Protein AF-A0A3M2T245-F1 (afdb_monomer)

Structure (mmCIF, N/CA/C/O backbone):
data_AF-A0A3M2T245-F1
#
_entry.id   AF-A0A3M2T245-F1
#
loop_
_atom_site.group_PDB
_atom_site.id
_atom_site.type_symbol
_atom_site.label_atom_id
_atom_site.label_alt_id
_atom_site.label_comp_id
_atom_site.label_asym_id
_atom_site.label_entity_id
_atom_site.label_seq_id
_atom_site.pdbx_PDB_ins_code
_atom_site.Cartn_x
_atom_site.Cartn_y
_atom_site.Cartn_z
_atom_site.occupancy
_atom_site.B_iso_or_equiv
_atom_site.auth_seq_id
_atom_site.auth_comp_id
_atom_site.auth_asym_id
_atom_site.auth_atom_id
_atom_site.pdbx_PDB_model_num
ATOM 1 N N . MET A 1 1 ? -5.116 -8.185 36.374 1.00 69.19 1 MET A N 1
ATOM 2 C CA . MET A 1 1 ? -6.513 -8.120 36.815 1.00 69.19 1 MET A CA 1
ATOM 3 C C . MET A 1 1 ? -6.646 -8.861 38.127 1.00 69.19 1 MET A C 1
ATOM 5 O O . MET A 1 1 ? -6.231 -10.015 38.216 1.00 69.19 1 MET A O 1
ATOM 9 N N . THR A 1 2 ? -7.130 -8.180 39.156 1.00 81.69 2 THR A N 1
ATOM 10 C CA . THR A 1 2 ? -7.495 -8.794 40.435 1.00 81.69 2 THR A CA 1
ATOM 11 C C . THR A 1 2 ? -8.893 -9.426 40.337 1.00 81.69 2 THR A C 1
ATOM 13 O O . THR A 1 2 ? -9.660 -9.066 39.446 1.00 81.69 2 THR A O 1
ATOM 16 N N . PRO A 1 3 ? -9.271 -10.357 41.232 1.00 79.06 3 PRO A N 1
ATOM 17 C CA . PRO A 1 3 ? -10.618 -10.937 41.224 1.00 79.06 3 PRO A CA 1
ATOM 18 C C . PRO A 1 3 ? -11.746 -9.907 41.399 1.00 79.06 3 PRO A C 1
ATOM 20 O O . PRO A 1 3 ? -12.836 -10.115 40.882 1.00 79.06 3 PRO A O 1
ATOM 23 N N . ALA A 1 4 ? -11.481 -8.806 42.111 1.00 80.06 4 ALA A N 1
ATOM 24 C CA . ALA A 1 4 ? -12.441 -7.719 42.295 1.00 80.06 4 ALA A CA 1
ATOM 25 C C . ALA A 1 4 ? -12.648 -6.916 40.999 1.00 80.06 4 ALA A C 1
ATOM 27 O O . ALA A 1 4 ? -13.787 -6.698 40.609 1.00 80.06 4 ALA A O 1
ATOM 28 N N . GLU A 1 5 ? -11.558 -6.570 40.301 1.00 79.38 5 GLU A N 1
ATOM 29 C CA . GLU A 1 5 ? -11.616 -5.913 38.983 1.00 79.38 5 GLU A CA 1
ATOM 30 C C . GLU A 1 5 ? -12.361 -6.780 37.959 1.00 79.38 5 GLU A C 1
ATOM 32 O O . GLU A 1 5 ? -13.172 -6.273 37.199 1.00 79.38 5 GLU A O 1
ATOM 37 N N . TYR A 1 6 ? -12.143 -8.101 37.975 1.00 81.50 6 TYR A N 1
ATOM 38 C CA . TYR A 1 6 ? -12.848 -9.009 37.068 1.00 81.50 6 TYR A CA 1
ATOM 39 C C . TYR A 1 6 ? -14.358 -9.068 37.337 1.00 81.50 6 TYR A C 1
ATOM 41 O O . TYR A 1 6 ? -15.145 -9.127 36.399 1.00 81.50 6 TYR A O 1
ATOM 49 N N . ALA A 1 7 ? -14.778 -9.062 38.606 1.00 81.56 7 ALA A N 1
ATOM 50 C CA . ALA A 1 7 ? -16.199 -9.058 38.954 1.00 81.56 7 ALA A CA 1
ATOM 51 C C . ALA A 1 7 ? -16.888 -7.752 38.526 1.00 81.56 7 ALA A C 1
ATOM 53 O O . ALA A 1 7 ? -18.003 -7.792 38.014 1.00 81.56 7 ALA A O 1
ATOM 54 N N . GLU A 1 8 ? -16.202 -6.620 38.691 1.00 84.50 8 GLU A N 1
ATOM 55 C CA . GLU A 1 8 ? -16.664 -5.312 38.221 1.00 84.50 8 GLU A CA 1
ATOM 56 C C . GLU A 1 8 ? -16.771 -5.272 36.688 1.00 84.50 8 GLU A C 1
ATOM 58 O O . GLU A 1 8 ? -17.796 -4.859 36.149 1.00 84.50 8 GLU A O 1
ATOM 63 N N . ASP A 1 9 ? -15.757 -5.779 35.978 1.00 86.56 9 ASP A N 1
ATOM 64 C CA . ASP A 1 9 ? -15.761 -5.866 34.515 1.00 86.56 9 ASP A CA 1
ATOM 65 C C . ASP A 1 9 ? -16.902 -6.759 33.992 1.00 86.56 9 ASP A C 1
ATOM 67 O O . ASP A 1 9 ? -17.515 -6.436 32.979 1.00 86.56 9 ASP A O 1
ATOM 71 N N . GLN A 1 10 ? -17.238 -7.855 34.683 1.00 84.50 10 GLN A N 1
ATOM 72 C CA . GLN A 1 10 ? -18.350 -8.738 34.298 1.00 84.50 10 GLN A CA 1
ATOM 73 C C . GLN A 1 10 ? -19.721 -8.054 34.399 1.00 84.50 10 GLN A C 1
ATOM 75 O O . GLN A 1 10 ? -20.597 -8.323 33.578 1.00 84.50 10 GLN A O 1
ATOM 80 N N . GLU A 1 11 ? -19.920 -7.175 35.383 1.00 86.62 11 GLU A N 1
ATOM 81 C CA . GLU A 1 11 ? -21.149 -6.384 35.506 1.00 86.62 11 GLU A CA 1
ATOM 82 C C . GLU A 1 11 ? -21.183 -5.261 34.460 1.00 86.62 11 GLU A C 1
ATOM 84 O O . GLU A 1 11 ? -22.187 -5.064 33.769 1.00 86.62 11 GLU A O 1
ATOM 89 N N . LEU A 1 12 ? -20.055 -4.571 34.286 1.00 88.00 12 LEU A N 1
ATOM 90 C CA . LEU A 1 12 ? -19.924 -3.450 33.367 1.00 88.00 12 LEU A CA 1
ATOM 91 C C . LEU A 1 12 ? -20.033 -3.885 31.900 1.00 88.00 12 LEU A C 1
ATOM 93 O O . LEU A 1 12 ? -20.698 -3.226 31.107 1.00 88.00 12 LEU A O 1
ATOM 97 N N . TYR A 1 13 ? -19.434 -5.003 31.512 1.00 92.19 13 TYR A N 1
ATOM 98 C CA . TYR A 1 13 ? -19.399 -5.447 30.118 1.00 92.19 13 TYR A CA 1
ATOM 99 C C . TYR A 1 13 ? -20.398 -6.558 29.799 1.00 92.19 13 TYR A C 1
ATOM 101 O O . TYR A 1 13 ? -20.320 -7.191 28.744 1.00 92.19 13 TYR A O 1
ATOM 109 N N . HIS A 1 14 ? -21.395 -6.754 30.663 1.00 90.12 14 HIS A N 1
ATOM 110 C CA . HIS A 1 14 ? -22.413 -7.768 30.448 1.00 90.12 14 HIS A CA 1
ATOM 111 C C . HIS A 1 14 ? -23.156 -7.562 29.115 1.00 90.12 14 HIS A C 1
ATOM 113 O O . HIS A 1 14 ? -23.645 -6.472 28.815 1.00 90.12 14 HIS A O 1
ATOM 119 N N . VAL A 1 15 ? -23.317 -8.639 28.342 1.00 91.19 15 VAL A N 1
ATOM 120 C CA . VAL A 1 15 ? -23.910 -8.632 26.987 1.00 91.19 15 VAL A CA 1
ATOM 121 C C . VAL A 1 15 ? -25.347 -8.109 26.911 1.00 91.19 15 VAL A C 1
ATOM 123 O O . VAL A 1 15 ? -25.815 -7.745 25.838 1.00 91.19 15 VAL A O 1
ATOM 126 N N . SER A 1 16 ? -26.061 -8.051 28.039 1.00 90.25 16 SER A N 1
ATOM 127 C CA . SER A 1 16 ? -27.393 -7.436 28.103 1.00 90.25 16 SER A CA 1
ATOM 128 C C . SER A 1 16 ? -27.358 -5.911 27.989 1.00 90.25 16 SER A C 1
ATOM 130 O O . SER A 1 16 ? -28.399 -5.306 27.742 1.00 90.25 16 SER A O 1
ATOM 132 N N . ARG A 1 17 ? -26.199 -5.276 28.211 1.00 90.44 17 ARG A N 1
ATOM 133 C CA . ARG A 1 17 ? -26.018 -3.840 27.992 1.00 90.44 17 ARG A CA 1
ATOM 134 C C . ARG A 1 17 ? -25.763 -3.573 26.504 1.00 90.44 17 ARG A C 1
ATOM 136 O O . ARG A 1 17 ? -24.981 -4.307 25.884 1.00 90.44 17 ARG A O 1
ATOM 143 N N . PRO A 1 18 ? -26.343 -2.496 25.941 1.00 89.31 18 PRO A N 1
ATOM 144 C CA . PRO A 1 18 ? -26.017 -2.043 24.594 1.00 89.31 18 PRO A CA 1
ATOM 145 C C . PRO A 1 18 ? -24.504 -1.942 24.387 1.00 89.31 18 PRO A C 1
ATOM 147 O O . PRO A 1 18 ? -23.781 -1.436 25.248 1.00 89.31 18 PRO A O 1
ATOM 150 N N . ILE A 1 19 ? -24.026 -2.431 23.240 1.00 90.12 19 ILE A N 1
ATOM 151 C CA . ILE A 1 19 ? -22.593 -2.464 22.922 1.00 90.12 19 ILE A CA 1
ATOM 152 C C . ILE A 1 19 ? -21.961 -1.067 22.950 1.00 90.12 19 ILE A C 1
ATOM 154 O O . ILE A 1 19 ? -20.822 -0.929 23.388 1.00 90.12 19 ILE A O 1
ATOM 158 N N . ILE A 1 20 ? -22.719 -0.031 22.567 1.00 89.19 20 ILE A N 1
ATOM 159 C CA . ILE A 1 20 ? -22.261 1.363 22.573 1.00 89.19 20 ILE A CA 1
ATOM 160 C C . ILE A 1 20 ? -21.755 1.776 23.960 1.00 89.19 20 ILE A C 1
ATOM 162 O O . ILE A 1 20 ? -20.616 2.217 24.082 1.00 89.19 20 ILE A O 1
ATOM 166 N N . HIS A 1 21 ? -22.523 1.499 25.018 1.00 88.44 21 HIS A N 1
ATOM 167 C CA . HIS A 1 21 ? -22.157 1.874 26.382 1.00 88.44 21 HIS A CA 1
ATOM 168 C C . HIS A 1 21 ? -20.962 1.065 26.882 1.00 88.44 21 HIS A C 1
ATOM 170 O O . HIS A 1 21 ? -20.072 1.609 27.528 1.00 88.44 21 HIS A O 1
ATOM 176 N N . ARG A 1 22 ? -20.894 -0.228 26.533 1.00 92.38 22 ARG A N 1
ATOM 177 C CA . ARG A 1 22 ? -19.744 -1.077 26.877 1.00 92.38 22 ARG A CA 1
ATOM 178 C C . ARG A 1 22 ? -18.452 -0.564 26.236 1.00 92.38 22 ARG A C 1
ATOM 180 O O . ARG A 1 22 ? -17.415 -0.528 26.895 1.00 92.38 22 ARG A O 1
ATOM 187 N N . ILE A 1 23 ? -18.509 -0.134 24.974 1.00 91.69 23 ILE A N 1
ATOM 188 C CA . ILE A 1 23 ? -17.360 0.438 24.262 1.00 91.69 23 ILE A CA 1
ATOM 189 C C . ILE A 1 23 ? -16.977 1.807 24.840 1.00 91.69 23 ILE A C 1
ATOM 191 O O . ILE A 1 23 ? -15.788 2.053 25.041 1.00 91.69 23 ILE A O 1
ATOM 195 N N . GLU A 1 24 ? -17.940 2.684 25.135 1.00 88.69 24 GLU A N 1
ATOM 196 C CA . GLU A 1 24 ? -17.677 3.983 25.772 1.00 88.69 24 GLU A CA 1
ATOM 197 C C . GLU A 1 24 ? -16.972 3.818 27.123 1.00 88.69 24 GLU A C 1
ATOM 199 O O . GLU A 1 24 ? -15.908 4.406 27.340 1.00 88.69 24 GLU A O 1
ATOM 204 N N . ASP A 1 25 ? -17.508 2.957 27.992 1.00 88.31 25 ASP A N 1
ATOM 205 C CA . ASP A 1 25 ? -16.928 2.653 29.301 1.00 88.31 25 ASP A CA 1
ATOM 206 C C . ASP A 1 25 ? -15.491 2.116 29.152 1.00 88.31 25 ASP A C 1
ATOM 208 O O . ASP A 1 25 ? -14.568 2.562 29.847 1.00 88.31 25 ASP A O 1
ATOM 212 N N . ALA A 1 26 ? -15.264 1.227 28.179 1.00 91.56 26 ALA A N 1
ATOM 213 C CA . ALA A 1 26 ? -13.944 0.680 27.881 1.00 91.56 26 ALA A CA 1
ATOM 214 C C . ALA A 1 26 ? -12.956 1.737 27.359 1.00 91.56 26 ALA A C 1
ATOM 216 O O . ALA A 1 26 ? -11.790 1.735 27.766 1.00 91.56 26 ALA A O 1
ATOM 217 N N . ILE A 1 27 ? -13.386 2.658 26.489 1.00 90.06 27 ILE A N 1
ATOM 218 C CA . ILE A 1 27 ? -12.547 3.764 25.996 1.00 90.06 27 ILE A CA 1
ATOM 219 C C . ILE A 1 27 ? -12.116 4.652 27.165 1.00 90.06 27 ILE A C 1
ATOM 221 O O . ILE A 1 27 ? -10.925 4.955 27.301 1.00 90.06 27 ILE A O 1
ATOM 225 N N . LEU A 1 28 ? -13.055 5.024 28.037 1.00 85.50 28 LEU A N 1
ATOM 226 C CA . LEU A 1 28 ? -12.780 5.878 29.192 1.00 85.50 28 LEU A CA 1
ATOM 227 C C . LEU A 1 28 ? -11.787 5.224 30.158 1.00 85.50 28 LEU A C 1
ATOM 229 O O . LEU A 1 28 ? -10.800 5.851 30.564 1.00 85.50 28 LEU A O 1
ATOM 233 N N . ARG A 1 29 ? -11.990 3.941 30.480 1.00 86.62 29 ARG A N 1
ATOM 234 C CA . ARG A 1 29 ? -11.085 3.180 31.355 1.00 86.62 29 ARG A CA 1
ATOM 235 C C . ARG A 1 29 ? -9.705 2.988 30.713 1.00 86.62 29 ARG A C 1
ATOM 237 O O . ARG A 1 29 ? -8.685 3.155 31.392 1.00 86.62 29 ARG A O 1
ATOM 244 N N . TYR A 1 30 ? -9.640 2.734 29.404 1.00 87.38 30 TYR A N 1
ATOM 245 C CA . TYR A 1 30 ? -8.378 2.620 28.664 1.00 87.38 30 TYR A CA 1
ATOM 246 C C . TYR A 1 30 ? -7.567 3.925 28.683 1.00 87.38 30 TYR A C 1
ATOM 248 O O . TYR A 1 30 ? -6.350 3.893 28.897 1.00 87.38 30 TYR A O 1
ATOM 256 N N . GLN A 1 31 ? -8.229 5.073 28.505 1.00 81.81 31 GLN A N 1
ATOM 257 C CA . GLN A 1 31 ? -7.594 6.394 28.548 1.00 81.81 31 GLN A CA 1
ATOM 258 C C . GLN A 1 31 ? -7.114 6.771 29.956 1.00 81.81 31 GLN A C 1
ATOM 260 O O . GLN A 1 31 ? -6.021 7.316 30.097 1.00 81.81 31 GLN A O 1
ATOM 265 N N . LYS A 1 32 ? -7.881 6.446 31.006 1.00 76.12 32 LYS A N 1
ATOM 266 C CA . LYS A 1 32 ? -7.509 6.723 32.408 1.00 76.12 32 LYS A CA 1
ATOM 267 C C . LYS A 1 32 ? -6.250 5.969 32.835 1.00 76.12 32 LYS A C 1
ATOM 269 O O . LYS A 1 32 ? -5.366 6.540 33.472 1.00 76.12 32 LYS A O 1
ATOM 274 N N . ASN A 1 33 ? -6.158 4.693 32.470 1.00 66.69 33 ASN A N 1
ATOM 275 C CA . ASN A 1 33 ? -5.097 3.806 32.949 1.00 66.69 33 ASN A CA 1
ATOM 276 C C . ASN A 1 33 ? -3.773 3.957 32.184 1.00 66.69 33 ASN A C 1
ATOM 278 O O . ASN A 1 33 ? -2.757 3.388 32.588 1.00 66.69 33 ASN A O 1
ATOM 282 N N . ARG A 1 34 ? -3.747 4.722 31.085 1.00 64.19 34 ARG A N 1
ATOM 283 C CA . ARG A 1 34 ? -2.549 4.914 30.264 1.00 64.19 34 ARG A CA 1
ATOM 284 C C . ARG A 1 34 ? -2.204 6.390 30.158 1.00 64.19 34 ARG A C 1
ATOM 286 O O . ARG A 1 34 ? -2.959 7.186 29.617 1.00 64.19 34 ARG A O 1
ATOM 293 N N . ARG A 1 35 ? -0.984 6.750 30.566 1.00 58.12 35 ARG A N 1
ATOM 294 C CA . ARG A 1 35 ? -0.390 8.038 30.194 1.00 58.12 35 ARG A CA 1
ATOM 295 C C . ARG A 1 35 ? -0.086 8.007 28.697 1.00 58.12 35 ARG A C 1
ATOM 297 O O . ARG A 1 35 ? 0.977 7.556 28.274 1.00 58.12 35 ARG A O 1
ATOM 304 N N . ILE A 1 36 ? -1.060 8.407 27.892 1.00 61.53 36 ILE A N 1
ATOM 305 C CA . ILE A 1 36 ? -0.919 8.456 26.445 1.00 61.53 36 ILE A CA 1
ATOM 306 C C . ILE A 1 36 ? -0.007 9.643 26.095 1.00 61.53 36 ILE A C 1
ATOM 308 O O . ILE A 1 36 ? -0.308 10.788 26.419 1.00 61.53 36 ILE A O 1
ATOM 312 N N . VAL A 1 37 ? 1.141 9.361 25.473 1.00 64.38 37 VAL A N 1
ATOM 313 C CA . VAL A 1 37 ? 2.021 10.387 24.886 1.00 64.38 37 VAL A CA 1
ATOM 314 C C . VAL A 1 37 ? 1.236 11.141 23.806 1.00 64.38 37 VAL A C 1
ATOM 316 O O . VAL A 1 37 ? 0.449 10.518 23.096 1.00 64.38 37 VAL A O 1
ATOM 319 N N . THR A 1 38 ? 1.433 12.456 23.675 1.00 72.19 38 THR A N 1
ATOM 320 C CA . THR A 1 38 ? 0.615 13.356 22.838 1.00 72.19 38 THR A CA 1
ATOM 321 C C . THR A 1 38 ? 0.329 12.810 21.430 1.00 72.19 38 THR A C 1
ATOM 323 O O . THR A 1 38 ? -0.827 12.774 21.018 1.00 72.19 38 THR A O 1
ATOM 326 N N . GLU A 1 39 ? 1.345 12.303 20.728 1.00 74.06 39 GLU A N 1
ATOM 327 C CA . GLU A 1 39 ? 1.218 11.740 19.369 1.00 74.06 39 GLU A CA 1
ATOM 328 C C . GLU A 1 39 ? 0.353 10.472 19.327 1.00 74.06 39 GLU A C 1
ATOM 330 O O . GLU A 1 39 ? -0.547 10.333 18.499 1.00 74.06 39 GLU A O 1
ATOM 335 N N . ARG A 1 40 ? 0.552 9.568 20.292 1.00 83.69 40 ARG A N 1
ATOM 336 C CA . ARG A 1 40 ? -0.272 8.363 20.455 1.00 83.69 40 ARG A CA 1
ATOM 337 C C . ARG A 1 40 ? -1.737 8.717 20.711 1.00 83.69 40 ARG A C 1
ATOM 339 O O . ARG A 1 40 ? -2.628 8.017 20.236 1.00 83.69 40 ARG A O 1
ATOM 346 N N . GLY A 1 41 ? -1.983 9.803 21.441 1.00 84.94 41 GLY A N 1
ATOM 347 C CA . GLY A 1 41 ? -3.329 10.301 21.721 1.00 84.94 41 GLY A CA 1
ATOM 348 C C . GLY A 1 41 ? -4.022 10.787 20.463 1.00 84.94 41 GLY A C 1
ATOM 349 O O . GLY A 1 41 ? -5.170 10.428 20.228 1.00 84.94 41 GLY A O 1
ATOM 350 N N . GLN A 1 42 ? -3.311 11.530 19.618 1.00 86.75 42 GLN A N 1
ATOM 351 C CA . GLN A 1 42 ? -3.856 12.017 18.353 1.00 86.75 42 GLN A CA 1
ATOM 352 C C . GLN A 1 42 ? -4.253 10.871 17.420 1.00 86.75 42 GLN A C 1
ATOM 354 O O . GLN A 1 42 ? -5.380 10.867 16.925 1.00 86.75 42 GLN A O 1
ATOM 359 N N . VAL A 1 43 ? -3.379 9.875 17.230 1.00 91.12 43 VAL A N 1
ATOM 360 C CA . VAL A 1 43 ? -3.703 8.703 16.400 1.00 91.12 43 VAL A CA 1
ATOM 361 C C . VAL A 1 43 ? -4.907 7.955 16.964 1.00 91.12 43 VAL A C 1
ATOM 363 O O . VAL A 1 43 ? -5.835 7.643 16.223 1.00 91.12 43 VAL A O 1
ATOM 366 N N . PHE A 1 44 ? -4.929 7.716 18.278 1.00 92.50 44 PHE A N 1
ATOM 367 C CA . PHE A 1 44 ? -6.031 7.005 18.919 1.00 92.50 44 PHE A CA 1
ATOM 368 C C . PHE A 1 44 ? -7.367 7.739 18.754 1.00 92.50 44 PHE A C 1
ATOM 370 O O . PHE A 1 44 ? -8.351 7.130 18.350 1.00 92.50 44 PHE A O 1
ATOM 377 N N . MET A 1 45 ? -7.402 9.053 18.986 1.00 89.75 45 MET A N 1
ATOM 378 C CA . MET A 1 45 ? -8.626 9.846 18.834 1.00 89.75 45 MET A CA 1
ATOM 379 C C . MET A 1 45 ? -9.096 9.912 17.377 1.00 89.75 45 MET A C 1
ATOM 381 O O . MET A 1 45 ? -10.295 9.856 17.122 1.00 89.75 45 MET A O 1
ATOM 385 N N . LYS A 1 46 ? -8.177 9.982 16.405 1.00 90.94 46 LYS A N 1
ATOM 386 C CA . LYS A 1 46 ? -8.537 9.916 14.981 1.00 90.94 46 LYS A CA 1
ATOM 387 C C . LYS A 1 46 ? -9.069 8.544 14.582 1.00 90.94 46 LYS A C 1
ATOM 389 O O . LYS A 1 46 ? -10.047 8.495 13.847 1.00 90.94 46 LYS A O 1
ATOM 394 N N . TYR A 1 47 ? -8.491 7.464 15.103 1.00 94.62 47 TYR A N 1
ATOM 395 C CA . TYR A 1 47 ? -8.999 6.108 14.899 1.00 94.62 47 TYR A CA 1
ATOM 396 C C . TYR A 1 47 ? -10.419 5.949 15.454 1.00 94.62 47 TYR A C 1
ATOM 398 O O . TYR A 1 47 ? -11.306 5.487 14.743 1.00 94.62 47 TYR A O 1
ATOM 406 N N . LEU A 1 48 ? -10.661 6.408 16.687 1.00 92.12 48 LEU A N 1
ATOM 407 C CA . LEU A 1 48 ? -11.997 6.402 17.287 1.00 92.12 48 LEU A CA 1
ATOM 408 C C . LEU A 1 48 ? -12.990 7.231 16.460 1.00 92.12 48 LEU A C 1
ATOM 410 O O . LEU A 1 48 ? -14.071 6.744 16.142 1.00 92.12 48 LEU A O 1
ATOM 414 N N . SER A 1 49 ? -12.603 8.442 16.045 1.00 89.75 49 SER A N 1
ATOM 415 C CA . SER A 1 49 ? -13.431 9.284 15.173 1.00 89.75 49 SER A CA 1
ATOM 416 C C . SER A 1 49 ? -13.776 8.604 13.859 1.00 89.75 49 SER A C 1
ATOM 418 O O . SER A 1 49 ? -14.918 8.682 13.414 1.00 89.75 49 SER A O 1
ATOM 420 N N . TYR A 1 50 ? -12.790 7.955 13.244 1.00 91.75 50 TYR A N 1
ATOM 421 C CA . TYR A 1 50 ? -12.961 7.250 11.986 1.00 91.75 50 TYR A CA 1
ATOM 422 C C . TYR A 1 50 ? -13.915 6.064 12.144 1.00 91.75 50 TYR A C 1
ATOM 424 O O . TYR A 1 50 ? -14.777 5.861 11.300 1.00 91.75 50 TYR A O 1
ATOM 432 N N . GLY A 1 51 ? -13.830 5.342 13.265 1.00 90.69 51 GLY A N 1
ATOM 433 C CA . GLY A 1 51 ? -14.749 4.264 13.641 1.00 90.69 51 GLY A CA 1
ATOM 434 C C . GLY A 1 51 ? -16.128 4.721 14.122 1.00 90.69 51 GLY A C 1
ATOM 435 O O . GLY A 1 51 ? -16.913 3.893 14.567 1.00 90.69 51 GLY A O 1
ATOM 436 N N . GLY A 1 52 ? -16.437 6.017 14.056 1.00 87.25 52 GLY A N 1
ATOM 437 C CA . GLY A 1 52 ? -17.758 6.523 14.402 1.00 87.25 52 GLY A CA 1
ATOM 438 C C . GLY A 1 52 ? -17.947 6.896 15.876 1.00 87.25 52 GLY A C 1
ATOM 439 O O . GLY A 1 52 ? -19.087 7.010 16.318 1.00 87.25 52 GLY A O 1
ATOM 440 N N . VAL A 1 53 ? -16.880 7.153 16.628 1.00 87.25 53 VAL A N 1
ATOM 441 C CA . VAL A 1 53 ? -16.966 7.733 17.978 1.00 87.25 53 VAL A CA 1
ATOM 442 C C . VAL A 1 53 ? -16.829 9.253 17.888 1.00 87.25 53 VAL A C 1
ATOM 444 O O . VAL A 1 53 ? -15.872 9.767 17.314 1.00 87.25 53 VAL A O 1
ATOM 447 N N . SER A 1 54 ? -17.751 10.010 18.472 1.00 81.50 54 SER A N 1
ATOM 448 C CA . SER A 1 54 ? -17.611 11.463 18.584 1.00 81.50 54 SER A CA 1
ATOM 449 C C . SER A 1 54 ? -16.486 11.805 19.557 1.00 81.50 54 SER A C 1
ATOM 451 O O . SER A 1 54 ? -16.487 11.367 20.703 1.00 81.50 54 SER A O 1
ATOM 453 N N . VAL A 1 55 ? -15.520 12.598 19.099 1.00 73.12 55 VAL A N 1
ATOM 454 C CA . VAL A 1 55 ? -14.349 13.053 19.863 1.00 73.12 55 VAL A CA 1
ATOM 455 C C . VAL A 1 55 ? -14.411 14.570 20.041 1.00 73.12 55 VAL A C 1
ATOM 457 O O . VAL A 1 55 ? -13.601 15.316 19.491 1.00 73.12 55 VAL A O 1
ATOM 460 N N . THR A 1 56 ? -15.418 15.053 20.768 1.00 62.53 56 THR A N 1
ATOM 461 C CA . THR A 1 56 ? -15.578 16.488 21.042 1.00 62.53 56 THR A CA 1
ATOM 462 C C . THR A 1 56 ? -15.232 16.767 22.500 1.00 62.53 56 THR A C 1
ATOM 464 O O . THR A 1 56 ? -15.767 16.130 23.406 1.00 62.53 56 THR A O 1
ATOM 467 N N . GLN A 1 57 ? -14.354 17.744 22.758 1.00 52.50 57 GLN A N 1
ATOM 468 C CA . GLN A 1 57 ? -14.197 18.272 24.114 1.00 52.50 57 GLN A CA 1
ATOM 469 C C . GLN A 1 57 ? -15.554 18.816 24.567 1.00 52.50 57 GLN A C 1
ATOM 471 O O . GLN A 1 57 ? -16.072 19.753 23.958 1.00 52.50 57 GLN A O 1
ATOM 476 N N . LYS A 1 58 ? -16.112 18.269 25.652 1.00 51.84 58 LYS A N 1
ATOM 477 C CA . LYS A 1 58 ? -17.243 18.866 26.372 1.00 51.84 58 LYS A CA 1
ATOM 478 C C . LYS A 1 58 ? -16.792 20.201 26.992 1.00 51.84 58 LYS A C 1
ATOM 480 O O . LYS A 1 58 ? -16.580 20.291 28.193 1.00 51.84 58 LYS A O 1
ATOM 485 N N . MET A 1 59 ? -16.595 21.244 26.180 1.00 37.09 59 MET A N 1
ATOM 486 C CA . MET A 1 59 ? -16.102 22.561 26.623 1.00 37.09 59 MET A CA 1
ATOM 487 C C . MET A 1 59 ? -17.112 23.340 27.488 1.00 37.09 59 MET A C 1
ATOM 489 O O . MET A 1 59 ? -16.789 24.427 27.951 1.00 37.09 59 MET A O 1
ATOM 493 N N . PHE A 1 60 ? -18.306 22.792 27.737 1.00 41.50 60 PHE A N 1
ATOM 494 C CA . PHE A 1 60 ? -19.378 23.459 28.483 1.00 41.50 60 PHE A CA 1
ATOM 495 C C . PHE A 1 60 ? -19.769 22.797 29.811 1.00 41.50 60 PHE A C 1
ATOM 497 O O . PHE A 1 60 ? -20.619 23.329 30.516 1.00 41.50 60 PHE A O 1
ATOM 504 N N . ALA A 1 61 ? -19.126 21.701 30.221 1.00 43.88 61 ALA A N 1
ATOM 505 C CA . ALA A 1 61 ? -19.322 21.159 31.567 1.00 43.88 61 ALA A CA 1
ATOM 506 C C . ALA A 1 61 ? -18.375 21.866 32.551 1.00 43.88 61 ALA A C 1
ATOM 508 O O . ALA A 1 61 ? -17.402 21.282 33.026 1.00 43.88 61 ALA A O 1
ATOM 509 N N . GLY A 1 62 ? -18.615 23.157 32.795 1.00 42.75 62 GLY A N 1
ATOM 510 C CA . GLY A 1 62 ? -17.935 23.929 33.835 1.00 42.75 62 GLY A CA 1
ATOM 511 C C . GLY A 1 62 ? -18.335 23.426 35.219 1.00 42.75 62 GLY A C 1
ATOM 512 O O . GLY A 1 62 ? -19.162 24.043 35.877 1.00 42.75 62 GLY A O 1
ATOM 513 N N . VAL A 1 63 ? -17.780 22.289 35.632 1.00 49.00 63 VAL A N 1
ATOM 514 C CA . VAL A 1 63 ? -17.904 21.773 36.997 1.00 49.00 63 VAL A CA 1
ATOM 515 C C . VAL A 1 63 ? -16.878 22.514 37.850 1.00 49.00 63 VAL A C 1
ATOM 517 O O . VAL A 1 63 ? -15.681 22.463 37.557 1.00 49.00 63 VAL A O 1
ATOM 520 N N . ASP A 1 64 ? -17.347 23.234 38.869 1.00 51.66 64 ASP A N 1
ATOM 521 C CA . ASP A 1 64 ? -16.488 23.965 39.806 1.00 51.66 64 ASP A CA 1
ATOM 522 C C . ASP A 1 64 ? -15.552 22.974 40.530 1.00 51.66 64 ASP A C 1
ATOM 524 O O . ASP A 1 64 ? -15.948 21.848 40.847 1.00 51.66 64 ASP A O 1
ATOM 528 N N . ASP A 1 65 ? -14.310 23.364 40.836 1.00 53.31 65 ASP A N 1
ATOM 529 C CA . ASP A 1 65 ? -13.305 22.470 41.452 1.00 53.31 65 ASP A CA 1
ATOM 530 C C . ASP A 1 65 ? -13.789 21.871 42.792 1.00 53.31 65 ASP A C 1
ATOM 532 O O . ASP A 1 65 ? -13.309 20.826 43.240 1.00 53.31 65 ASP A O 1
ATOM 536 N N . ARG A 1 66 ? -14.774 22.516 43.428 1.00 55.53 66 ARG A N 1
ATOM 537 C CA . ARG A 1 66 ? -15.460 22.055 44.644 1.00 55.53 66 ARG A CA 1
ATOM 538 C C . ARG A 1 66 ? -16.483 20.946 44.404 1.00 55.53 66 ARG A C 1
ATOM 540 O O . ARG A 1 66 ? -16.652 20.100 45.276 1.00 55.53 66 ARG A O 1
ATOM 547 N N . GLU A 1 67 ? -17.149 20.926 43.255 1.00 56.19 67 GLU A N 1
ATOM 548 C CA . GLU A 1 67 ? -18.084 19.855 42.891 1.00 56.19 67 GLU A CA 1
ATOM 549 C C . GLU A 1 67 ? -17.324 18.582 42.501 1.00 56.19 67 GLU A C 1
ATOM 551 O O . GLU A 1 67 ? -17.707 17.491 42.921 1.00 56.19 67 GLU A O 1
ATOM 556 N N . MET A 1 68 ? -16.163 18.717 41.846 1.00 53.00 68 MET A N 1
ATOM 557 C CA . MET A 1 68 ? -15.254 17.592 41.577 1.00 53.00 68 MET A CA 1
ATOM 558 C C . MET A 1 68 ? -14.713 16.913 42.848 1.00 53.00 68 MET A C 1
ATOM 560 O O . MET A 1 68 ? -14.373 15.736 42.794 1.00 53.00 68 MET A O 1
ATOM 564 N N . GLN A 1 69 ? -14.620 17.613 43.987 1.00 56.22 69 GLN A N 1
ATOM 565 C CA . GLN A 1 69 ? -14.156 17.024 45.256 1.00 56.22 69 GLN A CA 1
ATOM 566 C C . GLN A 1 69 ? -15.193 16.112 45.929 1.00 56.22 69 GLN A C 1
ATOM 568 O O . GLN A 1 69 ? -14.813 15.285 46.757 1.00 56.22 69 GLN A O 1
ATOM 573 N N . ASN A 1 70 ? -16.476 16.252 45.579 1.00 58.25 70 ASN A N 1
ATOM 574 C CA . ASN A 1 70 ? -17.574 15.456 46.138 1.00 58.25 70 ASN A CA 1
ATOM 575 C C . ASN A 1 70 ? -18.028 14.315 45.212 1.00 58.25 70 ASN A C 1
ATOM 577 O O . ASN A 1 70 ? -18.858 13.504 45.619 1.00 58.25 70 ASN A O 1
ATOM 581 N N . MET A 1 71 ? -17.509 14.261 43.985 1.00 54.62 71 MET A N 1
ATOM 582 C CA . MET A 1 71 ? -17.789 13.200 43.021 1.00 54.62 71 MET A CA 1
ATOM 583 C C . MET A 1 71 ? -16.929 11.969 43.312 1.00 54.62 71 MET A C 1
ATOM 585 O O . MET A 1 71 ? -15.754 12.083 43.674 1.00 54.62 71 MET A O 1
ATOM 589 N N . ASP A 1 72 ? -17.496 10.778 43.130 1.00 62.22 72 ASP A N 1
ATOM 590 C CA . ASP A 1 72 ? -16.699 9.556 43.182 1.00 62.22 72 ASP A CA 1
ATOM 591 C C . ASP A 1 72 ? -15.742 9.455 41.973 1.00 62.22 72 ASP A C 1
ATOM 593 O O . ASP A 1 72 ? -15.808 10.208 40.994 1.00 62.22 72 ASP A O 1
ATOM 597 N N . SER A 1 73 ? -14.799 8.513 42.039 1.00 57.22 73 SER A N 1
ATOM 598 C CA . SER A 1 73 ? -13.756 8.375 41.016 1.00 57.22 73 SER A CA 1
ATOM 599 C C . SER A 1 73 ? -14.265 7.974 39.620 1.00 57.22 73 SER A C 1
ATOM 601 O O . SER A 1 73 ? -13.503 8.073 38.650 1.00 57.22 73 SER A O 1
ATOM 603 N N . GLU A 1 74 ? -15.510 7.507 39.523 1.00 58.25 74 GLU A N 1
ATOM 604 C CA . GLU A 1 74 ? -16.195 7.087 38.300 1.00 58.25 74 GLU A CA 1
ATOM 605 C C . GLU A 1 74 ? -17.013 8.252 37.714 1.00 58.25 74 GLU A C 1
ATOM 607 O O . GLU A 1 74 ? -16.922 8.542 36.521 1.00 58.25 74 GLU A O 1
ATOM 612 N N . GLN A 1 75 ? -17.661 9.049 38.564 1.00 56.75 75 GLN A N 1
ATOM 613 C CA . GLN A 1 75 ? -18.330 10.301 38.207 1.00 56.75 75 GLN A CA 1
ATOM 614 C C . GLN A 1 75 ? -17.345 11.347 37.664 1.00 56.75 75 GLN A C 1
ATOM 616 O O . GLN A 1 75 ? -17.582 11.940 36.610 1.00 56.75 75 GLN A O 1
ATOM 621 N N . ILE A 1 76 ? -16.178 11.520 38.302 1.00 56.31 76 ILE A N 1
ATOM 622 C CA . ILE A 1 76 ? -15.103 12.389 37.779 1.00 56.31 76 ILE A CA 1
ATOM 623 C C . ILE A 1 76 ? -14.626 11.901 36.399 1.00 56.31 76 ILE A C 1
ATOM 625 O O . ILE A 1 76 ? -14.259 12.705 35.539 1.00 56.31 76 ILE A O 1
ATOM 629 N N . MET A 1 77 ? -14.625 10.583 36.172 1.00 56.62 77 MET A N 1
ATOM 630 C CA . MET A 1 77 ? -14.212 9.981 34.903 1.00 56.62 77 MET A CA 1
ATOM 631 C C . MET A 1 77 ? -15.223 10.272 33.790 1.00 56.62 77 MET A C 1
ATOM 633 O O . MET A 1 77 ? -14.820 10.716 32.716 1.00 56.62 77 MET A O 1
ATOM 637 N N . MET A 1 78 ? -16.520 10.108 34.061 1.00 57.69 78 MET A N 1
ATOM 638 C CA . MET A 1 78 ? -17.596 10.440 33.119 1.00 57.69 78 MET A CA 1
ATOM 639 C C . MET A 1 78 ? -17.643 11.937 32.781 1.00 57.69 78 MET A C 1
ATOM 641 O O . MET A 1 78 ? -17.860 12.305 31.625 1.00 57.69 78 MET A O 1
ATOM 645 N N . HIS A 1 79 ? -17.372 12.818 33.748 1.00 53.75 79 HIS A N 1
ATOM 646 C CA . HIS A 1 79 ? -17.298 14.264 33.501 1.00 53.75 79 HIS A CA 1
ATOM 647 C C . HIS A 1 79 ? -16.102 14.670 32.628 1.00 53.75 79 HIS A C 1
ATOM 649 O O . HIS A 1 79 ? -16.193 15.633 31.867 1.00 53.75 79 HIS A O 1
ATOM 655 N N . ARG A 1 80 ? -14.991 13.926 32.694 1.00 55.72 80 ARG A N 1
ATOM 656 C CA . ARG A 1 80 ? -13.794 14.152 31.863 1.00 55.72 80 ARG A CA 1
ATOM 657 C C . ARG A 1 80 ? -13.834 13.430 30.516 1.00 55.72 80 ARG A C 1
ATOM 659 O O . ARG A 1 80 ? -12.906 13.604 29.726 1.00 55.72 80 ARG A O 1
ATOM 666 N N . ALA A 1 81 ? -14.880 12.647 30.250 1.00 60.75 81 ALA A N 1
ATOM 667 C CA . ALA A 1 81 ? -15.074 11.931 28.998 1.00 60.75 81 ALA A CA 1
ATOM 668 C C . ALA A 1 81 ? -15.050 12.889 27.797 1.00 60.75 81 ALA A C 1
ATOM 670 O O . ALA A 1 81 ? -15.897 13.775 27.674 1.00 60.75 81 ALA A O 1
ATOM 671 N N . GLN A 1 82 ? -14.080 12.694 26.902 1.00 67.62 82 GLN A N 1
ATOM 672 C CA . GLN A 1 82 ? -13.950 13.436 25.638 1.00 67.62 82 GLN A CA 1
ATOM 673 C C . GLN A 1 82 ? -14.518 12.659 24.443 1.00 67.62 82 GLN A C 1
ATOM 675 O O . GLN A 1 82 ? -14.378 13.092 23.301 1.00 67.62 82 GLN A O 1
ATOM 680 N N . THR A 1 83 ? -15.106 11.492 24.708 1.00 76.56 83 THR A N 1
ATOM 681 C CA . THR A 1 83 ? -15.608 10.556 23.707 1.00 76.56 83 THR A CA 1
ATOM 682 C C . THR A 1 83 ? -17.049 10.180 24.012 1.00 76.56 83 THR A C 1
ATOM 684 O O . THR A 1 83 ? -17.352 9.874 25.165 1.00 76.56 83 THR A O 1
ATOM 687 N N . SER A 1 84 ? -17.906 10.174 22.996 1.00 80.19 84 SER A N 1
ATOM 688 C CA . SER A 1 84 ?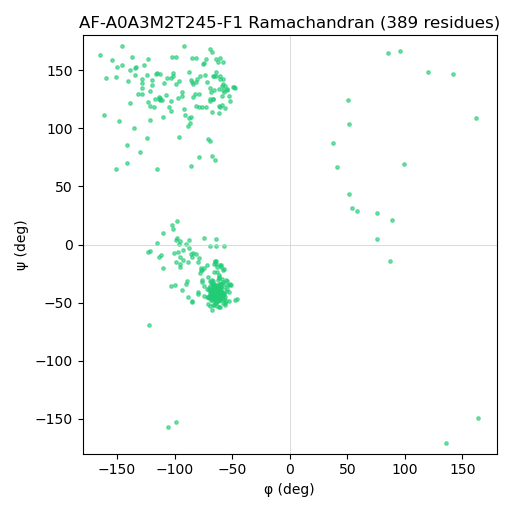 -19.269 9.643 23.083 1.00 80.19 84 SER A CA 1
ATOM 689 C C . SER A 1 84 ? -19.692 8.993 21.769 1.00 80.19 84 SER A C 1
ATOM 691 O O . SER A 1 84 ? -19.190 9.353 20.705 1.00 80.19 84 SER A O 1
ATOM 693 N N . ILE A 1 85 ? -20.624 8.057 21.822 1.00 81.06 85 ILE A N 1
ATOM 694 C CA . ILE A 1 85 ? -21.242 7.416 20.663 1.00 81.06 85 ILE A CA 1
ATOM 695 C C . ILE A 1 85 ? -22.700 7.868 20.635 1.00 81.06 85 ILE A C 1
ATOM 697 O O . ILE A 1 85 ? -23.407 7.760 21.629 1.00 81.06 85 ILE A O 1
ATOM 701 N N . GLU A 1 86 ? -23.128 8.448 19.516 1.00 78.50 86 GLU A N 1
ATOM 702 C CA . GLU A 1 86 ? -24.511 8.905 19.349 1.00 78.50 86 GLU A CA 1
ATOM 703 C C . GLU A 1 86 ? -25.447 7.691 19.205 1.00 78.50 86 GLU A C 1
ATOM 705 O O . GLU A 1 86 ? -25.093 6.710 18.546 1.00 78.50 86 GLU A O 1
ATOM 710 N N . ASP A 1 87 ? -26.633 7.748 19.819 1.00 74.88 87 ASP A N 1
ATOM 711 C CA . ASP A 1 87 ? -27.585 6.624 19.841 1.00 74.88 87 ASP A CA 1
ATOM 712 C C . ASP A 1 87 ? -28.070 6.222 18.440 1.00 74.88 87 ASP A C 1
ATOM 714 O O . ASP A 1 87 ? -28.372 5.053 18.199 1.00 74.88 87 ASP A O 1
ATOM 718 N N . ASP A 1 88 ? -28.095 7.156 17.485 1.00 77.50 88 ASP A N 1
ATOM 719 C CA . ASP A 1 88 ? -28.442 6.890 16.083 1.00 77.50 88 ASP A CA 1
ATOM 720 C C . ASP A 1 88 ? -27.440 5.956 15.381 1.00 77.50 88 ASP A C 1
ATOM 722 O O . ASP A 1 88 ? -27.761 5.341 14.365 1.00 77.50 88 ASP A O 1
ATOM 726 N N . ARG A 1 89 ? -26.244 5.775 15.953 1.00 78.31 89 ARG A N 1
ATOM 727 C CA . ARG A 1 89 ? -25.229 4.829 15.468 1.00 78.31 89 ARG A CA 1
ATOM 728 C C . ARG A 1 89 ? -25.446 3.407 15.969 1.00 78.31 89 ARG A C 1
ATOM 730 O O . ARG A 1 89 ? -24.743 2.508 15.517 1.00 78.31 89 ARG A O 1
ATOM 737 N N . SER A 1 90 ? -26.399 3.180 16.873 1.00 76.38 90 SER A N 1
ATOM 738 C CA . SER A 1 90 ? -26.703 1.845 17.408 1.00 76.38 90 SER A CA 1
ATOM 739 C C . SER A 1 90 ? -27.215 0.862 16.347 1.00 76.38 90 SER A C 1
ATOM 741 O O . SER A 1 90 ? -27.058 -0.346 16.513 1.00 76.38 90 SER A O 1
ATOM 743 N N . GLU A 1 91 ? -27.778 1.369 15.247 1.00 79.56 91 GLU A N 1
ATOM 744 C CA . GLU A 1 91 ? -28.255 0.565 14.115 1.00 79.56 91 GLU A CA 1
ATOM 745 C C . GLU A 1 91 ? -27.149 0.231 13.100 1.00 79.56 91 GLU A C 1
ATOM 747 O O . GLU A 1 91 ? -27.353 -0.594 12.205 1.00 79.56 91 GLU A O 1
ATOM 752 N N . LEU A 1 92 ? -25.972 0.858 13.216 1.00 84.88 92 LEU A N 1
ATOM 753 C CA . LEU A 1 92 ? -24.864 0.625 12.297 1.00 84.88 92 LEU A CA 1
ATOM 754 C C . LEU A 1 92 ? -24.140 -0.691 12.622 1.00 84.88 92 LEU A C 1
ATOM 756 O O . LEU A 1 92 ? -23.979 -1.052 13.791 1.00 84.88 92 LEU A O 1
ATOM 760 N N . PRO A 1 93 ? -23.652 -1.414 11.599 1.00 89.12 93 PRO A N 1
ATOM 761 C CA . PRO A 1 93 ? -22.891 -2.635 11.816 1.00 89.12 93 PRO A CA 1
ATOM 762 C C . PRO A 1 93 ? -21.562 -2.334 12.521 1.00 89.12 93 PRO A C 1
ATOM 764 O O . PRO A 1 93 ? -20.808 -1.449 12.115 1.00 89.12 93 PRO A O 1
ATOM 767 N N . VAL A 1 94 ? -21.254 -3.116 13.557 1.00 92.25 94 VAL A N 1
ATOM 768 C CA . VAL A 1 94 ? -19.978 -3.040 14.278 1.00 92.25 94 VAL A CA 1
ATOM 769 C C . VAL A 1 94 ? -18.977 -4.006 13.645 1.00 92.25 94 VAL A C 1
ATOM 771 O O . VAL A 1 94 ? -19.118 -5.224 13.765 1.00 92.25 94 VAL A O 1
ATOM 774 N N . ASP A 1 95 ? -17.949 -3.452 13.001 1.00 95.88 95 ASP A N 1
ATOM 775 C CA . ASP A 1 95 ? -16.847 -4.209 12.399 1.00 95.88 95 ASP A CA 1
ATOM 776 C C . ASP A 1 95 ? -15.493 -3.554 12.725 1.00 95.88 95 ASP A C 1
ATOM 778 O O . ASP A 1 95 ? -15.077 -2.565 12.119 1.00 95.88 95 ASP A O 1
ATOM 782 N N . PHE A 1 96 ? -14.795 -4.113 13.713 1.00 97.44 96 PHE A N 1
ATOM 783 C CA . PHE A 1 96 ? -13.478 -3.652 14.146 1.00 97.44 96 PHE A CA 1
ATOM 784 C C . PHE A 1 96 ? -12.420 -3.847 13.060 1.00 97.44 96 PHE A C 1
ATOM 786 O O . PHE A 1 96 ? -11.542 -3.003 12.901 1.00 97.44 96 PHE A O 1
ATOM 793 N N . ASP A 1 97 ? -12.471 -4.959 12.330 1.00 98.38 97 ASP A N 1
ATOM 794 C CA . ASP A 1 97 ? -11.457 -5.301 11.336 1.00 98.38 97 ASP A CA 1
ATOM 795 C C . ASP A 1 97 ? -11.560 -4.408 10.102 1.00 98.38 97 ASP A C 1
ATOM 797 O O . ASP A 1 97 ? -10.552 -3.839 9.677 1.00 98.38 97 ASP A O 1
ATOM 801 N N . ALA A 1 98 ? -12.775 -4.194 9.592 1.00 97.06 98 ALA A N 1
ATOM 802 C CA . ALA A 1 98 ? -13.018 -3.259 8.502 1.00 97.06 98 ALA A CA 1
ATOM 803 C C . ALA A 1 98 ? -12.510 -1.856 8.863 1.00 97.06 98 ALA A C 1
ATOM 805 O O . ALA A 1 98 ? -11.714 -1.283 8.116 1.00 97.06 98 ALA A O 1
ATOM 806 N N . VAL A 1 99 ? -12.888 -1.333 10.038 1.00 96.88 99 VAL A N 1
ATOM 807 C CA . VAL A 1 99 ? -12.459 -0.005 10.513 1.00 96.88 99 VAL A CA 1
ATOM 808 C C . VAL A 1 99 ? -10.938 0.084 10.637 1.00 96.88 99 VAL A C 1
ATOM 810 O O . VAL A 1 99 ? -10.357 1.090 10.233 1.00 96.88 99 VAL A O 1
ATOM 813 N N . VAL A 1 100 ? -10.265 -0.956 11.145 1.00 98.31 100 VAL A N 1
ATOM 814 C CA . VAL A 1 100 ? -8.796 -0.996 11.197 1.00 98.31 100 VAL A CA 1
ATOM 815 C C . VAL A 1 100 ? -8.184 -0.951 9.804 1.00 98.31 100 VAL A C 1
ATOM 817 O O . VAL A 1 100 ? -7.243 -0.184 9.598 1.00 98.31 100 VAL A O 1
ATOM 820 N N . ARG A 1 101 ? -8.695 -1.747 8.857 1.00 97.94 101 ARG A N 1
ATOM 821 C CA . ARG A 1 101 ? -8.191 -1.759 7.480 1.00 97.94 101 ARG A CA 1
ATOM 822 C C . ARG A 1 101 ? -8.376 -0.400 6.824 1.00 97.94 101 ARG A C 1
ATOM 824 O O . ARG A 1 101 ? -7.382 0.174 6.391 1.00 97.94 101 ARG A O 1
ATOM 831 N N . GLY A 1 102 ? -9.587 0.153 6.818 1.00 96.25 102 GLY A N 1
ATOM 832 C CA . GLY A 1 102 ? -9.849 1.475 6.238 1.00 96.25 102 GLY A CA 1
ATOM 833 C C . GLY A 1 102 ? -8.996 2.567 6.887 1.00 96.25 102 GLY A C 1
ATOM 834 O O . GLY A 1 102 ? -8.296 3.313 6.202 1.00 96.25 102 GLY A O 1
ATOM 835 N N . PHE A 1 103 ? -8.927 2.591 8.224 1.00 97.00 103 PHE A N 1
ATOM 836 C CA . PHE A 1 103 ? -8.136 3.595 8.928 1.00 97.00 103 PHE A CA 1
ATOM 837 C C . PHE A 1 103 ? -6.644 3.485 8.612 1.00 97.00 103 PHE A C 1
ATOM 839 O O . PHE A 1 103 ? -6.027 4.480 8.250 1.00 97.00 103 PHE A O 1
ATOM 846 N N . LEU A 1 104 ? -6.038 2.303 8.764 1.00 97.50 104 LEU A N 1
ATOM 847 C CA . LEU A 1 104 ? -4.587 2.150 8.630 1.00 97.50 104 LEU A CA 1
ATOM 848 C C . LEU A 1 104 ? -4.110 2.160 7.179 1.00 97.50 104 LEU A C 1
ATOM 850 O O . LEU A 1 104 ? -2.984 2.579 6.938 1.00 97.50 104 LEU A O 1
ATOM 854 N N . THR A 1 105 ? -4.922 1.696 6.229 1.00 95.69 105 THR A N 1
ATOM 855 C CA . THR A 1 105 ? -4.498 1.533 4.826 1.00 95.69 105 THR A CA 1
ATOM 856 C C . THR A 1 105 ? -4.931 2.673 3.906 1.00 95.69 105 THR A C 1
ATOM 858 O O . THR A 1 105 ? -4.377 2.784 2.816 1.00 95.69 105 THR A O 1
ATOM 861 N N . SER A 1 106 ? -5.870 3.521 4.343 1.00 92.56 106 SER A N 1
ATOM 862 C CA . SER A 1 106 ? -6.378 4.675 3.587 1.00 92.56 106 SER A CA 1
ATOM 863 C C . SER A 1 106 ? -6.180 5.979 4.370 1.00 92.56 106 SER A C 1
ATOM 865 O O . SER A 1 106 ? -5.311 6.789 4.040 1.00 92.56 106 SER A O 1
ATOM 867 N N . TYR A 1 107 ? -6.917 6.161 5.471 1.00 93.25 107 TYR A N 1
ATOM 868 C CA . TYR A 1 107 ? -6.959 7.437 6.194 1.00 93.25 107 TYR A CA 1
ATOM 869 C C . TYR A 1 107 ? -5.610 7.836 6.811 1.00 93.25 107 TYR A C 1
ATOM 871 O O . TYR A 1 107 ? -5.182 8.984 6.706 1.00 93.25 107 TYR A O 1
ATOM 879 N N . PHE A 1 108 ? -4.948 6.907 7.502 1.00 94.56 108 PHE A N 1
ATOM 880 C CA . PHE A 1 108 ? -3.740 7.179 8.275 1.00 94.56 108 PHE A CA 1
ATOM 881 C C . PHE A 1 108 ? -2.567 7.634 7.392 1.00 94.56 108 PHE A C 1
ATOM 883 O O . PHE A 1 108 ? -2.017 8.695 7.697 1.00 94.56 108 PHE A O 1
ATOM 890 N N . PRO A 1 109 ? -2.207 6.929 6.298 1.00 92.69 109 PRO A N 1
ATOM 891 C CA . PRO A 1 109 ? -1.144 7.370 5.399 1.00 92.69 109 PRO A CA 1
ATOM 892 C C . PRO A 1 109 ? -1.429 8.744 4.794 1.00 92.69 109 PRO A C 1
ATOM 894 O O . PRO A 1 109 ? -0.540 9.587 4.765 1.00 92.69 109 PRO A O 1
ATOM 897 N N . TYR A 1 110 ? -2.677 9.004 4.394 1.00 89.25 110 TYR A N 1
ATOM 898 C CA . TYR A 1 110 ? -3.067 10.282 3.802 1.00 89.25 110 TYR A CA 1
ATOM 899 C C . TYR A 1 110 ? -3.025 11.443 4.808 1.00 89.25 110 TYR A C 1
ATOM 901 O O . TYR A 1 110 ? -2.481 12.505 4.519 1.00 89.25 110 TYR A O 1
ATOM 909 N N . PHE A 1 111 ? -3.596 11.256 6.002 1.00 89.81 111 PHE A N 1
ATOM 910 C CA . PHE A 1 111 ? -3.737 12.332 6.985 1.00 89.81 111 PHE A CA 1
ATOM 911 C C . PHE A 1 111 ? -2.446 12.609 7.761 1.00 89.81 111 PHE A C 1
ATOM 913 O O . PHE A 1 111 ? -2.145 13.765 8.054 1.00 89.81 111 PHE A O 1
ATOM 920 N N . PHE A 1 112 ? -1.715 11.560 8.151 1.00 89.94 112 PHE A N 1
ATOM 921 C CA . PHE A 1 112 ? -0.511 11.696 8.974 1.00 89.94 112 PHE A CA 1
ATOM 922 C C . PHE A 1 112 ? 0.781 11.732 8.155 1.00 89.94 112 PHE A C 1
ATOM 924 O O . PHE A 1 112 ? 1.776 12.196 8.700 1.00 89.94 112 PHE A O 1
ATOM 931 N N . ASN A 1 113 ? 0.771 11.263 6.898 1.00 89.81 113 ASN A N 1
ATOM 932 C CA . ASN A 1 113 ? 1.937 11.184 6.008 1.00 89.81 113 ASN A CA 1
ATOM 933 C C . ASN A 1 113 ? 3.211 10.711 6.744 1.00 89.81 113 ASN A C 1
ATOM 935 O O . ASN A 1 113 ? 4.126 11.505 6.963 1.00 89.81 113 ASN A O 1
ATOM 939 N N . PRO A 1 114 ? 3.251 9.449 7.215 1.00 90.62 114 PRO A N 1
ATOM 940 C CA . PRO A 1 114 ? 4.302 8.984 8.114 1.00 90.62 114 PRO A CA 1
ATOM 941 C C . PRO A 1 114 ? 5.687 9.067 7.458 1.00 90.62 114 PRO A C 1
ATOM 943 O O . PRO A 1 114 ? 5.968 8.394 6.470 1.00 90.62 114 PRO A O 1
ATOM 946 N N . GLU A 1 115 ? 6.581 9.856 8.054 1.00 89.62 115 GLU A N 1
ATOM 947 C CA . GLU A 1 115 ? 7.947 10.059 7.544 1.00 89.62 115 GLU A CA 1
ATOM 948 C C . GLU A 1 115 ? 8.947 9.021 8.077 1.00 89.62 115 GLU A C 1
ATOM 950 O O . GLU A 1 115 ? 10.046 8.876 7.541 1.00 89.62 115 GLU A O 1
ATOM 955 N N . THR A 1 116 ? 8.580 8.285 9.132 1.00 93.44 116 THR A N 1
ATOM 956 C CA . THR A 1 116 ? 9.442 7.288 9.777 1.00 93.44 116 THR A CA 1
ATOM 957 C C . THR A 1 116 ? 8.708 5.977 10.048 1.00 93.44 116 THR A C 1
ATOM 959 O O . THR A 1 116 ? 7.498 5.946 10.291 1.00 93.44 116 THR A O 1
ATOM 962 N N . GLU A 1 117 ? 9.469 4.882 10.084 1.00 94.94 117 GLU A N 1
ATOM 963 C CA . GLU A 1 117 ? 8.968 3.559 10.478 1.00 94.94 117 GLU A CA 1
ATOM 964 C C . GLU A 1 117 ? 8.401 3.567 11.910 1.00 94.94 117 GLU A C 1
ATOM 966 O O . GLU A 1 117 ? 7.378 2.938 12.188 1.00 94.94 117 GLU A O 1
ATOM 971 N N . ASP A 1 118 ? 8.991 4.367 12.805 1.00 94.62 118 ASP A N 1
ATOM 972 C CA . ASP A 1 118 ? 8.518 4.530 14.182 1.00 94.62 118 ASP A CA 1
ATOM 973 C C . ASP A 1 118 ? 7.106 5.129 14.258 1.00 94.62 118 ASP A C 1
ATOM 975 O O . ASP A 1 118 ? 6.331 4.736 15.132 1.00 94.62 118 ASP A O 1
ATOM 979 N N . MET A 1 119 ? 6.729 6.038 13.347 1.00 93.62 119 MET A N 1
ATOM 980 C CA . MET A 1 119 ? 5.364 6.583 13.290 1.00 93.62 119 MET A CA 1
ATOM 981 C C . MET A 1 119 ? 4.346 5.518 12.868 1.00 93.62 119 MET A C 1
ATOM 983 O O . MET A 1 119 ? 3.274 5.411 13.473 1.00 93.62 119 MET A O 1
ATOM 987 N N . VAL A 1 120 ? 4.692 4.691 11.874 1.00 95.62 120 VAL A N 1
ATOM 988 C CA . VAL A 1 120 ? 3.869 3.547 11.442 1.00 95.62 120 VAL A CA 1
ATOM 989 C C . VAL A 1 120 ? 3.700 2.555 12.595 1.00 95.62 120 VAL A C 1
ATOM 991 O O . VAL A 1 120 ? 2.581 2.148 12.930 1.00 95.62 120 VAL A O 1
ATOM 994 N N . HIS A 1 121 ? 4.800 2.203 13.259 1.00 96.12 121 HIS A N 1
ATOM 995 C CA . HIS A 1 121 ? 4.786 1.312 14.411 1.00 96.12 121 HIS A CA 1
ATOM 996 C C . HIS A 1 121 ? 3.966 1.897 15.572 1.00 96.12 121 HIS A C 1
ATOM 998 O O . HIS A 1 121 ? 3.145 1.201 16.172 1.00 96.12 121 HIS A O 1
ATOM 1004 N N . LEU A 1 122 ? 4.116 3.193 15.866 1.00 94.50 122 LEU A N 1
ATOM 1005 C CA . LEU A 1 122 ? 3.337 3.882 16.891 1.00 94.50 122 LEU A CA 1
ATOM 1006 C C . LEU A 1 122 ? 1.840 3.769 16.607 1.00 94.50 122 LEU A C 1
ATOM 1008 O O . LEU A 1 122 ? 1.091 3.425 17.523 1.00 94.50 122 LEU A O 1
ATOM 1012 N N . ALA A 1 123 ? 1.396 4.009 15.375 1.00 94.88 123 ALA A N 1
ATOM 1013 C CA . ALA A 1 123 ? -0.019 3.956 15.026 1.00 94.88 123 ALA A CA 1
ATOM 1014 C C . ALA A 1 123 ? -0.606 2.544 15.142 1.00 94.88 123 ALA A C 1
ATOM 1016 O O . ALA A 1 123 ? -1.587 2.330 15.863 1.00 94.88 123 ALA A O 1
ATOM 1017 N N . THR A 1 124 ? 0.040 1.566 14.507 1.00 97.12 124 THR A N 1
ATOM 1018 C CA . THR A 1 124 ? -0.418 0.169 14.493 1.00 97.12 124 THR A CA 1
ATOM 1019 C C . THR A 1 124 ? -0.448 -0.448 15.892 1.00 97.12 124 THR A C 1
ATOM 1021 O O . THR A 1 124 ? -1.453 -1.044 16.291 1.00 97.12 124 THR A O 1
ATOM 1024 N N . VAL A 1 125 ? 0.592 -0.228 16.703 1.00 95.88 125 VAL A N 1
ATOM 1025 C CA . VAL A 1 125 ? 0.653 -0.723 18.087 1.00 95.88 125 VAL A CA 1
ATOM 1026 C C . VAL A 1 125 ? -0.371 -0.036 18.984 1.00 95.88 125 VAL A C 1
ATOM 1028 O O . VAL A 1 125 ? -0.916 -0.664 19.894 1.00 95.88 125 VAL A O 1
ATOM 1031 N N . THR A 1 126 ? -0.665 1.243 18.754 1.00 94.69 126 THR A N 1
ATOM 1032 C CA . THR A 1 126 ? -1.663 1.976 19.545 1.00 94.69 126 THR A CA 1
ATOM 1033 C C . THR A 1 126 ? -3.048 1.363 19.398 1.00 94.69 126 THR A C 1
ATOM 1035 O O . THR A 1 126 ? -3.694 1.076 20.409 1.00 94.69 126 THR A O 1
ATOM 1038 N N . ILE A 1 127 ? -3.462 1.099 18.159 1.00 97.06 127 ILE A N 1
ATOM 1039 C CA . ILE A 1 127 ? -4.757 0.486 17.853 1.00 97.06 127 ILE A CA 1
ATOM 1040 C C . ILE A 1 127 ? -4.784 -0.963 18.348 1.00 97.06 127 ILE A C 1
ATOM 1042 O O . ILE A 1 127 ? -5.685 -1.348 19.095 1.00 97.06 127 ILE A O 1
ATOM 1046 N N . ARG A 1 128 ? -3.743 -1.751 18.047 1.00 97.62 128 ARG A N 1
ATOM 1047 C CA . ARG A 1 128 ? -3.623 -3.144 18.504 1.00 97.62 128 ARG A CA 1
ATOM 1048 C C . ARG A 1 128 ? -3.720 -3.276 20.024 1.00 97.62 128 ARG A C 1
ATOM 1050 O O . ARG A 1 128 ? -4.328 -4.225 20.522 1.00 97.62 128 ARG A O 1
ATOM 1057 N N . ASN A 1 129 ? -3.120 -2.352 20.771 1.00 95.75 129 ASN A N 1
ATOM 1058 C CA . ASN A 1 129 ? -3.167 -2.353 22.231 1.00 95.75 129 ASN A CA 1
ATOM 1059 C C . ASN A 1 129 ? -4.572 -2.089 22.775 1.00 95.75 129 ASN A C 1
ATOM 1061 O O . ASN A 1 129 ? -4.950 -2.713 23.764 1.00 95.75 129 ASN A O 1
ATOM 1065 N N . PHE A 1 130 ? -5.336 -1.202 22.137 1.00 95.94 130 PHE A N 1
ATOM 1066 C CA . PHE A 1 130 ? -6.732 -0.972 22.497 1.00 95.94 130 PHE A CA 1
ATOM 1067 C C . PHE A 1 130 ? -7.591 -2.204 22.192 1.00 95.94 130 PHE A C 1
ATOM 1069 O O . PHE A 1 130 ? -8.296 -2.690 23.066 1.00 95.94 130 PHE A O 1
ATOM 1076 N N . LEU A 1 131 ? -7.441 -2.809 21.013 1.00 97.94 131 LEU A N 1
ATOM 1077 C CA . LEU A 1 131 ? -8.137 -4.058 20.677 1.00 97.94 131 LEU A CA 1
ATOM 1078 C C . LEU A 1 131 ? -7.780 -5.202 21.640 1.00 97.94 131 LEU A C 1
ATOM 1080 O O . LEU A 1 131 ? -8.626 -6.005 22.020 1.00 97.94 131 LEU A O 1
ATOM 1084 N N . SER A 1 132 ? -6.521 -5.265 22.079 1.00 97.38 132 SER A N 1
ATOM 1085 C CA . SER A 1 132 ? -6.080 -6.245 23.078 1.00 97.38 132 SER A CA 1
ATOM 1086 C C . SER A 1 132 ? -6.683 -5.970 24.457 1.00 97.38 132 SER A C 1
ATOM 1088 O O . SER A 1 132 ? -6.949 -6.912 25.195 1.00 97.38 132 SER A O 1
ATOM 1090 N N . TYR A 1 133 ? -6.914 -4.699 24.795 1.00 95.38 133 TYR A N 1
ATOM 1091 C CA . TYR A 1 133 ? -7.629 -4.309 26.006 1.00 95.38 133 TYR A CA 1
ATOM 1092 C C . TYR A 1 133 ? -9.088 -4.781 25.959 1.00 95.38 133 TYR A C 1
ATOM 1094 O O . TYR A 1 133 ? -9.535 -5.402 26.917 1.00 95.38 133 TYR A O 1
ATOM 1102 N N . LEU A 1 134 ? -9.785 -4.592 24.830 1.00 96.25 134 LEU A N 1
ATOM 1103 C CA . LEU A 1 134 ? -11.164 -5.069 24.661 1.00 96.25 134 LEU A CA 1
ATOM 1104 C C . LEU A 1 134 ? -11.289 -6.582 24.887 1.00 96.25 134 LEU A C 1
ATOM 1106 O O . LEU A 1 134 ? -12.199 -7.023 25.580 1.00 96.25 134 LEU A O 1
ATOM 1110 N N . LEU A 1 135 ? -10.347 -7.36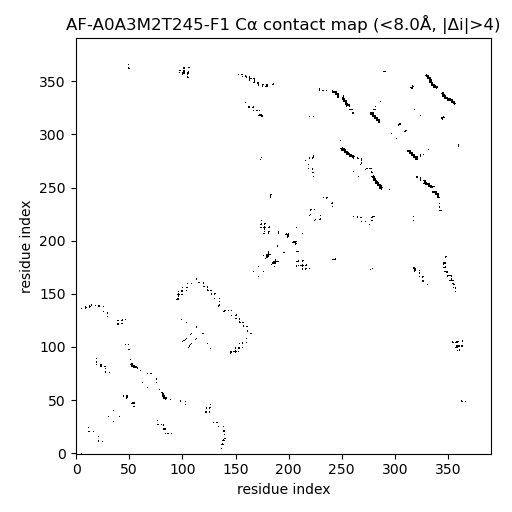5 24.350 1.00 96.31 135 LEU A N 1
ATOM 1111 C CA . LEU A 1 135 ? -10.304 -8.818 24.556 1.00 96.31 135 LEU A CA 1
ATOM 1112 C C . LEU A 1 135 ? -9.966 -9.199 25.999 1.00 96.31 135 LEU A C 1
ATOM 1114 O O . LEU A 1 135 ? -10.535 -10.138 26.540 1.00 96.31 135 LEU A O 1
ATOM 1118 N N . TYR A 1 136 ? -9.009 -8.503 26.615 1.00 94.31 136 TYR A N 1
ATOM 1119 C CA . TYR A 1 136 ? -8.554 -8.827 27.967 1.00 94.31 136 TYR A CA 1
ATOM 1120 C C . TYR A 1 136 ? -9.643 -8.598 29.023 1.00 94.31 136 TYR A C 1
ATOM 1122 O O . TYR A 1 136 ? -9.703 -9.348 29.993 1.00 94.31 136 TYR A O 1
ATOM 1130 N N . HIS A 1 137 ? -10.490 -7.587 28.815 1.00 93.25 137 HIS A N 1
ATOM 1131 C CA . HIS A 1 137 ? -11.590 -7.222 29.709 1.00 93.25 137 HIS A CA 1
ATOM 1132 C C . HIS A 1 137 ? -12.954 -7.783 29.274 1.00 93.25 137 HIS A C 1
ATOM 1134 O O . HIS A 1 137 ? -13.959 -7.447 29.886 1.00 93.25 137 HIS A O 1
ATOM 1140 N N . ASP A 1 138 ? -12.994 -8.623 28.233 1.00 93.38 138 ASP A N 1
ATOM 1141 C CA . ASP A 1 138 ? -14.224 -9.229 27.702 1.00 93.38 138 ASP A CA 1
ATOM 1142 C C . ASP A 1 138 ? -15.333 -8.199 27.405 1.00 93.38 138 ASP A C 1
ATOM 1144 O O . ASP A 1 138 ? -16.500 -8.372 27.743 1.00 93.38 138 ASP A O 1
ATOM 1148 N N . VAL A 1 139 ? -14.952 -7.074 26.786 1.00 94.81 139 VAL A N 1
ATOM 1149 C CA . VAL A 1 139 ? -15.849 -5.917 26.596 1.00 94.81 139 VAL A CA 1
ATOM 1150 C C . VAL A 1 139 ? -17.013 -6.246 25.654 1.00 94.81 139 VAL A C 1
ATOM 1152 O O . VAL A 1 139 ? -18.150 -5.819 25.855 1.00 94.81 139 VAL A O 1
ATOM 1155 N N . CYS A 1 140 ? -16.712 -6.981 24.585 1.00 94.50 140 CYS A N 1
ATOM 1156 C CA . CYS A 1 140 ? -17.640 -7.340 23.512 1.00 94.50 140 CYS A CA 1
ATOM 1157 C C . CYS A 1 140 ? -17.382 -8.784 23.041 1.00 94.50 140 CYS A C 1
ATOM 1159 O O . CYS A 1 140 ? -16.874 -8.989 21.931 1.00 94.50 140 CYS A O 1
ATOM 1161 N N . PRO A 1 141 ? -17.700 -9.796 23.877 1.00 94.25 141 PRO A N 1
ATOM 1162 C CA . PRO A 1 141 ? -17.459 -11.211 23.580 1.00 94.25 141 PRO A CA 1
ATOM 1163 C C . PRO A 1 141 ? -18.036 -11.648 22.232 1.00 94.25 141 PRO A C 1
ATOM 1165 O O . PRO A 1 141 ? -17.417 -12.447 21.523 1.00 94.25 141 PRO A O 1
ATOM 1168 N N . GLU A 1 142 ? -19.179 -11.085 21.837 1.00 94.94 142 GLU A N 1
ATOM 1169 C CA . GLU A 1 142 ? -19.859 -11.367 20.573 1.00 94.94 142 GLU A CA 1
ATOM 1170 C C . GLU A 1 142 ? -19.044 -10.969 19.324 1.00 94.94 142 GLU A C 1
ATOM 1172 O O . GLU A 1 142 ? -19.270 -11.521 18.248 1.00 94.94 142 GLU A O 1
ATOM 1177 N N . HIS A 1 143 ? -18.039 -10.092 19.465 1.00 96.56 143 HIS A N 1
ATOM 1178 C CA . HIS A 1 143 ? -17.146 -9.655 18.383 1.00 96.56 143 HIS A CA 1
ATOM 1179 C C . HIS A 1 143 ? -15.709 -10.184 18.512 1.00 96.56 143 HIS A C 1
ATOM 1181 O O . HIS A 1 143 ? -14.838 -9.790 17.736 1.00 96.56 143 HIS A O 1
ATOM 1187 N N . THR A 1 144 ? -15.437 -11.115 19.433 1.00 97.44 144 THR A N 1
ATOM 1188 C CA . THR A 1 144 ? -14.086 -11.647 19.707 1.00 97.44 144 THR A CA 1
ATOM 1189 C C . THR A 1 144 ? -13.324 -12.050 18.440 1.00 97.44 144 THR A C 1
ATOM 1191 O O . THR A 1 144 ? -12.172 -11.656 18.247 1.00 97.44 144 THR A O 1
ATOM 1194 N N . ALA A 1 145 ? -13.965 -12.802 17.538 1.00 98.19 145 ALA A N 1
ATOM 1195 C CA . ALA A 1 145 ? -13.337 -13.257 16.297 1.00 98.19 145 ALA A CA 1
ATOM 1196 C C . ALA A 1 145 ? -12.940 -12.090 15.377 1.00 98.19 145 ALA A C 1
ATOM 1198 O O . ALA A 1 145 ? -11.841 -12.085 14.824 1.00 98.19 145 ALA A O 1
ATOM 1199 N N . ASN A 1 146 ? -13.805 -11.084 15.254 1.00 98.44 146 ASN A N 1
ATOM 1200 C CA . ASN A 1 146 ? -13.553 -9.898 14.443 1.00 98.44 146 ASN A CA 1
ATOM 1201 C C . ASN A 1 146 ? -12.458 -9.009 15.066 1.00 98.44 146 ASN A C 1
ATOM 1203 O O . ASN A 1 146 ? -11.573 -8.544 14.356 1.00 98.44 146 ASN A O 1
ATOM 1207 N N . ILE A 1 147 ? -12.401 -8.882 16.397 1.00 98.38 147 ILE A N 1
ATOM 1208 C CA . ILE A 1 147 ? -11.312 -8.166 17.089 1.00 98.38 147 ILE A CA 1
ATOM 1209 C C . ILE A 1 147 ? -9.962 -8.875 16.891 1.00 98.38 147 ILE A C 1
ATOM 1211 O O . ILE A 1 147 ? -8.925 -8.224 16.735 1.00 98.38 147 ILE A O 1
ATOM 1215 N N . HIS A 1 148 ? -9.942 -10.211 16.862 1.00 98.50 148 HIS A N 1
ATOM 1216 C CA . HIS A 1 148 ? -8.734 -10.959 16.510 1.00 98.50 148 HIS A CA 1
ATOM 1217 C C . HIS A 1 148 ? -8.283 -10.692 15.070 1.00 98.50 148 HIS A C 1
ATOM 1219 O O . HIS A 1 148 ? -7.091 -10.467 14.860 1.00 98.50 148 HIS A O 1
ATOM 1225 N N . GLN A 1 149 ? -9.211 -10.653 14.109 1.00 98.50 149 GLN A N 1
ATOM 1226 C CA . GLN A 1 149 ? -8.905 -10.285 12.720 1.00 98.50 149 GLN A CA 1
ATOM 1227 C C . GLN A 1 149 ? -8.345 -8.861 12.634 1.00 98.50 149 GLN A C 1
ATOM 1229 O O . GLN A 1 149 ? -7.276 -8.665 12.061 1.00 98.50 149 GLN A O 1
ATOM 1234 N N . ALA A 1 150 ? -8.967 -7.904 13.326 1.00 98.50 150 ALA A N 1
ATOM 1235 C CA . ALA A 1 150 ? -8.510 -6.520 13.398 1.00 98.50 150 ALA A CA 1
ATOM 1236 C C . ALA A 1 150 ? -7.066 -6.410 13.922 1.00 98.50 150 ALA A C 1
ATOM 1238 O O . ALA A 1 150 ? -6.236 -5.682 13.379 1.00 98.50 150 ALA A O 1
ATOM 1239 N N . ARG A 1 151 ? -6.717 -7.194 14.949 1.00 98.56 151 ARG A N 1
ATOM 1240 C CA . ARG A 1 151 ? -5.345 -7.268 15.475 1.00 98.56 151 ARG A CA 1
ATOM 1241 C C . ARG A 1 151 ? -4.355 -7.828 14.453 1.00 98.56 151 ARG A C 1
ATOM 1243 O O . ARG A 1 151 ? -3.234 -7.323 14.389 1.00 98.56 151 ARG A O 1
ATOM 1250 N N . THR A 1 152 ? -4.750 -8.835 13.674 1.00 98.44 152 THR A N 1
ATOM 1251 C CA . THR A 1 152 ? -3.951 -9.351 12.553 1.00 98.44 152 THR A CA 1
ATOM 1252 C C . THR A 1 152 ? -3.783 -8.293 11.463 1.00 98.44 152 THR A C 1
ATOM 1254 O O . THR A 1 152 ? -2.670 -8.109 10.977 1.00 98.44 152 THR A O 1
ATOM 1257 N N . SER A 1 153 ? -4.831 -7.531 11.142 1.00 98.50 153 SER A N 1
ATOM 1258 C CA . SER A 1 153 ? -4.757 -6.411 10.198 1.00 98.50 153 SER A CA 1
ATOM 1259 C C . SER A 1 153 ? -3.778 -5.324 10.669 1.00 98.50 153 SER A C 1
ATOM 1261 O O . SER A 1 153 ? -3.010 -4.814 9.856 1.00 98.50 153 SER A O 1
ATOM 1263 N N . CYS A 1 154 ? -3.691 -5.028 11.977 1.00 98.50 154 CYS A N 1
ATOM 1264 C CA . CYS A 1 154 ? -2.636 -4.151 12.509 1.00 98.50 154 CYS A CA 1
ATOM 1265 C C . CYS A 1 154 ? -1.220 -4.704 12.265 1.00 98.50 154 CYS A C 1
ATOM 1267 O O . CYS A 1 154 ? -0.315 -3.933 11.954 1.00 98.50 154 CYS A O 1
ATOM 1269 N N . ASP A 1 155 ? -1.021 -6.019 12.416 1.00 97.75 155 ASP A N 1
ATOM 1270 C CA . ASP A 1 155 ? 0.288 -6.660 12.222 1.00 97.75 155 ASP A CA 1
ATOM 1271 C C . ASP A 1 155 ? 0.714 -6.651 10.743 1.00 97.75 155 ASP A C 1
ATOM 1273 O O . ASP A 1 155 ? 1.901 -6.508 10.448 1.00 97.75 155 ASP A O 1
ATOM 1277 N N . ILE A 1 156 ? -0.242 -6.794 9.817 1.00 97.75 156 ILE A N 1
ATOM 1278 C CA . ILE A 1 156 ? -0.007 -6.687 8.368 1.00 97.75 156 ILE A CA 1
ATOM 1279 C C . ILE A 1 156 ? 0.322 -5.236 8.003 1.00 97.75 156 ILE A C 1
ATOM 1281 O O . ILE A 1 156 ? 1.386 -4.972 7.448 1.00 97.75 156 ILE A O 1
ATOM 1285 N N . ALA A 1 157 ? -0.527 -4.282 8.400 1.00 97.44 157 ALA A N 1
ATOM 1286 C CA . ALA A 1 157 ? -0.316 -2.861 8.126 1.00 97.44 157 ALA A CA 1
ATOM 1287 C C . ALA A 1 157 ? 1.033 -2.352 8.667 1.00 97.44 157 ALA A C 1
ATOM 1289 O O . ALA A 1 157 ? 1.696 -1.550 8.017 1.00 97.44 157 ALA A O 1
ATOM 1290 N N . GLY A 1 158 ? 1.479 -2.850 9.826 1.00 95.06 158 GLY A N 1
ATOM 1291 C CA . GLY A 1 158 ? 2.768 -2.465 10.405 1.00 95.06 158 GLY A CA 1
ATOM 1292 C C . GLY A 1 158 ? 3.970 -2.816 9.523 1.00 95.06 158 GLY A C 1
ATOM 1293 O O . GLY A 1 158 ? 4.973 -2.113 9.573 1.00 95.06 158 GLY A O 1
ATOM 1294 N N . LYS A 1 159 ? 3.863 -3.866 8.699 1.00 93.00 159 LYS A N 1
ATOM 1295 C CA . LYS A 1 159 ? 4.900 -4.271 7.735 1.00 93.00 159 LYS A CA 1
ATOM 1296 C C . LYS A 1 159 ? 4.731 -3.558 6.395 1.00 93.00 159 LYS A C 1
ATOM 1298 O O . LYS A 1 159 ? 5.698 -3.060 5.828 1.00 93.00 159 LYS A O 1
ATOM 1303 N N . ASP A 1 160 ? 3.496 -3.515 5.909 1.00 96.94 160 ASP A N 1
ATOM 1304 C CA . ASP A 1 160 ? 3.151 -3.042 4.570 1.00 96.94 160 ASP A CA 1
ATOM 1305 C C . ASP A 1 160 ? 3.359 -1.528 4.414 1.00 96.94 160 ASP A C 1
ATOM 1307 O O . ASP A 1 160 ? 3.941 -1.074 3.431 1.00 96.94 160 ASP A O 1
ATOM 1311 N N . LEU A 1 161 ? 2.912 -0.727 5.387 1.00 96.31 161 LEU A N 1
ATOM 1312 C CA . LEU A 1 161 ? 2.821 0.730 5.231 1.00 96.31 161 LEU A CA 1
ATOM 1313 C C . LEU A 1 161 ? 4.178 1.410 5.048 1.00 96.31 161 LEU A C 1
ATOM 1315 O O . LEU A 1 161 ? 4.297 2.338 4.249 1.00 96.31 161 LEU A O 1
ATOM 1319 N N . TRP A 1 162 ? 5.208 0.953 5.763 1.00 95.44 162 TRP A N 1
ATOM 1320 C CA . TRP A 1 162 ? 6.539 1.530 5.601 1.00 95.44 162 TRP A CA 1
ATOM 1321 C C . TRP A 1 162 ? 7.133 1.190 4.236 1.00 95.44 162 TRP A C 1
ATOM 1323 O O . TRP A 1 162 ? 7.656 2.072 3.557 1.00 95.44 162 TRP A O 1
ATOM 1333 N N . ASN A 1 163 ? 6.974 -0.055 3.784 1.00 96.44 163 ASN A N 1
ATOM 1334 C CA . ASN A 1 163 ? 7.388 -0.464 2.445 1.00 96.44 163 ASN A CA 1
ATOM 1335 C C . ASN A 1 163 ? 6.684 0.366 1.359 1.00 96.44 163 ASN A C 1
ATOM 1337 O O . ASN A 1 163 ? 7.341 0.848 0.439 1.00 96.44 163 ASN A O 1
ATOM 1341 N N . ASN A 1 164 ? 5.382 0.617 1.511 1.00 96.44 164 ASN A N 1
ATOM 1342 C CA . ASN A 1 164 ? 4.610 1.457 0.594 1.00 96.44 164 ASN A CA 1
ATOM 1343 C C . ASN A 1 164 ? 5.155 2.888 0.524 1.00 96.44 164 ASN A C 1
ATOM 1345 O O . ASN A 1 164 ? 5.316 3.433 -0.569 1.00 96.44 164 ASN A O 1
ATOM 1349 N N . GLN A 1 165 ? 5.485 3.483 1.675 1.00 93.94 165 GLN A N 1
ATOM 1350 C CA . GLN A 1 165 ? 6.076 4.821 1.736 1.00 93.94 165 GLN A CA 1
ATOM 1351 C C . GLN A 1 165 ? 7.459 4.857 1.071 1.00 93.94 165 GLN A C 1
ATOM 1353 O O . GLN A 1 165 ? 7.784 5.783 0.323 1.00 93.94 165 GLN A O 1
ATOM 1358 N N . GLN A 1 166 ? 8.283 3.836 1.313 1.00 94.06 166 GLN A N 1
ATOM 1359 C CA . GLN A 1 166 ? 9.612 3.733 0.713 1.00 94.06 166 GLN A CA 1
ATOM 1360 C C . GLN A 1 166 ? 9.538 3.571 -0.807 1.00 94.06 166 GLN A C 1
ATOM 1362 O O . GLN A 1 166 ? 10.302 4.217 -1.522 1.00 94.06 166 GLN A O 1
ATOM 1367 N N . LEU A 1 167 ? 8.596 2.767 -1.303 1.00 95.06 167 LEU A N 1
ATOM 1368 C CA . LEU A 1 167 ? 8.378 2.590 -2.733 1.00 95.06 167 LEU A CA 1
ATOM 1369 C C . LEU A 1 167 ? 7.846 3.869 -3.390 1.00 95.06 167 LEU A C 1
ATOM 1371 O O . LEU A 1 167 ? 8.369 4.270 -4.420 1.00 95.06 167 LEU A O 1
ATOM 1375 N N . THR A 1 168 ? 6.859 4.531 -2.786 1.00 93.25 168 THR A N 1
ATOM 1376 C CA . THR A 1 168 ? 6.267 5.769 -3.328 1.00 93.25 168 THR A CA 1
ATOM 1377 C C . THR A 1 168 ? 7.295 6.906 -3.383 1.00 93.25 168 THR A C 1
ATOM 1379 O O . THR A 1 168 ? 7.350 7.644 -4.356 1.00 93.25 168 THR A O 1
ATOM 1382 N N . SER A 1 169 ? 8.167 7.022 -2.374 1.00 90.81 169 SER A N 1
ATOM 1383 C CA . SER A 1 169 ? 9.186 8.087 -2.314 1.00 90.81 169 SER A CA 1
ATOM 1384 C C . SER A 1 169 ? 10.411 7.862 -3.208 1.00 90.81 169 SER A C 1
ATOM 1386 O O . SER A 1 169 ? 11.096 8.826 -3.547 1.00 90.81 169 SER A O 1
ATOM 1388 N N . GLN A 1 170 ? 10.729 6.612 -3.557 1.00 90.75 170 GLN A N 1
ATOM 1389 C CA . GLN A 1 170 ? 11.921 6.267 -4.347 1.00 90.75 170 GLN A CA 1
ATOM 1390 C C . GLN A 1 170 ? 11.599 5.715 -5.742 1.00 90.75 170 GLN A C 1
ATOM 1392 O O . GLN A 1 170 ? 12.512 5.530 -6.550 1.00 90.75 170 GLN A O 1
ATOM 1397 N N . GLY A 1 171 ? 10.332 5.408 -6.016 1.00 89.56 171 GLY A N 1
ATOM 1398 C CA . GLY A 1 171 ? 9.860 4.966 -7.319 1.00 89.56 171 GLY A CA 1
ATOM 1399 C C . GLY A 1 171 ? 9.942 6.075 -8.378 1.00 89.56 171 GLY A C 1
ATOM 1400 O O . GLY A 1 171 ? 10.131 7.243 -8.042 1.00 89.56 171 GLY A O 1
ATOM 1401 N N . PRO A 1 172 ? 9.826 5.724 -9.670 1.00 92.50 172 PRO A N 1
ATOM 1402 C CA . PRO A 1 172 ? 9.581 4.377 -10.195 1.00 92.50 172 PRO A CA 1
ATOM 1403 C C . PRO A 1 172 ? 10.849 3.539 -10.441 1.00 92.50 172 PRO A C 1
ATOM 1405 O O . PRO A 1 172 ? 10.760 2.410 -10.923 1.00 92.50 172 PRO A O 1
ATOM 1408 N N . GLY A 1 173 ? 12.025 4.066 -10.092 1.00 93.00 173 GLY A N 1
ATOM 1409 C CA . GLY A 1 173 ? 13.314 3.423 -10.352 1.00 93.00 173 GLY A CA 1
ATOM 1410 C C . GLY A 1 173 ? 13.993 3.910 -11.630 1.00 93.00 173 GLY A C 1
ATOM 1411 O O . GLY A 1 173 ? 13.384 4.594 -12.454 1.00 93.00 173 GLY A O 1
ATOM 1412 N N . ASP A 1 174 ? 15.275 3.575 -11.787 1.00 93.06 174 ASP A N 1
ATOM 1413 C CA . ASP A 1 174 ? 16.112 4.070 -12.887 1.00 93.06 174 ASP A CA 1
ATOM 1414 C C . ASP A 1 174 ? 15.603 3.524 -14.242 1.00 93.06 174 ASP A C 1
ATOM 1416 O O . ASP A 1 174 ? 15.559 4.260 -15.227 1.00 93.06 174 ASP A O 1
ATOM 1420 N N . PHE A 1 175 ? 15.170 2.259 -14.300 1.00 95.06 175 PHE A N 1
ATOM 1421 C CA . PHE A 1 175 ? 14.649 1.606 -15.503 1.00 95.06 175 PHE A CA 1
ATOM 1422 C C . PHE A 1 175 ? 13.325 2.196 -15.988 1.00 95.06 175 PHE A C 1
ATOM 1424 O O . PHE A 1 175 ? 13.200 2.560 -17.158 1.00 95.06 175 PHE A O 1
ATOM 1431 N N . ASN A 1 176 ? 12.341 2.295 -15.098 1.00 95.50 176 ASN A N 1
ATOM 1432 C CA . ASN A 1 176 ? 11.023 2.818 -15.442 1.00 95.50 176 ASN A CA 1
ATOM 1433 C C . ASN A 1 176 ? 11.105 4.300 -15.828 1.00 95.50 176 ASN A C 1
ATOM 1435 O O . ASN A 1 176 ? 10.535 4.712 -16.838 1.00 95.50 176 ASN A O 1
ATOM 1439 N N . MET A 1 177 ? 11.923 5.074 -15.107 1.00 93.00 177 MET A N 1
ATOM 1440 C CA . MET A 1 177 ? 12.238 6.453 -15.474 1.00 93.00 177 MET A CA 1
ATOM 1441 C C . MET A 1 177 ? 12.909 6.538 -16.847 1.00 93.00 177 MET A C 1
ATOM 1443 O O . MET A 1 177 ? 12.513 7.357 -17.668 1.00 93.00 177 MET A O 1
ATOM 1447 N N . ALA A 1 178 ? 13.885 5.672 -17.134 1.00 93.44 178 ALA A N 1
ATOM 1448 C CA . ALA A 1 178 ? 14.537 5.622 -18.438 1.00 93.44 178 ALA A CA 1
ATOM 1449 C C . ALA A 1 178 ? 13.553 5.296 -19.575 1.00 93.44 178 ALA A C 1
ATOM 1451 O O . ALA A 1 178 ? 13.660 5.878 -20.655 1.00 93.44 178 ALA A O 1
ATOM 1452 N N . CYS A 1 179 ? 12.588 4.402 -19.343 1.00 94.19 179 CYS A N 1
ATOM 1453 C CA . CYS A 1 179 ? 11.537 4.109 -20.314 1.00 94.19 179 CYS A CA 1
ATOM 1454 C C . CYS A 1 179 ? 10.619 5.318 -20.534 1.00 94.19 179 CYS A C 1
ATOM 1456 O O . CYS A 1 179 ? 10.403 5.695 -21.685 1.0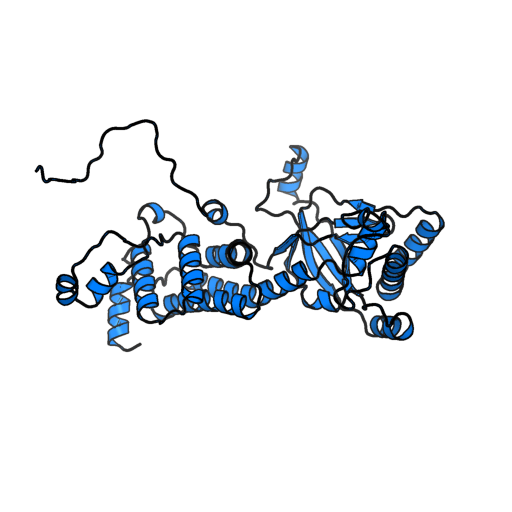0 94.19 179 CYS A O 1
ATOM 1458 N N . SER A 1 180 ? 10.170 5.976 -19.459 1.00 91.94 180 SER A N 1
ATOM 1459 C CA . SER A 1 180 ? 9.351 7.195 -19.544 1.00 91.94 180 SER A CA 1
ATOM 1460 C C . SER A 1 180 ? 10.080 8.325 -20.290 1.00 91.94 180 SER A C 1
ATOM 1462 O O . SER A 1 180 ? 9.521 8.946 -21.196 1.00 91.94 180 SER A O 1
ATOM 1464 N N . THR A 1 181 ? 11.378 8.519 -20.021 1.00 89.81 181 THR A N 1
ATOM 1465 C CA . THR A 1 181 ? 12.231 9.483 -20.737 1.00 89.81 181 THR A CA 1
ATOM 1466 C C . THR A 1 181 ? 12.346 9.190 -22.235 1.00 89.81 181 THR A C 1
ATOM 1468 O O . THR A 1 181 ? 12.389 10.120 -23.033 1.00 89.81 181 THR A O 1
ATOM 1471 N N . LEU A 1 182 ? 12.426 7.920 -22.644 1.00 89.88 182 LEU A N 1
ATOM 1472 C CA . LEU A 1 182 ? 12.670 7.562 -24.047 1.00 89.88 182 LEU A CA 1
ATOM 1473 C C . LEU A 1 182 ? 11.404 7.400 -24.883 1.00 89.88 182 LEU A C 1
ATOM 1475 O O . LEU A 1 182 ? 11.446 7.657 -26.086 1.00 89.88 182 LEU A O 1
ATOM 1479 N N . PHE A 1 183 ? 10.320 6.915 -24.282 1.00 89.81 183 PHE A N 1
ATOM 1480 C CA . PHE A 1 183 ? 9.185 6.378 -25.034 1.00 89.81 183 PHE A CA 1
ATOM 1481 C C . PHE A 1 183 ? 7.859 7.085 -24.751 1.00 89.81 183 PHE A C 1
ATOM 1483 O O . PHE A 1 183 ? 6.881 6.803 -25.440 1.00 89.81 183 PHE A O 1
ATOM 1490 N N . GLY A 1 184 ? 7.833 8.020 -23.801 1.00 83.00 184 GLY A N 1
ATOM 1491 C CA . GLY A 1 184 ? 6.640 8.771 -23.426 1.00 83.00 184 GLY A CA 1
ATOM 1492 C C . GLY A 1 184 ? 6.285 8.566 -21.957 1.00 83.00 184 GLY A C 1
ATOM 1493 O O . GLY A 1 184 ? 6.535 7.508 -21.390 1.00 83.00 184 GLY A O 1
ATOM 1494 N N . GLY A 1 185 ? 5.697 9.596 -21.356 1.00 83.69 185 GLY A N 1
ATOM 1495 C CA . GLY A 1 185 ? 5.388 9.660 -19.931 1.00 83.69 185 GLY A CA 1
ATOM 1496 C C . GLY A 1 185 ? 5.760 11.024 -19.351 1.00 83.69 185 GLY A C 1
ATOM 1497 O O . GLY A 1 185 ? 6.099 11.954 -20.086 1.00 83.69 185 GLY A O 1
ATOM 1498 N N . VAL A 1 186 ? 5.702 11.152 -18.030 1.00 82.00 186 VAL A N 1
ATOM 1499 C CA . VAL A 1 186 ? 5.983 12.393 -17.292 1.00 82.00 186 VAL A CA 1
ATOM 1500 C C . VAL A 1 186 ? 7.431 12.854 -17.495 1.00 82.00 186 VAL A C 1
ATOM 1502 O O . VAL A 1 186 ? 7.698 14.055 -17.528 1.00 82.00 186 VAL A O 1
ATOM 1505 N N . TYR A 1 187 ? 8.371 11.924 -17.701 1.00 78.25 187 TYR A N 1
ATOM 1506 C CA . TYR A 1 187 ? 9.794 12.236 -17.872 1.00 78.25 187 TYR A CA 1
ATOM 1507 C C . TYR A 1 187 ? 10.222 12.471 -19.330 1.00 78.25 187 TYR A C 1
ATOM 1509 O O . TYR A 1 187 ? 11.403 12.730 -19.573 1.00 78.25 187 TYR A O 1
ATOM 1517 N N . PHE A 1 188 ? 9.302 12.394 -20.298 1.00 75.25 188 PHE A N 1
ATOM 1518 C CA . PHE A 1 188 ? 9.609 12.542 -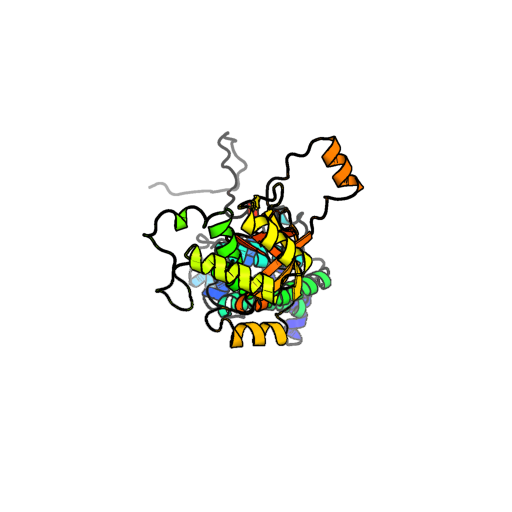21.725 1.00 75.25 188 PHE A CA 1
ATOM 1519 C C . PHE A 1 188 ? 10.049 13.976 -22.071 1.00 75.25 188 PHE A C 1
ATOM 1521 O O . PHE A 1 188 ? 11.173 14.193 -22.526 1.00 75.25 188 PHE A O 1
ATOM 1528 N N . ASP A 1 189 ? 9.225 14.979 -21.756 1.00 60.66 189 ASP A N 1
ATOM 1529 C CA . ASP A 1 189 ? 9.496 16.388 -22.094 1.00 60.66 189 ASP A CA 1
ATOM 1530 C C . ASP A 1 189 ? 10.550 17.048 -21.191 1.00 60.66 189 ASP A C 1
ATOM 1532 O O . ASP A 1 189 ? 11.217 17.998 -21.601 1.00 60.66 189 ASP A O 1
ATOM 1536 N N . ALA A 1 190 ? 10.775 16.516 -19.985 1.00 54.69 190 ALA A N 1
ATOM 1537 C CA . ALA A 1 190 ? 11.838 16.978 -19.087 1.00 54.69 190 ALA A CA 1
ATOM 1538 C C . ALA A 1 190 ? 13.252 16.754 -19.663 1.00 54.69 190 ALA A C 1
ATOM 1540 O O . ALA A 1 190 ? 14.226 17.318 -19.165 1.00 54.69 190 ALA A O 1
ATOM 1541 N N . SER A 1 191 ? 13.364 15.934 -20.713 1.00 49.56 191 SER A N 1
ATOM 1542 C CA . SER A 1 191 ? 14.603 15.674 -21.446 1.00 49.56 191 SER A CA 1
ATOM 1543 C C . SER A 1 191 ? 14.762 16.510 -22.725 1.00 49.56 191 SER A C 1
ATOM 1545 O O . SER A 1 191 ? 15.829 16.480 -23.339 1.00 49.56 191 SER A O 1
ATOM 1547 N N . ALA A 1 192 ? 13.731 17.275 -23.120 1.00 44.25 192 ALA A N 1
ATOM 1548 C CA . ALA A 1 192 ? 13.764 18.149 -24.297 1.00 44.25 192 ALA A CA 1
ATOM 1549 C C . ALA A 1 192 ? 14.543 19.451 -24.049 1.00 44.25 192 ALA A C 1
ATOM 1551 O O . ALA A 1 192 ? 15.034 20.069 -24.995 1.00 44.25 192 ALA A O 1
ATOM 1552 N N . ASP A 1 193 ? 14.688 19.842 -22.783 1.00 44.22 193 ASP A N 1
ATOM 1553 C CA . ASP A 1 193 ? 15.559 20.927 -22.363 1.00 44.22 193 ASP A CA 1
ATOM 1554 C C . ASP A 1 193 ? 16.739 20.308 -21.603 1.00 44.22 193 ASP A C 1
ATOM 1556 O O . ASP A 1 193 ? 16.597 19.826 -20.478 1.00 44.22 193 ASP A O 1
ATOM 1560 N N . ASP A 1 194 ? 17.936 20.336 -22.195 1.00 48.34 194 ASP A N 1
ATOM 1561 C CA . ASP A 1 194 ? 19.203 19.904 -21.566 1.00 48.34 194 ASP A CA 1
ATOM 1562 C C . ASP A 1 194 ? 19.494 20.691 -20.251 1.00 48.34 194 ASP A C 1
ATOM 1564 O O . ASP A 1 194 ? 20.472 20.454 -19.534 1.00 48.34 194 ASP A O 1
ATOM 1568 N N . SER A 1 195 ? 18.613 21.633 -19.888 1.00 48.09 195 SER A N 1
ATOM 1569 C CA . SER A 1 195 ? 18.648 22.490 -18.714 1.00 48.09 195 SER A CA 1
ATOM 1570 C C . SER A 1 195 ? 17.336 22.532 -17.901 1.00 48.09 195 SER A C 1
ATOM 1572 O O . SER A 1 195 ? 16.636 23.528 -17.967 1.00 48.09 195 SER A O 1
ATOM 1574 N N . ASN A 1 196 ? 17.034 21.539 -17.043 1.00 42.81 196 ASN A N 1
ATOM 1575 C CA . ASN A 1 196 ? 16.649 21.706 -15.607 1.00 42.81 196 ASN A CA 1
ATOM 1576 C C . ASN A 1 196 ? 15.933 20.476 -15.005 1.00 42.81 196 ASN A C 1
ATOM 1578 O O . ASN A 1 196 ? 14.828 20.133 -15.381 1.00 42.81 196 ASN A O 1
ATOM 1582 N N . GLN A 1 197 ? 16.608 19.748 -14.107 1.00 45.41 197 GLN A N 1
ATOM 1583 C CA . GLN A 1 197 ? 16.375 19.687 -12.644 1.00 45.41 197 GLN A CA 1
ATOM 1584 C C . GLN A 1 197 ? 15.557 18.458 -12.199 1.00 45.41 197 GLN A C 1
ATOM 1586 O O . GLN A 1 197 ? 14.455 18.570 -11.680 1.00 45.41 197 GLN A O 1
ATOM 1591 N N . TRP A 1 198 ? 16.179 17.281 -12.312 1.00 46.09 198 TRP A N 1
ATOM 1592 C CA . TRP A 1 198 ? 15.876 16.120 -11.469 1.00 46.09 198 TRP A CA 1
ATOM 1593 C C . TRP A 1 198 ? 17.192 15.495 -10.979 1.00 46.09 198 TRP A C 1
ATOM 1595 O O . TRP A 1 198 ? 18.207 15.582 -11.671 1.00 46.09 198 TRP A O 1
ATOM 1605 N N . VAL A 1 199 ? 17.201 14.951 -9.764 1.00 42.34 199 VAL A N 1
ATOM 1606 C CA . VAL A 1 199 ? 18.405 14.627 -8.982 1.00 42.34 199 VAL A CA 1
ATOM 1607 C C . VAL A 1 199 ? 18.408 13.130 -8.659 1.00 42.34 199 VAL A C 1
ATOM 1609 O O . VAL A 1 199 ? 17.509 12.655 -7.971 1.00 42.34 199 VAL A O 1
ATOM 1612 N N . ASN A 1 200 ? 19.424 12.388 -9.116 1.00 46.47 200 ASN A N 1
ATOM 1613 C CA . ASN A 1 200 ? 19.604 10.981 -8.748 1.00 46.47 200 ASN A CA 1
ATOM 1614 C C . ASN A 1 200 ? 19.981 10.857 -7.259 1.00 46.47 200 ASN A C 1
ATOM 1616 O O . ASN A 1 200 ? 20.902 11.511 -6.773 1.00 46.47 200 ASN A O 1
ATOM 1620 N N . THR A 1 201 ? 19.295 9.982 -6.525 1.00 47.59 201 THR A N 1
ATOM 1621 C CA . THR A 1 201 ? 19.502 9.756 -5.082 1.00 47.59 201 THR A CA 1
ATOM 1622 C C . THR A 1 201 ? 20.866 9.163 -4.713 1.00 47.59 201 THR A C 1
ATOM 1624 O O . THR A 1 201 ? 21.261 9.248 -3.552 1.00 47.59 201 THR A O 1
ATOM 1627 N N . LYS A 1 202 ? 21.612 8.582 -5.665 1.00 47.00 202 LYS A N 1
ATOM 1628 C CA . LYS A 1 202 ? 22.984 8.085 -5.442 1.00 47.00 202 LYS A CA 1
ATOM 1629 C C . LYS A 1 202 ? 24.063 9.135 -5.685 1.00 47.00 202 LYS A C 1
ATOM 1631 O O . LYS A 1 202 ? 25.106 9.086 -5.040 1.00 47.00 202 LYS A O 1
ATOM 1636 N N . ASP A 1 203 ? 23.814 10.052 -6.611 1.00 44.53 203 ASP A N 1
ATOM 1637 C CA . ASP A 1 203 ? 24.697 11.167 -6.925 1.00 44.53 203 ASP A CA 1
ATOM 1638 C C . ASP A 1 203 ? 23.835 12.349 -7.382 1.00 44.53 203 ASP A C 1
ATOM 1640 O O . ASP A 1 203 ? 23.321 12.337 -8.508 1.00 44.53 203 ASP A O 1
ATOM 1644 N N .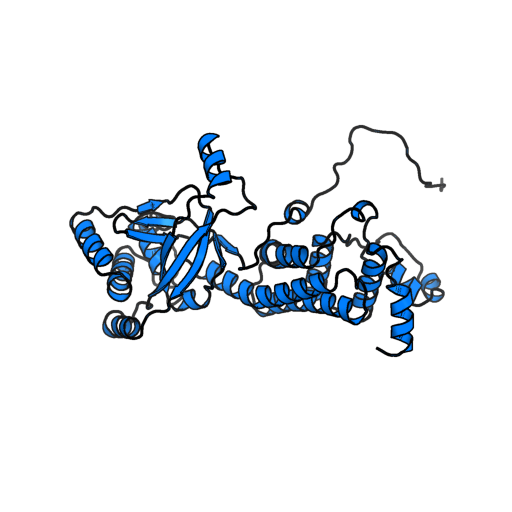 PRO A 1 204 ? 23.672 13.383 -6.539 1.00 47.22 204 PRO A N 1
ATOM 1645 C CA . PRO A 1 204 ? 22.797 14.500 -6.848 1.00 47.22 204 PRO A CA 1
ATOM 1646 C C . PRO A 1 204 ? 23.231 15.341 -8.065 1.00 47.22 204 PRO A C 1
ATOM 1648 O O . PRO A 1 204 ? 22.537 16.287 -8.438 1.00 47.22 204 PRO A O 1
ATOM 1651 N N . SER A 1 205 ? 24.360 15.009 -8.701 1.00 42.78 205 SER A N 1
ATOM 1652 C CA . SER A 1 205 ? 24.855 15.653 -9.918 1.00 42.78 205 SER A CA 1
ATOM 1653 C C . SER A 1 205 ? 24.431 14.981 -11.235 1.00 42.78 205 SER A C 1
ATOM 1655 O O . SER A 1 205 ? 24.562 15.609 -12.288 1.00 42.78 205 SER A O 1
ATOM 1657 N N . VAL A 1 206 ? 23.896 13.750 -11.219 1.00 53.84 206 VAL A N 1
ATOM 1658 C CA . VAL A 1 206 ? 23.620 12.983 -12.452 1.00 53.84 206 VAL A CA 1
ATOM 1659 C C . VAL A 1 206 ? 22.129 12.995 -12.799 1.00 53.84 206 VAL A C 1
ATOM 1661 O O . VAL A 1 206 ? 21.302 12.437 -12.083 1.00 53.84 206 VAL A O 1
ATOM 1664 N N . ARG A 1 207 ? 21.785 13.620 -13.932 1.00 64.19 207 ARG A N 1
ATOM 1665 C CA . ARG A 1 207 ? 20.426 13.640 -14.507 1.00 64.19 207 ARG A CA 1
ATOM 1666 C C . ARG A 1 207 ? 20.199 12.433 -15.423 1.00 64.19 207 ARG A C 1
ATOM 1668 O O . ARG A 1 207 ? 21.133 12.003 -16.098 1.00 64.19 207 ARG A O 1
ATOM 1675 N N . MET A 1 208 ? 18.965 11.928 -15.505 1.00 78.50 208 MET A N 1
ATOM 1676 C CA . MET A 1 208 ? 18.581 10.906 -16.490 1.00 78.50 208 MET A CA 1
ATOM 1677 C C . MET A 1 208 ? 18.539 11.525 -17.898 1.00 78.50 208 MET A C 1
ATOM 1679 O O . MET A 1 208 ? 17.533 12.082 -18.319 1.00 78.50 208 MET A O 1
ATOM 1683 N N . THR A 1 209 ? 19.659 11.470 -18.621 1.00 84.44 209 THR A N 1
ATOM 1684 C CA . THR A 1 209 ? 19.735 11.907 -20.028 1.00 84.44 209 THR A CA 1
ATOM 1685 C C . THR A 1 209 ? 19.300 10.786 -20.968 1.00 84.44 209 THR A C 1
ATOM 1687 O O . THR A 1 209 ? 19.421 9.612 -20.619 1.00 84.44 209 THR A O 1
ATOM 1690 N N . CYS A 1 210 ? 18.920 11.101 -22.210 1.00 85.62 210 CYS A N 1
ATOM 1691 C CA . CYS A 1 210 ? 18.600 10.084 -23.223 1.00 85.62 210 CYS A CA 1
ATOM 1692 C C . CYS A 1 210 ? 19.731 9.057 -23.431 1.00 85.62 210 CYS A C 1
ATOM 1694 O O . CYS A 1 210 ? 19.478 7.891 -23.731 1.00 85.62 210 CYS A O 1
ATOM 1696 N N . THR A 1 211 ? 20.994 9.460 -23.262 1.00 87.44 211 THR A N 1
ATOM 1697 C CA . THR A 1 211 ? 22.147 8.550 -23.355 1.00 87.44 211 THR A CA 1
ATOM 1698 C C . THR A 1 211 ? 22.190 7.570 -22.184 1.00 87.44 211 THR A C 1
ATOM 1700 O O . THR A 1 211 ? 22.384 6.372 -22.400 1.00 87.44 211 THR A O 1
ATOM 1703 N N . ILE A 1 212 ? 21.980 8.059 -20.958 1.00 88.19 212 ILE A N 1
ATOM 1704 C CA . ILE A 1 212 ? 21.932 7.214 -19.757 1.00 88.19 212 ILE A CA 1
ATOM 1705 C C . ILE A 1 212 ? 20.707 6.302 -19.820 1.00 88.19 212 ILE A C 1
ATOM 1707 O O . ILE A 1 212 ? 20.854 5.096 -19.649 1.00 88.19 212 ILE A O 1
ATOM 1711 N N . ALA A 1 213 ? 19.540 6.839 -20.175 1.00 91.44 213 ALA A N 1
ATOM 1712 C CA . ALA A 1 213 ? 18.307 6.076 -20.310 1.00 91.44 213 ALA A CA 1
ATOM 1713 C C . ALA A 1 213 ? 18.464 4.910 -21.301 1.00 91.44 213 ALA A C 1
ATOM 1715 O O . ALA A 1 213 ? 18.142 3.766 -20.982 1.00 91.44 213 ALA A O 1
ATOM 1716 N N . ARG A 1 214 ? 19.075 5.153 -22.472 1.00 91.88 214 ARG A N 1
ATOM 1717 C CA . ARG A 1 214 ? 19.365 4.085 -23.448 1.00 91.88 214 ARG A CA 1
ATOM 1718 C C . ARG A 1 214 ? 20.290 3.017 -22.880 1.00 91.88 214 ARG A C 1
ATOM 1720 O O . ARG A 1 214 ? 20.114 1.843 -23.198 1.00 91.88 214 ARG A O 1
ATOM 1727 N N . LYS A 1 215 ? 21.288 3.403 -22.078 1.00 93.38 215 LYS A N 1
ATOM 1728 C CA . LYS A 1 215 ? 22.173 2.447 -21.404 1.00 93.38 215 LYS A CA 1
ATOM 1729 C C . LYS A 1 215 ? 21.376 1.609 -20.401 1.00 93.38 215 LYS A C 1
ATOM 1731 O O . LYS A 1 215 ? 21.453 0.388 -20.466 1.00 93.38 215 LYS A O 1
ATOM 1736 N N . VAL A 1 216 ? 20.584 2.245 -19.539 1.00 94.62 216 VAL A N 1
ATOM 1737 C CA . VAL A 1 216 ? 19.766 1.575 -18.517 1.00 94.62 216 VAL A CA 1
ATOM 1738 C C . VAL A 1 216 ? 18.827 0.544 -19.147 1.00 94.62 216 VAL A C 1
ATOM 1740 O O . VAL A 1 216 ? 18.876 -0.621 -18.761 1.00 94.62 216 VAL A O 1
ATOM 1743 N N . VAL A 1 217 ? 18.047 0.933 -20.162 1.00 94.62 217 VAL A N 1
ATOM 1744 C CA . VAL A 1 217 ? 17.093 0.030 -20.832 1.00 94.62 217 VAL A CA 1
ATOM 1745 C C . VAL A 1 217 ? 17.804 -1.160 -21.478 1.00 94.62 217 VAL A C 1
ATOM 1747 O O . VAL A 1 217 ? 17.386 -2.301 -21.293 1.00 94.62 217 VAL A O 1
ATOM 1750 N N . LYS A 1 218 ? 18.918 -0.927 -22.185 1.00 93.56 218 LYS A N 1
ATOM 1751 C CA . LYS A 1 218 ? 19.679 -2.007 -22.836 1.00 93.56 218 LYS A CA 1
ATOM 1752 C C . LYS A 1 218 ? 20.262 -2.999 -21.834 1.00 93.56 218 LYS A C 1
ATOM 1754 O O . LYS A 1 218 ? 20.224 -4.197 -22.087 1.00 93.56 218 LYS A O 1
ATOM 1759 N N . PHE A 1 219 ? 20.806 -2.514 -20.719 1.00 94.94 219 PHE A N 1
ATOM 1760 C CA . PHE A 1 219 ? 21.374 -3.380 -19.685 1.00 94.94 219 PHE A CA 1
ATOM 1761 C C . PHE A 1 219 ? 20.298 -4.164 -18.935 1.00 94.94 219 PHE A C 1
ATOM 1763 O O . PHE A 1 219 ? 20.493 -5.350 -18.686 1.00 94.94 219 PHE A O 1
ATOM 1770 N N . ALA A 1 220 ? 19.157 -3.537 -18.644 1.00 94.88 220 ALA A N 1
ATOM 1771 C CA . ALA A 1 220 ? 18.013 -4.215 -18.045 1.00 94.88 220 ALA A CA 1
ATOM 1772 C C . ALA A 1 220 ? 17.501 -5.348 -18.939 1.00 94.88 220 ALA A C 1
ATOM 1774 O O . ALA A 1 220 ? 17.291 -6.461 -18.467 1.00 94.88 220 ALA A O 1
ATOM 1775 N N . LEU A 1 221 ? 17.378 -5.087 -20.241 1.00 94.06 221 LEU A N 1
ATOM 1776 C CA . LEU A 1 221 ? 16.931 -6.083 -21.205 1.00 94.06 221 LEU A CA 1
ATOM 1777 C C . LEU A 1 221 ? 17.958 -7.205 -21.416 1.00 94.06 221 LEU A C 1
ATOM 1779 O O . LEU A 1 221 ? 17.574 -8.364 -21.482 1.00 94.06 221 LEU A O 1
ATOM 1783 N N . ALA A 1 222 ? 19.253 -6.882 -21.469 1.00 92.31 222 ALA A N 1
ATOM 1784 C CA . ALA A 1 222 ? 20.311 -7.885 -21.595 1.00 92.31 222 ALA A CA 1
ATOM 1785 C C . ALA A 1 222 ? 20.477 -8.751 -20.334 1.00 92.31 222 ALA A C 1
ATOM 1787 O O . ALA A 1 222 ? 20.887 -9.903 -20.441 1.00 92.31 222 ALA A O 1
ATOM 1788 N N . GLY A 1 223 ? 20.206 -8.192 -19.151 1.00 91.50 223 GLY A N 1
ATOM 1789 C CA . GLY A 1 223 ? 20.323 -8.902 -17.880 1.00 91.50 223 GLY A CA 1
ATOM 1790 C C . GLY A 1 223 ? 19.076 -9.709 -17.522 1.00 91.50 223 GLY A C 1
ATOM 1791 O O . GLY A 1 223 ? 19.188 -10.872 -17.157 1.00 91.50 223 GLY A O 1
ATOM 1792 N N . SER A 1 224 ? 17.896 -9.095 -17.624 1.00 93.44 224 SER A N 1
ATOM 1793 C CA . SER A 1 224 ? 16.646 -9.636 -17.065 1.00 93.44 224 SER A CA 1
ATOM 1794 C C . SER A 1 224 ? 15.532 -9.810 -18.101 1.00 93.44 224 SER A C 1
ATOM 1796 O O . SER A 1 224 ? 14.487 -10.380 -17.785 1.00 93.44 224 SER A O 1
ATOM 1798 N N . GLY A 1 225 ? 15.735 -9.344 -19.334 1.00 91.75 225 GLY A N 1
ATOM 1799 C CA . GLY A 1 225 ? 14.805 -9.555 -20.437 1.00 91.75 225 GLY A CA 1
ATOM 1800 C C . GLY A 1 225 ? 14.843 -10.979 -20.980 1.00 91.75 225 GLY A C 1
ATOM 1801 O O . GLY A 1 225 ? 15.831 -11.696 -20.850 1.00 91.75 225 GLY A O 1
ATOM 1802 N N . SER A 1 226 ? 13.744 -11.396 -21.603 1.00 91.88 226 SER A N 1
ATOM 1803 C CA . SER A 1 226 ? 13.727 -12.624 -22.400 1.00 91.88 226 SER A CA 1
ATOM 1804 C C . SER A 1 226 ? 14.432 -12.426 -23.745 1.00 91.88 226 SER A C 1
ATOM 1806 O O . SER A 1 226 ? 14.445 -11.320 -24.290 1.00 91.88 226 SER A O 1
ATOM 1808 N N . ASP A 1 227 ? 14.936 -13.515 -24.334 1.00 90.62 227 ASP A N 1
ATOM 1809 C CA . ASP A 1 227 ? 15.544 -13.490 -25.673 1.00 90.62 227 ASP A CA 1
ATOM 1810 C C . ASP A 1 227 ? 14.599 -12.887 -26.726 1.00 90.62 227 ASP A C 1
ATOM 1812 O O . ASP A 1 227 ? 15.027 -12.123 -27.589 1.00 90.62 227 ASP A O 1
ATOM 1816 N N . ALA A 1 228 ? 13.297 -13.183 -26.631 1.00 90.69 228 ALA A N 1
ATOM 1817 C CA . ALA A 1 228 ? 12.283 -12.643 -27.535 1.00 90.69 228 ALA A CA 1
ATOM 1818 C C . ALA A 1 228 ? 12.162 -11.114 -27.416 1.00 90.69 228 ALA A C 1
ATOM 1820 O O . ALA A 1 228 ? 12.206 -10.420 -28.431 1.00 90.69 228 ALA A O 1
ATOM 1821 N N . GLN A 1 229 ? 12.084 -10.585 -26.188 1.00 92.44 229 GLN A N 1
ATOM 1822 C CA . GLN A 1 229 ? 12.063 -9.137 -25.945 1.00 92.44 229 GLN A CA 1
ATOM 1823 C C . GLN A 1 229 ? 13.362 -8.475 -26.428 1.00 92.44 229 GLN A C 1
ATOM 1825 O O . GLN A 1 229 ? 13.316 -7.409 -27.038 1.00 92.44 229 GLN A O 1
ATOM 1830 N N . ALA A 1 230 ? 14.519 -9.112 -26.205 1.00 90.81 230 ALA A N 1
ATOM 1831 C CA . ALA A 1 230 ? 15.821 -8.600 -26.629 1.00 90.81 230 ALA A CA 1
ATOM 1832 C C . ALA A 1 230 ? 15.935 -8.470 -28.155 1.00 90.81 230 ALA A C 1
ATOM 1834 O O . ALA A 1 230 ? 16.342 -7.417 -28.655 1.00 90.81 230 ALA A O 1
ATOM 1835 N N . VAL A 1 231 ? 15.533 -9.510 -28.892 1.00 91.94 231 VAL A N 1
ATOM 1836 C CA . VAL A 1 231 ? 15.534 -9.516 -30.363 1.00 91.94 231 VAL A CA 1
ATOM 1837 C C . VAL A 1 231 ? 14.555 -8.478 -30.907 1.00 91.94 231 VAL A C 1
ATOM 1839 O O . VAL A 1 231 ? 14.948 -7.637 -31.715 1.00 91.94 231 VAL A O 1
ATOM 1842 N N . GLN A 1 232 ? 13.314 -8.472 -30.417 1.00 91.81 232 GLN A N 1
ATOM 1843 C CA . GLN A 1 232 ? 12.283 -7.552 -30.897 1.00 91.81 232 GLN A CA 1
ATOM 1844 C C . GLN A 1 232 ? 12.645 -6.088 -30.615 1.00 91.81 232 GLN A C 1
ATOM 1846 O O . GLN A 1 232 ? 12.473 -5.223 -31.475 1.00 91.81 232 GLN A O 1
ATOM 1851 N N . PHE A 1 233 ? 13.204 -5.798 -29.437 1.00 92.69 233 PHE A N 1
ATOM 1852 C CA . PHE A 1 233 ? 13.715 -4.468 -29.119 1.00 92.69 233 PHE A CA 1
ATOM 1853 C C . PHE A 1 233 ? 14.846 -4.062 -30.065 1.00 92.69 233 PHE A C 1
ATOM 1855 O O . PHE A 1 233 ? 14.869 -2.926 -30.533 1.00 92.69 233 PHE A O 1
ATOM 1862 N N . GLN A 1 234 ? 15.790 -4.964 -30.357 1.00 91.06 234 GLN A N 1
ATOM 1863 C CA . GLN A 1 234 ? 16.908 -4.673 -31.252 1.00 91.06 234 GLN A CA 1
ATOM 1864 C C . GLN A 1 234 ? 16.434 -4.360 -32.678 1.00 91.06 234 GLN A C 1
ATOM 1866 O O . GLN A 1 234 ? 16.921 -3.400 -33.277 1.00 91.06 234 GLN A O 1
ATOM 1871 N N . GLU A 1 235 ? 15.497 -5.142 -33.212 1.00 92.19 235 GLU A N 1
ATOM 1872 C CA . GLU A 1 235 ? 14.909 -4.925 -34.539 1.00 92.19 235 GLU A CA 1
ATOM 1873 C C . GLU A 1 235 ? 14.207 -3.563 -34.612 1.00 92.19 235 GLU A C 1
ATOM 1875 O O . GLU A 1 235 ? 14.579 -2.718 -35.429 1.00 92.19 235 GLU A O 1
ATOM 1880 N N . LEU A 1 236 ? 13.287 -3.291 -33.681 1.00 91.12 236 LEU A N 1
ATOM 1881 C CA . LEU A 1 236 ? 12.546 -2.028 -33.628 1.00 91.12 236 LEU A CA 1
ATOM 1882 C C . LEU A 1 236 ? 13.450 -0.817 -33.368 1.00 91.12 236 LEU A C 1
ATOM 1884 O O . LEU A 1 236 ? 13.203 0.262 -33.905 1.00 91.12 236 LEU A O 1
ATOM 1888 N N . ALA A 1 237 ? 14.509 -0.970 -32.569 1.00 88.50 237 ALA A N 1
ATOM 1889 C CA . ALA A 1 237 ? 15.470 0.099 -32.317 1.00 88.50 237 ALA A CA 1
ATOM 1890 C C . ALA A 1 237 ? 16.279 0.466 -33.571 1.00 88.50 237 ALA A C 1
ATOM 1892 O O . ALA A 1 237 ? 16.598 1.639 -33.762 1.00 88.50 237 ALA A O 1
ATOM 1893 N N . ASN A 1 238 ? 16.616 -0.510 -34.420 1.00 89.69 238 ASN A N 1
ATOM 1894 C CA . ASN A 1 238 ? 17.348 -0.263 -35.667 1.00 89.69 238 ASN A CA 1
ATOM 1895 C C . ASN A 1 238 ? 16.486 0.451 -36.718 1.00 89.69 238 ASN A C 1
ATOM 1897 O O . ASN A 1 238 ? 17.022 1.175 -37.556 1.00 89.69 238 ASN A O 1
ATOM 1901 N N . GLU A 1 239 ? 15.169 0.257 -36.663 1.00 92.00 239 GLU A N 1
ATOM 1902 C CA . GLU A 1 239 ? 14.192 0.857 -37.579 1.00 92.00 239 GLU A CA 1
ATOM 1903 C C . GLU A 1 239 ? 13.561 2.156 -37.043 1.00 92.00 239 GLU A C 1
ATOM 1905 O O . GLU A 1 239 ? 12.682 2.722 -37.688 1.00 92.00 239 GLU A O 1
ATOM 1910 N N . ASP A 1 240 ? 13.990 2.637 -35.869 1.00 84.44 240 ASP A N 1
ATOM 1911 C CA . ASP A 1 240 ? 13.380 3.774 -35.151 1.00 84.44 240 ASP A CA 1
ATOM 1912 C C . ASP A 1 240 ? 11.858 3.606 -34.910 1.00 84.44 240 ASP A C 1
ATOM 1914 O O . ASP A 1 240 ? 11.061 4.554 -34.875 1.00 84.44 240 ASP A O 1
ATOM 1918 N N . GLY A 1 241 ? 11.451 2.343 -34.749 1.00 88.94 241 GLY A N 1
ATOM 1919 C CA . GLY A 1 241 ? 10.069 1.892 -34.633 1.00 88.94 241 GLY A CA 1
ATOM 1920 C C . GLY A 1 241 ? 9.578 1.697 -33.199 1.00 88.94 241 GLY A C 1
ATOM 1921 O O . GLY A 1 241 ? 8.427 1.307 -33.020 1.00 88.94 241 GLY A O 1
ATOM 1922 N N . LEU A 1 242 ? 10.402 1.944 -32.174 1.00 90.12 242 LEU A N 1
ATOM 1923 C CA . LEU A 1 242 ? 9.995 1.787 -30.769 1.00 90.12 242 LEU A CA 1
ATOM 1924 C C . LEU A 1 242 ? 8.922 2.811 -30.387 1.00 90.12 242 LEU A C 1
ATOM 1926 O O . LEU A 1 242 ? 9.113 4.019 -30.557 1.00 90.12 242 LEU A O 1
ATOM 1930 N N . ARG A 1 243 ? 7.793 2.329 -29.864 1.00 89.44 243 ARG A N 1
ATOM 1931 C CA . ARG A 1 243 ? 6.657 3.151 -29.427 1.00 89.44 243 ARG A CA 1
ATOM 1932 C C . ARG A 1 243 ? 6.070 2.576 -28.143 1.00 89.44 243 ARG A C 1
ATOM 1934 O O . ARG A 1 243 ? 5.963 1.357 -28.017 1.00 89.44 243 ARG A O 1
ATOM 1941 N N . ALA A 1 244 ? 5.673 3.460 -27.230 1.00 93.12 244 ALA A N 1
ATOM 1942 C CA . ALA A 1 244 ? 4.884 3.110 -26.058 1.00 93.12 244 ALA A CA 1
ATOM 1943 C C . ALA A 1 244 ? 3.444 3.595 -26.226 1.00 93.12 244 ALA A C 1
ATOM 1945 O O . ALA A 1 244 ? 3.207 4.681 -26.761 1.00 93.12 244 ALA A O 1
ATOM 1946 N N . LEU A 1 245 ? 2.496 2.804 -25.740 1.00 93.88 245 LEU A N 1
ATOM 1947 C CA . LEU A 1 245 ? 1.101 3.194 -25.585 1.00 93.88 245 LEU A CA 1
ATOM 1948 C C . LEU A 1 245 ? 0.732 3.096 -24.112 1.00 93.88 245 LEU A C 1
ATOM 1950 O O . LEU A 1 245 ? 1.120 2.150 -23.429 1.00 93.88 245 LEU A O 1
ATOM 1954 N N . ARG A 1 246 ? 0.000 4.092 -23.615 1.00 94.00 246 ARG A N 1
ATOM 1955 C CA . ARG A 1 246 ? -0.541 4.046 -22.260 1.00 94.00 246 ARG A CA 1
ATOM 1956 C C . ARG A 1 246 ? -1.632 2.984 -22.205 1.00 94.00 246 ARG A C 1
ATOM 1958 O O . ARG A 1 246 ? -2.468 2.910 -23.103 1.00 94.00 246 ARG A O 1
ATOM 1965 N N . VAL A 1 247 ? -1.597 2.172 -21.159 1.00 93.19 247 VAL A N 1
ATOM 1966 C CA . VAL A 1 247 ? -2.675 1.241 -20.845 1.00 93.19 247 VAL A CA 1
ATOM 1967 C C . VAL A 1 247 ? -3.806 2.056 -20.226 1.00 93.19 247 VAL A C 1
ATOM 1969 O O . VAL A 1 247 ? -3.612 2.723 -19.208 1.00 93.19 247 VAL A O 1
ATOM 1972 N N . GLU A 1 248 ? -4.958 2.050 -20.886 1.00 90.25 248 GLU A N 1
ATOM 1973 C CA . GLU A 1 248 ? -6.157 2.764 -20.445 1.00 90.25 248 GLU A CA 1
ATOM 1974 C C . GLU A 1 248 ? -7.045 1.861 -19.573 1.00 90.25 248 GLU A C 1
ATOM 1976 O O . GLU A 1 248 ? -6.795 0.663 -19.444 1.00 90.25 248 GLU A O 1
ATOM 1981 N N . ASP A 1 249 ? -8.066 2.454 -18.949 1.00 88.50 249 ASP A N 1
ATOM 1982 C CA . ASP A 1 249 ? -9.073 1.752 -18.137 1.00 88.50 249 ASP A CA 1
ATOM 1983 C C . ASP A 1 249 ? -8.510 0.950 -16.946 1.00 88.50 249 ASP A C 1
ATOM 1985 O O . ASP A 1 249 ? -9.090 -0.042 -16.492 1.00 88.50 249 ASP A O 1
ATOM 1989 N N . ILE A 1 250 ? -7.375 1.419 -16.417 1.00 92.25 250 ILE A N 1
ATOM 1990 C CA . ILE A 1 250 ? -6.766 0.951 -15.172 1.00 92.25 250 ILE A CA 1
ATOM 1991 C C . ILE A 1 250 ? -6.319 2.131 -14.308 1.00 92.25 250 ILE A C 1
ATOM 1993 O O . ILE A 1 250 ? -5.934 3.191 -14.808 1.00 92.25 250 ILE A O 1
ATOM 1997 N N . ASP A 1 251 ? -6.293 1.924 -12.996 1.00 93.88 251 ASP A N 1
ATOM 1998 C CA . ASP A 1 251 ? -5.739 2.893 -12.050 1.00 93.88 251 ASP A CA 1
ATOM 1999 C C . ASP A 1 251 ? -4.281 2.616 -11.663 1.00 93.88 251 ASP A C 1
ATOM 2001 O O . ASP A 1 251 ? -3.596 3.471 -11.086 1.00 93.88 251 ASP A O 1
ATOM 2005 N N . GLY A 1 252 ? -3.827 1.398 -11.937 1.00 95.62 252 GLY A N 1
ATOM 2006 C CA . GLY A 1 252 ? -2.514 0.902 -11.576 1.00 95.62 252 GLY A CA 1
ATOM 2007 C C . GLY A 1 252 ? -2.460 -0.618 -11.659 1.00 95.62 252 GLY A C 1
ATOM 2008 O O . GLY A 1 252 ? -3.169 -1.243 -12.452 1.00 95.62 252 GLY A O 1
ATOM 2009 N N . PHE A 1 253 ? -1.627 -1.227 -10.820 1.00 97.19 253 PHE A N 1
ATOM 2010 C CA . PHE A 1 253 ? -1.477 -2.679 -10.783 1.00 97.19 253 PHE A CA 1
ATOM 2011 C C . PHE A 1 253 ? -1.383 -3.231 -9.360 1.00 97.19 253 PHE A C 1
ATOM 2013 O O . PHE A 1 253 ? -0.871 -2.585 -8.445 1.00 97.19 253 PHE A O 1
ATOM 2020 N N . GLU A 1 254 ? -1.853 -4.463 -9.183 1.00 97.81 254 GLU A N 1
ATOM 2021 C CA . GLU A 1 254 ? -1.644 -5.267 -7.981 1.00 97.81 254 GLU A CA 1
ATOM 2022 C C . GLU A 1 254 ? -0.470 -6.218 -8.218 1.00 97.81 254 GLU A C 1
ATOM 2024 O O . GLU A 1 254 ? -0.473 -6.984 -9.182 1.00 97.81 254 GLU A O 1
ATOM 2029 N N . VAL A 1 255 ? 0.525 -6.191 -7.334 1.00 98.25 255 VAL A N 1
ATOM 2030 C CA . VAL A 1 255 ? 1.684 -7.087 -7.383 1.00 98.25 255 VAL A CA 1
ATOM 2031 C C . VAL A 1 255 ? 1.236 -8.519 -7.116 1.00 98.25 255 VAL A C 1
ATOM 2033 O O . VAL A 1 255 ? 0.647 -8.815 -6.079 1.00 98.25 255 VAL A O 1
ATOM 2036 N N . THR A 1 256 ? 1.567 -9.433 -8.020 1.00 98.06 256 THR A N 1
ATOM 2037 C CA . THR A 1 256 ? 1.268 -10.865 -7.893 1.00 98.06 256 THR A CA 1
ATOM 2038 C C . THR A 1 256 ? 2.501 -11.662 -7.482 1.00 98.06 256 THR A C 1
ATOM 2040 O O . THR A 1 256 ? 2.395 -12.596 -6.687 1.00 98.06 256 THR A O 1
ATOM 2043 N N . ALA A 1 257 ? 3.684 -11.268 -7.959 1.00 97.94 257 ALA A N 1
ATOM 2044 C CA . ALA A 1 257 ? 4.952 -11.888 -7.601 1.00 97.94 257 ALA A CA 1
ATOM 2045 C C . ALA A 1 257 ? 6.129 -10.918 -7.765 1.00 97.94 257 ALA A C 1
ATOM 2047 O O . ALA A 1 257 ? 6.068 -9.940 -8.508 1.00 97.94 257 ALA A O 1
ATOM 2048 N N . VAL A 1 258 ? 7.225 -11.216 -7.069 1.00 97.69 258 VAL A N 1
ATOM 2049 C CA . VAL A 1 258 ? 8.475 -10.452 -7.124 1.00 97.69 258 VAL A CA 1
ATOM 2050 C C . VAL A 1 258 ? 9.623 -11.432 -7.321 1.00 97.69 258 VAL A C 1
ATOM 2052 O O . VAL A 1 258 ? 9.742 -12.406 -6.577 1.00 97.69 258 VAL A O 1
ATOM 2055 N N . GLN A 1 259 ? 10.476 -11.162 -8.304 1.00 97.25 259 GLN A N 1
ATOM 2056 C CA . GLN A 1 259 ? 11.667 -11.947 -8.602 1.00 97.25 259 GLN A CA 1
ATOM 2057 C C . GLN A 1 259 ? 12.905 -11.043 -8.498 1.00 97.25 259 GLN A C 1
ATOM 2059 O O . GLN A 1 259 ? 13.115 -10.189 -9.360 1.00 97.25 259 GLN A O 1
ATOM 2064 N N . PRO A 1 260 ? 13.736 -11.194 -7.451 1.00 95.69 260 PRO A N 1
ATOM 2065 C CA . PRO A 1 260 ? 15.030 -10.519 -7.367 1.00 95.69 260 PRO A CA 1
ATOM 2066 C C . PRO A 1 260 ? 15.936 -10.875 -8.559 1.00 95.69 260 PRO A C 1
ATOM 2068 O O . PRO A 1 260 ? 15.757 -11.942 -9.145 1.00 95.69 260 PRO A O 1
ATOM 2071 N N . PRO A 1 261 ? 16.935 -10.039 -8.904 1.00 95.62 261 PRO A N 1
ATOM 2072 C CA . PRO A 1 261 ? 17.910 -10.398 -9.932 1.00 95.62 261 PRO A CA 1
ATOM 2073 C C . PRO A 1 261 ? 18.627 -11.703 -9.569 1.00 95.62 261 PRO A C 1
ATOM 2075 O O . PRO A 1 261 ? 18.965 -11.934 -8.403 1.00 95.62 261 PRO A O 1
ATOM 2078 N N . ASP A 1 262 ? 18.901 -12.543 -10.561 1.00 94.06 262 ASP A N 1
ATOM 2079 C CA . ASP A 1 262 ? 19.677 -13.767 -10.363 1.00 94.06 262 ASP A CA 1
ATOM 2080 C C . ASP A 1 262 ? 21.172 -13.452 -10.138 1.00 94.06 262 ASP A C 1
ATOM 2082 O O . ASP A 1 262 ? 21.632 -12.347 -10.453 1.00 94.06 262 ASP A O 1
ATOM 2086 N N . PRO A 1 263 ? 21.964 -14.371 -9.549 1.00 95.50 263 PRO A N 1
ATOM 2087 C CA . PRO A 1 263 ? 23.399 -14.160 -9.340 1.00 95.50 263 PRO A CA 1
ATOM 2088 C C . PRO A 1 263 ? 24.147 -13.767 -10.620 1.00 95.50 263 PRO A C 1
ATOM 2090 O O . PRO A 1 263 ? 24.941 -12.829 -10.584 1.00 95.50 263 PRO A O 1
ATOM 2093 N N . ASP A 1 264 ? 23.812 -14.398 -11.747 1.00 95.19 264 ASP A N 1
ATOM 2094 C CA . ASP A 1 264 ? 24.421 -14.122 -13.052 1.00 95.19 264 ASP A CA 1
ATOM 2095 C C . ASP A 1 264 ? 24.113 -12.694 -13.532 1.00 95.19 264 ASP A C 1
ATOM 2097 O O . ASP A 1 264 ? 24.986 -12.007 -14.060 1.00 95.19 264 ASP A O 1
ATOM 2101 N N . VAL A 1 265 ? 22.899 -12.191 -13.270 1.00 94.56 265 VAL A N 1
ATOM 2102 C CA . VAL A 1 265 ? 22.515 -10.800 -13.569 1.00 94.56 265 VAL A CA 1
ATOM 2103 C C . VAL A 1 265 ? 23.323 -9.827 -12.715 1.00 94.56 265 VAL A C 1
ATOM 2105 O O . VAL A 1 265 ? 23.831 -8.824 -13.217 1.00 94.56 265 VAL A O 1
ATOM 2108 N N . ARG A 1 266 ? 23.501 -10.119 -11.420 1.00 95.81 266 ARG A N 1
ATOM 2109 C CA . ARG A 1 266 ? 24.331 -9.276 -10.542 1.00 95.81 266 ARG A CA 1
ATOM 2110 C C . ARG A 1 266 ? 25.789 -9.247 -11.003 1.00 95.81 266 ARG A C 1
ATOM 2112 O O . ARG A 1 266 ? 26.408 -8.180 -10.993 1.00 95.81 266 ARG A O 1
ATOM 2119 N N . GLU A 1 267 ? 26.334 -10.391 -11.413 1.00 96.38 267 GLU A N 1
ATOM 2120 C CA . GLU A 1 267 ? 27.692 -10.485 -11.953 1.00 96.38 267 GLU A CA 1
ATOM 2121 C C . GLU A 1 267 ? 27.821 -9.712 -13.271 1.00 96.38 267 GLU A C 1
ATOM 2123 O O . GLU A 1 267 ? 28.725 -8.886 -13.402 1.00 96.38 267 GLU A O 1
ATOM 2128 N N . PHE A 1 268 ? 26.871 -9.874 -14.197 1.00 95.75 268 PHE A N 1
ATOM 2129 C CA . PHE A 1 268 ? 26.821 -9.132 -15.458 1.00 95.75 268 PHE A CA 1
ATOM 2130 C C . PHE A 1 268 ? 26.888 -7.615 -15.236 1.00 95.75 268 PHE A C 1
ATOM 2132 O O . PHE A 1 268 ? 27.723 -6.935 -15.836 1.00 95.75 268 PHE A O 1
ATOM 2139 N N . TYR A 1 269 ? 26.076 -7.082 -14.319 1.00 95.44 269 TYR A N 1
ATOM 2140 C CA . TYR A 1 269 ? 26.125 -5.663 -13.960 1.00 95.44 269 TYR A CA 1
ATOM 2141 C C . TYR A 1 269 ? 27.464 -5.277 -13.326 1.00 95.44 269 TYR A C 1
ATOM 2143 O O . TYR A 1 269 ? 28.047 -4.267 -13.704 1.00 95.44 269 TYR A O 1
ATOM 2151 N N . THR A 1 270 ? 27.999 -6.094 -12.418 1.00 95.19 270 THR A N 1
ATOM 2152 C CA . THR A 1 270 ? 29.289 -5.822 -11.760 1.00 95.19 270 THR A CA 1
ATOM 2153 C C . THR A 1 270 ? 30.436 -5.721 -12.771 1.00 95.19 270 THR A C 1
ATOM 2155 O O . THR A 1 270 ? 31.301 -4.854 -12.642 1.00 95.19 270 THR A O 1
ATOM 2158 N N . VAL A 1 271 ? 30.439 -6.581 -13.792 1.00 96.31 271 VAL A N 1
ATOM 2159 C CA . VAL A 1 271 ? 31.491 -6.633 -14.817 1.00 96.31 271 VAL A CA 1
ATOM 2160 C C . VAL A 1 271 ? 31.308 -5.548 -15.881 1.00 96.31 271 VAL A C 1
ATOM 2162 O O . VAL A 1 271 ? 32.286 -4.925 -16.295 1.00 96.31 271 VAL A O 1
ATOM 2165 N N . HIS A 1 272 ? 30.076 -5.318 -16.343 1.00 94.19 272 HIS A N 1
ATOM 2166 C CA . HIS A 1 272 ? 29.820 -4.544 -17.562 1.00 94.19 272 HIS A CA 1
ATOM 2167 C C . HIS A 1 272 ? 29.168 -3.172 -17.330 1.00 94.19 272 HIS A C 1
ATOM 2169 O O . HIS A 1 272 ? 29.274 -2.302 -18.198 1.00 94.19 272 HIS A O 1
ATOM 2175 N N . ALA A 1 273 ? 28.522 -2.948 -16.184 1.00 92.44 273 ALA A N 1
ATOM 2176 C CA . ALA A 1 273 ? 27.900 -1.672 -15.821 1.00 92.44 273 ALA A CA 1
ATOM 2177 C C . ALA A 1 273 ? 27.872 -1.449 -14.295 1.00 92.44 273 ALA A C 1
ATOM 2179 O O . ALA A 1 273 ? 26.792 -1.376 -13.702 1.00 92.44 273 ALA A O 1
ATOM 2180 N N . PRO A 1 274 ? 29.044 -1.309 -13.643 1.00 90.88 274 PRO A N 1
ATOM 2181 C CA . PRO A 1 274 ? 29.124 -1.127 -12.191 1.00 90.88 274 PRO A CA 1
ATOM 2182 C C . PRO A 1 274 ? 28.498 0.192 -11.707 1.00 90.88 274 PRO A C 1
ATOM 2184 O O . PRO A 1 274 ? 28.250 0.368 -10.517 1.00 90.88 274 PRO A O 1
ATOM 2187 N N . ASP A 1 275 ? 28.251 1.129 -12.622 1.00 89.06 275 ASP A N 1
ATOM 2188 C CA . ASP A 1 275 ? 27.544 2.382 -12.375 1.00 89.06 275 ASP A CA 1
ATOM 2189 C C . ASP A 1 275 ? 26.012 2.226 -12.331 1.00 89.06 275 ASP A C 1
ATOM 2191 O O . ASP A 1 275 ? 25.324 3.122 -11.842 1.00 89.06 275 ASP A O 1
ATOM 2195 N N . LEU A 1 276 ? 25.467 1.098 -12.804 1.00 92.12 276 LEU A N 1
ATOM 2196 C CA . LEU A 1 276 ? 24.031 0.822 -12.827 1.00 92.12 276 LEU A CA 1
ATOM 2197 C C . LEU A 1 276 ? 23.602 -0.126 -11.700 1.00 92.12 276 LEU A C 1
ATOM 2199 O O . LEU A 1 276 ? 24.402 -0.841 -11.098 1.00 92.12 276 LEU A O 1
ATOM 2203 N N . ARG A 1 277 ? 22.299 -0.134 -11.405 1.00 92.12 277 ARG A N 1
ATOM 2204 C CA . ARG A 1 277 ? 21.691 -1.051 -10.434 1.00 92.12 277 ARG A CA 1
ATOM 2205 C C . ARG A 1 277 ? 21.160 -2.300 -11.142 1.00 92.12 277 ARG A C 1
ATOM 2207 O O . ARG A 1 277 ? 20.426 -2.138 -12.115 1.00 92.12 277 ARG A O 1
ATOM 2214 N N . PRO A 1 278 ? 21.464 -3.515 -10.648 1.00 95.19 278 PRO A N 1
ATOM 2215 C CA . PRO A 1 278 ? 20.830 -4.731 -11.141 1.00 95.19 278 PRO A CA 1
ATOM 2216 C C . PRO A 1 278 ? 19.309 -4.656 -10.988 1.00 95.19 278 PRO A C 1
ATOM 2218 O O . PRO A 1 278 ? 18.801 -4.209 -9.951 1.00 95.19 278 PRO A O 1
ATOM 2221 N N . VAL A 1 279 ? 18.598 -5.120 -12.012 1.00 96.31 279 VAL A N 1
ATOM 2222 C CA . VAL A 1 279 ? 17.133 -5.150 -12.040 1.00 96.31 279 VAL A CA 1
ATOM 2223 C C . VAL A 1 279 ? 16.627 -6.581 -11.935 1.00 96.31 279 VAL A C 1
ATOM 2225 O O . VAL A 1 279 ? 17.179 -7.490 -12.548 1.00 96.31 279 VAL A O 1
ATOM 2228 N N . GLY A 1 280 ? 15.575 -6.786 -11.157 1.00 96.94 280 GLY A N 1
ATOM 2229 C CA . GLY A 1 280 ? 14.780 -8.013 -11.184 1.00 96.94 280 GLY A CA 1
ATOM 2230 C C . GLY A 1 280 ? 13.441 -7.759 -11.871 1.00 96.94 280 GLY A C 1
ATOM 2231 O O . GLY A 1 280 ? 13.304 -6.798 -12.633 1.00 96.94 280 GLY A O 1
ATOM 2232 N N . LYS A 1 281 ? 12.448 -8.597 -11.570 1.00 97.12 281 LYS A N 1
ATOM 2233 C CA . LYS A 1 281 ? 11.098 -8.508 -12.131 1.00 97.12 281 LYS A CA 1
ATOM 2234 C C . LYS A 1 281 ? 10.038 -8.299 -11.055 1.00 97.12 281 LYS A C 1
ATOM 2236 O O . LYS A 1 281 ? 10.093 -8.906 -9.984 1.00 97.12 281 LYS A O 1
ATOM 2241 N N . VAL A 1 282 ? 9.043 -7.480 -11.375 1.00 97.56 282 VAL A N 1
ATOM 2242 C CA . VAL A 1 282 ? 7.761 -7.413 -10.667 1.00 97.56 282 VAL A CA 1
ATOM 2243 C C . VAL A 1 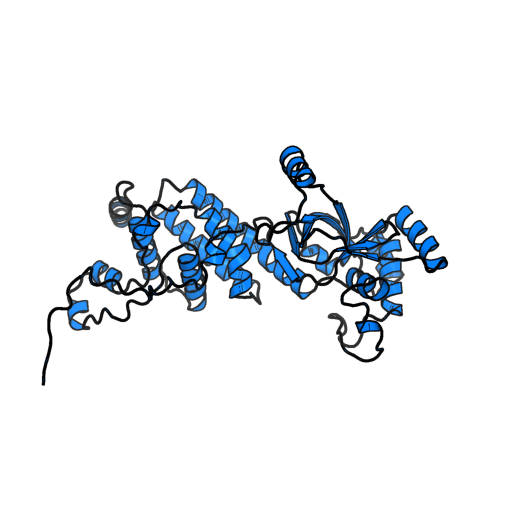282 ? 6.689 -7.903 -11.621 1.00 97.56 282 VAL A C 1
ATOM 2245 O O . VAL A 1 282 ? 6.564 -7.391 -12.731 1.00 97.56 282 VAL A O 1
ATOM 2248 N N . PHE A 1 283 ? 5.913 -8.879 -11.173 1.00 97.75 283 PHE A N 1
ATOM 2249 C CA . PHE A 1 283 ? 4.724 -9.332 -11.875 1.00 97.75 283 PHE A CA 1
ATOM 2250 C C . PHE A 1 283 ? 3.510 -8.687 -11.233 1.00 97.75 283 PHE A C 1
ATOM 2252 O O . PHE A 1 283 ? 3.418 -8.600 -10.002 1.00 97.75 283 PHE A O 1
ATOM 2259 N N . GLY A 1 284 ? 2.582 -8.235 -12.062 1.00 97.12 284 GLY A N 1
ATOM 2260 C CA . GLY A 1 284 ? 1.357 -7.619 -11.593 1.00 97.12 284 GLY A CA 1
ATOM 2261 C C . GLY A 1 284 ? 0.177 -7.931 -12.489 1.00 97.12 284 GLY A C 1
ATOM 2262 O O . GLY A 1 284 ? 0.323 -8.482 -13.575 1.00 97.12 284 GLY A O 1
ATOM 2263 N N . LYS A 1 285 ? -1.002 -7.562 -12.011 1.00 96.19 285 LYS A N 1
ATOM 2264 C CA . LYS A 1 285 ? -2.240 -7.560 -12.787 1.00 96.19 285 LYS A CA 1
ATOM 2265 C C . LYS A 1 285 ? -2.892 -6.186 -12.704 1.00 96.19 285 LYS A C 1
ATOM 2267 O O . LYS A 1 285 ? -2.681 -5.479 -11.716 1.00 96.19 285 LYS A O 1
ATOM 2272 N N . ALA A 1 286 ? -3.692 -5.833 -13.701 1.00 95.25 286 ALA A N 1
ATOM 2273 C CA . ALA A 1 286 ? -4.500 -4.620 -13.696 1.00 95.25 286 ALA A CA 1
ATOM 2274 C C . ALA A 1 286 ? -5.285 -4.467 -12.389 1.00 95.25 286 ALA A C 1
ATOM 2276 O O . ALA A 1 286 ? -5.877 -5.422 -11.876 1.00 95.25 286 ALA A O 1
ATOM 2277 N N . TYR A 1 287 ? -5.269 -3.248 -11.855 1.00 94.31 287 TYR A N 1
ATOM 2278 C CA . TYR A 1 287 ? -6.001 -2.879 -10.657 1.00 94.31 287 TYR A CA 1
ATOM 2279 C C . TYR A 1 287 ? -6.830 -1.624 -10.922 1.00 94.31 287 TYR A C 1
ATOM 2281 O O . TYR A 1 287 ? -6.319 -0.617 -11.412 1.00 94.31 287 TYR A O 1
ATOM 2289 N N . ASN A 1 288 ? -8.109 -1.714 -10.565 1.00 92.12 288 ASN A N 1
ATOM 2290 C CA . ASN A 1 288 ? -9.068 -0.618 -10.563 1.00 92.12 288 ASN A CA 1
ATOM 2291 C C . ASN A 1 288 ? -9.455 -0.348 -9.114 1.00 92.12 288 ASN A C 1
ATOM 2293 O O . ASN A 1 288 ? -9.857 -1.271 -8.402 1.00 92.12 288 ASN A O 1
ATOM 2297 N N . ASP A 1 289 ? -9.294 0.893 -8.670 1.00 91.81 289 ASP A N 1
ATOM 2298 C CA . ASP A 1 289 ? -9.517 1.266 -7.282 1.00 91.81 289 ASP A CA 1
ATOM 2299 C C . ASP A 1 289 ? -11.020 1.412 -7.003 1.00 91.81 289 ASP A C 1
ATOM 2301 O O . ASP A 1 289 ? -11.663 2.296 -7.572 1.00 91.81 289 ASP A O 1
ATOM 2305 N N . PRO A 1 290 ? -11.602 0.605 -6.093 1.00 90.00 290 PRO A N 1
ATOM 2306 C CA . PRO A 1 290 ? -13.016 0.723 -5.739 1.00 90.00 290 PRO A CA 1
ATOM 2307 C C . PRO A 1 290 ? -13.393 2.086 -5.140 1.00 90.00 290 PRO A C 1
ATOM 2309 O O . PRO A 1 290 ? -14.576 2.412 -5.070 1.00 90.00 290 PRO A O 1
ATOM 2312 N N . GLY A 1 291 ? -12.413 2.866 -4.669 1.00 86.38 291 GLY A N 1
ATOM 2313 C CA . GLY A 1 291 ? -12.614 4.215 -4.145 1.00 86.38 291 GLY A CA 1
ATOM 2314 C C . GLY A 1 291 ? -12.778 5.281 -5.229 1.00 86.38 291 GLY A C 1
ATOM 2315 O O . GLY A 1 291 ? -13.168 6.409 -4.919 1.00 86.38 291 GLY A O 1
ATOM 2316 N N . LYS A 1 292 ? -12.500 4.948 -6.494 1.00 86.12 292 LYS A N 1
ATOM 2317 C CA . LYS A 1 292 ? -12.621 5.860 -7.632 1.00 86.12 292 LYS A CA 1
ATOM 2318 C C . LYS A 1 292 ? -13.924 5.651 -8.407 1.00 86.12 292 LYS A C 1
ATOM 2320 O O . LYS A 1 292 ? -14.577 4.615 -8.271 1.00 86.12 292 LYS A O 1
ATOM 2325 N N . PRO A 1 293 ? -14.342 6.645 -9.216 1.00 84.81 293 PRO A N 1
ATOM 2326 C CA . PRO A 1 293 ? -15.473 6.474 -10.116 1.00 84.81 293 PRO A CA 1
ATOM 2327 C C . PRO A 1 293 ? -15.267 5.254 -11.016 1.00 84.81 293 PRO A C 1
ATOM 2329 O O . PRO A 1 293 ? -14.193 5.077 -11.584 1.00 84.81 293 PRO A O 1
ATOM 2332 N N . GLY A 1 294 ? -16.306 4.429 -11.143 1.00 81.31 294 GLY A N 1
ATOM 2333 C CA . GLY A 1 294 ? -16.266 3.269 -12.026 1.00 81.31 294 GLY A CA 1
ATOM 2334 C C . GLY A 1 294 ? -16.085 3.665 -13.492 1.00 81.31 294 GLY A C 1
ATOM 2335 O O . GLY A 1 294 ? -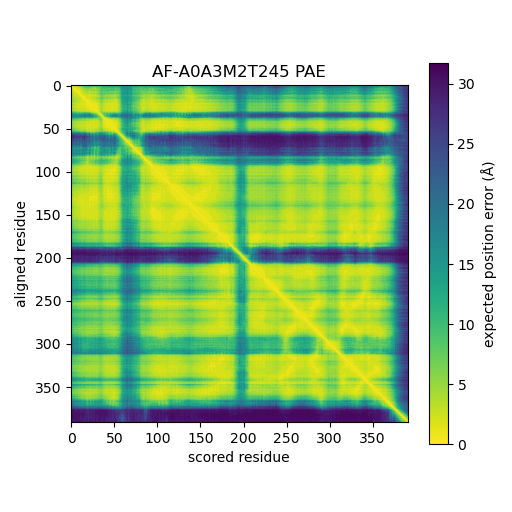16.435 4.774 -13.899 1.00 81.31 294 GLY A O 1
ATOM 2336 N N . LEU A 1 295 ? -15.573 2.723 -14.280 1.00 83.06 295 LEU A N 1
ATOM 2337 C CA . LEU A 1 295 ? -15.370 2.891 -15.716 1.00 83.06 295 LEU A CA 1
ATOM 2338 C C . LEU A 1 295 ? -16.703 3.086 -16.452 1.00 83.06 295 LEU A C 1
ATOM 2340 O O . LEU A 1 295 ? -17.732 2.493 -16.094 1.00 83.06 295 LEU A O 1
ATOM 2344 N N . ASP A 1 296 ? -16.669 3.909 -17.501 1.00 85.19 296 ASP A N 1
ATOM 2345 C CA . ASP A 1 296 ? -17.814 4.154 -18.379 1.00 85.19 296 ASP A CA 1
ATOM 2346 C C . ASP A 1 296 ? -17.976 2.997 -19.374 1.00 85.19 296 ASP A C 1
ATOM 2348 O O . ASP A 1 296 ? -17.602 3.078 -20.540 1.00 85.19 296 ASP A O 1
ATOM 2352 N N . LEU A 1 297 ? -18.484 1.876 -18.862 1.00 85.12 297 LEU A N 1
ATOM 2353 C CA . LEU A 1 297 ? -18.744 0.671 -19.643 1.00 85.12 297 LEU A CA 1
ATOM 2354 C C . LEU A 1 297 ? -20.103 0.752 -20.331 1.00 85.12 297 LEU A C 1
ATOM 2356 O O . LEU A 1 297 ? -21.116 1.095 -19.698 1.00 85.12 297 LEU A O 1
ATOM 2360 N N . SER A 1 298 ? -20.148 0.315 -21.588 1.00 88.00 298 SER A N 1
ATOM 2361 C CA . SER A 1 298 ? -21.407 0.081 -22.287 1.00 88.00 298 SER A CA 1
ATOM 2362 C C . SER A 1 298 ? -22.258 -0.986 -21.570 1.00 88.00 298 SER A C 1
ATOM 2364 O O . SER A 1 298 ? -21.745 -1.787 -20.780 1.00 88.00 298 SER A O 1
ATOM 2366 N N . PRO A 1 299 ? -23.582 -1.042 -21.820 1.00 89.62 299 PRO A N 1
ATOM 2367 C CA . PRO A 1 299 ? -24.442 -2.059 -21.212 1.00 89.62 299 PRO A CA 1
ATOM 2368 C C . PRO A 1 299 ? -24.008 -3.500 -21.517 1.00 89.62 299 PRO A C 1
ATOM 2370 O O . PRO A 1 299 ? -24.209 -4.380 -20.683 1.00 89.62 299 PRO A O 1
ATOM 2373 N N . GLU A 1 300 ? -23.424 -3.733 -22.696 1.00 89.00 300 GLU A N 1
ATOM 2374 C CA . GLU A 1 300 ? -22.928 -5.048 -23.115 1.00 89.00 300 GLU A CA 1
ATOM 2375 C C . GLU A 1 300 ? -21.671 -5.432 -22.324 1.00 89.00 300 GLU A C 1
ATOM 2377 O O . GLU A 1 300 ? -21.666 -6.475 -21.674 1.00 89.00 300 GLU A O 1
ATOM 2382 N N . GLU A 1 301 ? -20.667 -4.550 -22.269 1.00 86.25 301 GLU A N 1
ATOM 2383 C CA . GLU A 1 301 ? -19.429 -4.770 -21.502 1.00 86.25 301 GLU A CA 1
ATOM 2384 C C . GLU A 1 301 ? -19.710 -4.968 -20.010 1.00 86.25 301 GLU A C 1
ATOM 2386 O O . GLU A 1 301 ? -19.142 -5.852 -19.373 1.00 86.25 301 GLU A O 1
ATOM 2391 N N . ARG A 1 302 ? -20.647 -4.196 -19.447 1.00 86.38 302 ARG A N 1
ATOM 2392 C CA . ARG A 1 302 ? -21.065 -4.349 -18.049 1.00 86.38 302 ARG A CA 1
ATOM 2393 C C . ARG A 1 302 ? -21.647 -5.735 -17.774 1.00 86.38 302 ARG A C 1
ATOM 2395 O O . ARG A 1 302 ? -21.286 -6.354 -16.777 1.00 86.38 302 ARG A O 1
ATOM 2402 N N . ALA A 1 303 ? -22.520 -6.230 -18.652 1.00 87.38 303 ALA A N 1
ATOM 2403 C CA . ALA A 1 303 ? -23.117 -7.555 -18.504 1.00 87.38 303 ALA A CA 1
ATOM 2404 C C . ALA A 1 303 ? -22.076 -8.680 -18.649 1.00 87.38 303 ALA A C 1
ATOM 2406 O O . ALA A 1 303 ? -22.183 -9.711 -17.984 1.00 87.38 303 ALA A O 1
ATOM 2407 N N . GLU A 1 304 ? -21.064 -8.491 -19.499 1.00 86.38 304 GLU A N 1
ATOM 2408 C CA . GLU A 1 304 ? -19.934 -9.418 -19.611 1.00 86.38 304 GLU A CA 1
ATOM 2409 C C . GLU A 1 304 ? -19.090 -9.430 -18.337 1.00 86.38 304 GLU A C 1
ATOM 2411 O O . GLU A 1 304 ? -18.818 -10.503 -17.803 1.00 86.38 304 GLU A O 1
ATOM 2416 N N . TRP A 1 305 ? -18.757 -8.260 -17.792 1.00 86.31 305 TRP A N 1
ATOM 2417 C CA . TRP A 1 305 ? -17.979 -8.151 -16.557 1.00 86.31 305 TRP A CA 1
ATOM 2418 C C . TRP A 1 305 ? -18.715 -8.736 -15.348 1.00 86.31 305 TRP A C 1
ATOM 2420 O O . TRP A 1 305 ? -18.093 -9.359 -14.493 1.00 86.31 305 TRP A O 1
ATOM 2430 N N . GLU A 1 306 ? -20.039 -8.580 -15.268 1.00 85.19 306 GLU A N 1
ATOM 2431 C CA . GLU A 1 306 ? -20.856 -9.192 -14.210 1.00 85.19 306 GLU A CA 1
ATOM 2432 C C . GLU A 1 306 ? -20.893 -10.726 -14.301 1.00 85.19 306 GLU A C 1
ATOM 2434 O O . GLU A 1 306 ? -21.003 -11.403 -13.276 1.00 85.19 306 GLU A O 1
ATOM 2439 N N . ARG A 1 307 ? -20.803 -11.283 -15.515 1.00 86.88 307 ARG A N 1
ATOM 2440 C CA . ARG A 1 307 ? -20.846 -12.731 -15.755 1.00 86.88 307 ARG A CA 1
ATOM 2441 C C . ARG A 1 307 ? -19.478 -13.392 -15.591 1.00 86.88 307 ARG A C 1
ATOM 2443 O O . ARG A 1 307 ? -19.381 -14.418 -14.921 1.00 86.88 307 ARG A O 1
ATOM 2450 N N . ASP A 1 308 ? -18.460 -12.820 -16.224 1.00 83.81 308 ASP A N 1
ATOM 2451 C CA . ASP A 1 308 ? -17.149 -13.445 -16.430 1.00 83.81 308 ASP A CA 1
ATOM 2452 C C . ASP A 1 308 ? -16.028 -12.754 -15.627 1.00 83.81 308 ASP A C 1
ATOM 2454 O O . ASP A 1 308 ? -14.927 -13.293 -15.508 1.00 83.81 308 ASP A O 1
ATOM 2458 N N . GLY A 1 309 ? -16.316 -11.598 -15.019 1.00 75.25 309 GLY A N 1
ATOM 2459 C CA . GLY A 1 309 ? -15.330 -10.729 -14.379 1.00 75.25 309 GLY A CA 1
ATOM 2460 C C . GLY A 1 309 ? -14.666 -9.760 -15.367 1.00 75.25 309 GLY A C 1
ATOM 2461 O O . GLY A 1 309 ? -14.759 -9.942 -16.582 1.00 75.25 309 GLY A O 1
ATOM 2462 N N . PRO A 1 310 ? -13.991 -8.709 -14.868 1.00 76.12 310 PRO A N 1
ATOM 2463 C CA . PRO A 1 310 ? -13.202 -7.829 -15.719 1.00 76.12 310 PRO A CA 1
ATOM 2464 C C . PRO A 1 310 ? -12.034 -8.600 -16.361 1.00 76.12 310 PRO A C 1
ATOM 2466 O O . PRO A 1 310 ? -11.480 -9.509 -15.729 1.00 76.12 310 PRO A O 1
ATOM 2469 N N 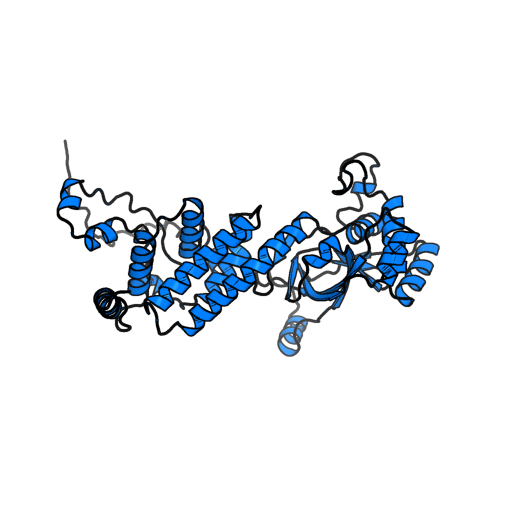. PRO A 1 311 ? -11.612 -8.232 -17.583 1.00 79.75 311 PRO A N 1
ATOM 2470 C CA . PRO A 1 311 ? -10.441 -8.826 -18.212 1.00 79.75 311 PRO A CA 1
ATOM 2471 C C . PRO A 1 311 ? -9.203 -8.610 -17.335 1.00 79.75 311 PRO A C 1
ATOM 2473 O O . PRO A 1 311 ? -8.887 -7.493 -16.927 1.00 79.75 311 PRO A O 1
ATOM 2476 N N . VAL A 1 312 ? -8.492 -9.699 -17.038 1.00 81.56 312 VAL A N 1
ATOM 2477 C CA . VAL A 1 312 ? -7.262 -9.648 -16.244 1.00 81.56 312 VAL A CA 1
ATOM 2478 C C . VAL A 1 312 ? -6.095 -9.408 -17.188 1.00 81.56 312 VAL A C 1
ATOM 2480 O O . VAL A 1 312 ? -5.642 -10.323 -17.871 1.00 81.56 312 VAL A O 1
ATOM 2483 N N . GLN A 1 313 ? -5.616 -8.169 -17.231 1.00 90.88 313 GLN A N 1
ATOM 2484 C CA . GLN A 1 313 ? -4.367 -7.851 -17.909 1.00 90.88 313 GLN A CA 1
ATOM 2485 C C . GLN A 1 313 ? -3.198 -8.111 -16.961 1.00 90.88 313 GLN A C 1
ATOM 2487 O O . GLN A 1 313 ? -3.201 -7.626 -15.829 1.00 90.88 313 GLN A O 1
ATOM 2492 N N . GLU A 1 314 ? -2.221 -8.893 -17.410 1.00 95.06 314 GLU A N 1
ATOM 2493 C CA . GLU A 1 314 ? -1.009 -9.205 -16.656 1.00 95.06 314 GLU A CA 1
ATOM 2494 C C . GLU A 1 314 ? 0.165 -8.369 -17.160 1.00 95.06 314 GLU A C 1
ATOM 2496 O O . GLU A 1 314 ? 0.290 -8.093 -18.354 1.00 95.06 314 GLU A O 1
ATOM 2501 N N . PHE A 1 315 ? 1.043 -7.990 -16.240 1.00 95.88 315 PHE A N 1
ATOM 2502 C CA . PHE A 1 315 ? 2.193 -7.146 -16.511 1.00 95.88 315 PHE A CA 1
ATOM 2503 C C . PHE A 1 315 ? 3.473 -7.778 -15.976 1.00 95.88 315 PHE A C 1
ATOM 2505 O O . PHE A 1 315 ? 3.505 -8.345 -14.880 1.00 95.88 315 PHE A O 1
ATOM 2512 N N . GLU A 1 316 ? 4.548 -7.603 -16.738 1.00 96.06 316 GLU A N 1
ATOM 2513 C CA . GLU A 1 316 ? 5.922 -7.862 -16.317 1.00 96.06 316 GLU A CA 1
ATOM 2514 C C . GLU A 1 316 ? 6.694 -6.542 -16.372 1.00 96.06 316 GLU A C 1
ATOM 2516 O O . GLU A 1 316 ? 6.836 -5.946 -17.441 1.00 96.06 316 GLU A O 1
ATOM 2521 N N . PHE A 1 317 ? 7.198 -6.105 -15.219 1.00 97.00 317 PHE A N 1
ATOM 2522 C CA . PHE A 1 317 ? 7.988 -4.887 -15.065 1.00 97.00 317 PHE A CA 1
ATOM 2523 C C . PHE A 1 317 ? 9.408 -5.217 -14.626 1.00 97.00 317 PHE A C 1
ATOM 2525 O O . PHE A 1 317 ? 9.614 -6.137 -13.831 1.00 97.00 317 PHE A O 1
ATOM 2532 N N . PHE A 1 318 ? 10.381 -4.410 -15.050 1.00 97.19 318 PHE A N 1
ATOM 2533 C CA . PHE A 1 318 ? 11.717 -4.427 -14.454 1.00 97.19 318 PHE A CA 1
ATOM 2534 C C . PHE A 1 318 ? 11.843 -3.339 -13.395 1.00 97.19 318 PHE A C 1
ATOM 2536 O O . PHE A 1 318 ? 11.329 -2.231 -13.547 1.00 97.19 318 PHE A O 1
ATOM 2543 N N . LEU A 1 319 ? 12.517 -3.670 -12.297 1.00 96.88 319 LEU A N 1
ATOM 2544 C CA . LEU A 1 319 ? 12.706 -2.759 -11.173 1.00 96.88 319 LEU A CA 1
ATOM 2545 C C . LEU A 1 319 ? 14.020 -3.076 -10.457 1.00 96.88 319 LEU A C 1
ATOM 2547 O O . LEU A 1 319 ? 14.421 -4.237 -10.353 1.00 96.88 319 LEU A O 1
ATOM 2551 N N . GLU A 1 320 ? 14.712 -2.054 -9.960 1.00 96.06 320 GLU A N 1
ATOM 2552 C CA . GLU A 1 320 ? 15.993 -2.227 -9.280 1.00 96.06 320 GLU A CA 1
ATOM 2553 C C . GLU A 1 320 ? 15.839 -3.009 -7.975 1.00 96.06 320 GLU A C 1
ATOM 2555 O O . GLU A 1 320 ? 14.892 -2.806 -7.212 1.00 96.06 320 GLU A O 1
ATOM 2560 N N . GLU A 1 321 ? 16.840 -3.829 -7.646 1.00 94.44 321 GLU A N 1
ATOM 2561 C CA . GLU A 1 321 ? 16.869 -4.629 -6.411 1.00 94.44 321 GLU A CA 1
ATOM 2562 C C . GLU A 1 321 ? 16.613 -3.798 -5.139 1.00 94.44 321 GLU A C 1
ATOM 2564 O O . GLU A 1 321 ? 15.945 -4.251 -4.207 1.00 94.44 321 GLU A O 1
ATOM 2569 N N . SER A 1 322 ? 17.073 -2.541 -5.118 1.00 93.06 322 SER A N 1
ATOM 2570 C CA . SER A 1 322 ? 16.855 -1.617 -3.998 1.00 93.06 322 SER A CA 1
ATOM 2571 C C . SER A 1 322 ? 15.393 -1.221 -3.777 1.00 93.06 322 SER A C 1
ATOM 2573 O O . SER A 1 322 ? 15.056 -0.820 -2.664 1.00 93.06 322 SER A O 1
ATOM 2575 N N . LEU A 1 323 ? 14.553 -1.309 -4.811 1.00 95.81 323 LEU A N 1
ATOM 2576 C CA . LEU A 1 323 ? 13.116 -1.033 -4.756 1.00 95.81 323 LEU A CA 1
ATOM 2577 C C . LEU A 1 323 ? 12.295 -2.323 -4.664 1.00 95.81 323 LEU A C 1
ATOM 2579 O O . LEU A 1 323 ? 11.306 -2.361 -3.936 1.00 95.81 323 LEU A O 1
ATOM 2583 N N . LEU A 1 324 ? 12.746 -3.406 -5.312 1.00 96.25 324 LEU A N 1
ATOM 2584 C CA . LEU A 1 324 ? 12.100 -4.724 -5.250 1.00 96.25 324 LEU A CA 1
ATOM 2585 C C . LEU A 1 324 ? 11.906 -5.225 -3.818 1.00 96.25 324 LEU A C 1
ATOM 2587 O O . LEU A 1 324 ? 10.886 -5.836 -3.521 1.00 96.25 324 LEU A O 1
ATOM 2591 N N . ARG A 1 325 ? 12.844 -4.924 -2.911 1.00 95.62 325 ARG A N 1
ATOM 2592 C CA . ARG A 1 325 ? 12.736 -5.287 -1.485 1.00 95.62 325 ARG A CA 1
ATOM 2593 C C . ARG A 1 325 ? 11.514 -4.695 -0.768 1.00 95.62 325 ARG A C 1
ATOM 2595 O O . ARG A 1 325 ? 11.166 -5.185 0.300 1.00 95.62 325 ARG A O 1
ATOM 2602 N N . PHE A 1 326 ? 10.911 -3.638 -1.316 1.00 96.69 326 PHE A N 1
ATOM 2603 C CA . PHE A 1 326 ? 9.701 -3.009 -0.780 1.00 96.69 326 PHE A CA 1
ATOM 2604 C C . PHE A 1 326 ? 8.423 -3.535 -1.445 1.00 96.69 326 PHE A C 1
ATOM 2606 O O . PHE A 1 326 ? 7.331 -3.263 -0.961 1.00 96.69 326 PHE A O 1
ATOM 2613 N N . CYS A 1 327 ? 8.539 -4.289 -2.538 1.00 97.69 327 CYS A N 1
ATOM 2614 C CA . CYS A 1 327 ? 7.397 -4.871 -3.229 1.00 97.69 327 CYS A CA 1
ATOM 2615 C C . CYS A 1 327 ? 7.015 -6.210 -2.586 1.00 97.69 327 CYS A C 1
ATOM 2617 O O . CYS A 1 327 ? 7.879 -7.007 -2.216 1.00 97.69 327 CYS A O 1
ATOM 2619 N N . TYR A 1 328 ? 5.718 -6.486 -2.487 1.00 97.88 328 TYR A N 1
ATOM 2620 C CA . TYR A 1 328 ? 5.200 -7.743 -1.949 1.00 97.88 328 TYR A CA 1
ATOM 2621 C C . TYR A 1 328 ? 3.853 -8.101 -2.596 1.00 97.88 328 TYR A C 1
ATOM 2623 O O . TYR A 1 328 ? 3.126 -7.200 -3.021 1.00 97.88 328 TYR A O 1
ATOM 2631 N N . PRO A 1 329 ? 3.495 -9.397 -2.680 1.00 98.00 329 PRO A N 1
ATOM 2632 C CA . PRO A 1 329 ? 2.218 -9.814 -3.251 1.00 98.00 329 PRO A CA 1
ATOM 2633 C C . PRO A 1 329 ? 1.013 -9.164 -2.558 1.00 98.00 329 PRO A C 1
ATOM 2635 O O . PRO A 1 329 ? 0.950 -9.087 -1.331 1.00 98.00 329 PRO A O 1
ATOM 2638 N N . GLY A 1 330 ? 0.048 -8.710 -3.354 1.00 97.50 330 GLY A N 1
ATOM 2639 C CA . GLY A 1 330 ? -1.154 -8.007 -2.917 1.00 97.50 330 GLY A CA 1
ATOM 2640 C C . GLY A 1 330 ? -0.989 -6.491 -2.773 1.00 97.50 330 GLY A C 1
ATOM 2641 O O . GLY A 1 330 ? -2.003 -5.795 -2.691 1.00 97.50 330 GLY A O 1
ATOM 2642 N N . MET A 1 331 ? 0.237 -5.955 -2.761 1.00 97.81 331 MET A N 1
ATOM 2643 C CA . MET A 1 331 ? 0.473 -4.506 -2.802 1.00 97.81 331 MET A CA 1
ATOM 2644 C C . MET A 1 331 ? -0.139 -3.914 -4.074 1.00 97.81 331 MET A C 1
ATOM 2646 O O . MET A 1 331 ? 0.031 -4.488 -5.149 1.00 97.81 331 MET A O 1
ATOM 2650 N N . LYS A 1 332 ? -0.818 -2.768 -3.978 1.00 97.50 332 LYS A N 1
ATOM 2651 C CA . LYS A 1 332 ? -1.371 -2.076 -5.155 1.00 97.50 332 LYS A CA 1
ATOM 2652 C C . LYS A 1 332 ? -0.611 -0.779 -5.383 1.00 97.50 332 LYS A C 1
ATOM 2654 O O . LYS A 1 332 ? -0.527 0.033 -4.467 1.00 97.50 332 LYS A O 1
ATOM 2659 N N . ALA A 1 333 ? -0.049 -0.590 -6.568 1.00 97.31 333 ALA A N 1
ATOM 2660 C CA . ALA A 1 333 ? 0.646 0.632 -6.951 1.00 97.31 333 ALA A CA 1
ATOM 2661 C C . ALA A 1 333 ? -0.238 1.434 -7.907 1.00 97.31 333 ALA A C 1
ATOM 2663 O O . ALA A 1 333 ? -0.567 0.961 -8.992 1.00 97.31 333 ALA A O 1
ATOM 2664 N N . MET A 1 334 ? -0.610 2.644 -7.496 1.00 96.19 334 MET A N 1
ATOM 2665 C CA . MET A 1 334 ? -1.398 3.586 -8.285 1.00 96.19 334 MET A CA 1
ATOM 2666 C C . MET A 1 334 ? -0.450 4.384 -9.172 1.00 96.19 334 MET A C 1
ATOM 2668 O O . MET A 1 334 ? 0.346 5.181 -8.672 1.00 96.19 334 MET A O 1
ATOM 2672 N N . THR A 1 335 ? -0.499 4.143 -10.477 1.00 95.62 335 THR A N 1
ATOM 2673 C CA . THR A 1 335 ? 0.451 4.701 -11.446 1.00 95.62 335 THR A CA 1
ATOM 2674 C C . THR A 1 335 ? -0.082 4.541 -12.868 1.00 95.62 335 THR A C 1
ATOM 2676 O O . THR A 1 335 ? -0.987 3.746 -13.115 1.00 95.62 335 THR A O 1
ATOM 2679 N N . SER A 1 336 ? 0.485 5.286 -13.817 1.00 95.00 336 SER A N 1
ATOM 2680 C CA . SER A 1 336 ? 0.239 5.033 -15.239 1.00 95.00 336 SER A CA 1
ATOM 2681 C C . SER A 1 336 ? 1.147 3.914 -15.734 1.00 95.00 336 SER A C 1
ATOM 2683 O O . SER A 1 336 ? 2.360 3.974 -15.541 1.00 95.00 336 SER A O 1
ATOM 2685 N N . VAL A 1 337 ? 0.560 2.924 -16.402 1.00 96.50 337 VAL A N 1
ATOM 2686 C CA . VAL A 1 337 ? 1.281 1.814 -17.032 1.00 96.50 337 VAL A CA 1
ATOM 2687 C C . VAL A 1 337 ? 1.338 2.041 -18.537 1.00 96.50 337 VAL A C 1
ATOM 2689 O O . VAL A 1 337 ? 0.390 2.541 -19.142 1.00 96.50 337 VAL A O 1
ATOM 2692 N N . PHE A 1 338 ? 2.454 1.662 -19.140 1.00 95.94 338 PHE A N 1
ATOM 2693 C CA . PHE A 1 338 ? 2.701 1.766 -20.565 1.00 95.94 338 PHE A CA 1
ATOM 2694 C C . PHE A 1 338 ? 3.166 0.420 -21.113 1.00 95.94 338 PHE A C 1
ATOM 2696 O O . PHE A 1 338 ? 3.988 -0.266 -20.501 1.00 95.94 338 PHE A O 1
ATOM 2703 N N . GLU A 1 339 ? 2.664 0.073 -22.291 1.00 95.06 339 GLU A N 1
ATOM 2704 C CA . GLU A 1 339 ? 3.086 -1.081 -23.071 1.00 95.06 339 GLU A CA 1
ATOM 2705 C C . GLU A 1 339 ? 3.974 -0.613 -24.226 1.00 95.06 339 GLU A C 1
ATOM 2707 O O . GLU A 1 339 ? 3.588 0.225 -25.045 1.00 95.06 339 GLU A O 1
ATOM 2712 N N . LEU A 1 340 ? 5.185 -1.158 -24.296 1.00 92.75 340 LEU A N 1
ATOM 2713 C CA . LEU A 1 340 ? 6.077 -0.999 -25.434 1.00 92.75 340 LEU A CA 1
ATOM 2714 C C . LEU A 1 340 ? 5.748 -2.043 -26.494 1.00 92.75 340 LEU A C 1
ATOM 2716 O O . LEU A 1 340 ? 5.604 -3.228 -26.194 1.00 92.75 340 LEU A O 1
ATOM 2720 N N . ASN A 1 341 ? 5.787 -1.636 -27.761 1.00 90.75 341 ASN A N 1
ATOM 2721 C CA . ASN A 1 341 ? 5.579 -2.521 -28.911 1.00 90.75 341 ASN A CA 1
ATOM 2722 C C . ASN A 1 341 ? 6.644 -3.629 -29.089 1.00 90.75 341 ASN A C 1
ATOM 2724 O O . ASN A 1 341 ? 6.596 -4.371 -30.070 1.00 90.75 341 ASN A O 1
ATOM 2728 N N . CYS A 1 342 ? 7.588 -3.753 -28.152 1.00 87.75 342 CYS A N 1
ATOM 2729 C CA . CYS A 1 342 ? 8.529 -4.862 -28.009 1.00 87.75 342 CYS A CA 1
ATOM 2730 C C . CYS A 1 342 ? 8.139 -5.876 -26.909 1.00 87.75 342 CYS A C 1
ATOM 2732 O O . CYS A 1 342 ? 8.980 -6.672 -26.494 1.00 87.75 342 CYS A O 1
ATOM 2734 N N . GLY A 1 343 ? 6.902 -5.828 -26.397 1.00 85.62 343 GLY A N 1
ATOM 2735 C CA . GLY A 1 343 ? 6.395 -6.767 -25.385 1.00 85.62 343 GLY A CA 1
ATOM 2736 C C . GLY A 1 343 ? 6.921 -6.508 -23.970 1.00 85.62 343 GLY A C 1
ATOM 2737 O O . GLY A 1 343 ? 7.067 -7.437 -23.175 1.00 85.62 343 GLY A O 1
ATOM 2738 N N . MET A 1 344 ? 7.270 -5.258 -23.665 1.00 89.75 344 MET A N 1
ATOM 2739 C CA . MET A 1 344 ? 7.739 -4.833 -22.344 1.00 89.75 344 MET A CA 1
ATOM 2740 C C . MET A 1 344 ? 6.754 -3.845 -21.735 1.00 89.75 344 MET A C 1
ATOM 2742 O O . MET A 1 344 ? 6.195 -3.022 -22.455 1.00 89.75 344 MET A O 1
ATOM 2746 N N . HIS A 1 345 ? 6.608 -3.873 -20.413 1.00 95.44 345 HIS A N 1
ATOM 2747 C CA . HIS A 1 345 ? 5.822 -2.882 -19.694 1.00 95.44 345 HIS A CA 1
ATOM 2748 C C . HIS A 1 345 ? 6.729 -2.027 -18.816 1.00 95.44 345 HIS A C 1
ATOM 2750 O O . HIS A 1 345 ? 7.728 -2.501 -18.267 1.00 95.44 345 HIS A O 1
ATOM 2756 N N . PHE A 1 346 ? 6.365 -0.763 -18.667 1.00 96.56 346 PHE A N 1
ATOM 2757 C CA . PHE A 1 346 ? 6.933 0.120 -17.658 1.00 96.56 346 PHE A CA 1
ATOM 2758 C C . PHE A 1 346 ? 5.811 0.925 -17.015 1.00 96.56 346 PHE A C 1
ATOM 2760 O O . PHE A 1 346 ? 4.713 1.034 -17.561 1.00 96.56 346 PHE A O 1
ATOM 2767 N N . PHE A 1 347 ? 6.080 1.474 -15.843 1.00 96.19 347 PHE A N 1
ATOM 2768 C CA . PHE A 1 347 ? 5.167 2.395 -15.180 1.00 96.19 347 PHE A CA 1
ATOM 2769 C C . PHE A 1 347 ? 5.869 3.719 -14.898 1.00 96.19 347 PHE A C 1
ATOM 2771 O O . PHE A 1 347 ? 7.093 3.798 -14.928 1.00 96.19 347 PHE A O 1
ATOM 2778 N N . ASP A 1 348 ? 5.099 4.776 -14.683 1.00 89.94 348 ASP A N 1
ATOM 2779 C CA . ASP A 1 348 ? 5.641 6.109 -14.413 1.00 89.94 348 ASP A CA 1
ATOM 2780 C C . ASP A 1 348 ? 5.649 6.405 -12.905 1.00 89.94 348 ASP A C 1
ATOM 2782 O O . ASP A 1 348 ? 5.731 5.491 -12.090 1.00 89.94 348 ASP A O 1
ATOM 2786 N N . GLU A 1 349 ? 5.571 7.668 -12.498 1.00 87.44 349 GLU A N 1
ATOM 2787 C CA . GLU A 1 349 ? 5.459 8.058 -11.093 1.00 87.44 349 GLU A CA 1
ATOM 2788 C C . GLU A 1 349 ? 4.390 7.239 -10.339 1.00 87.44 349 GLU A C 1
ATOM 2790 O O . GLU A 1 349 ? 3.274 7.006 -10.820 1.00 87.44 349 GLU A O 1
ATOM 2795 N N . ILE A 1 350 ? 4.752 6.772 -9.142 1.00 92.56 350 ILE A N 1
ATOM 2796 C CA . ILE A 1 350 ? 3.834 6.082 -8.238 1.00 92.56 350 ILE A CA 1
ATOM 2797 C C . ILE A 1 350 ? 3.156 7.154 -7.394 1.00 92.56 350 ILE A C 1
ATOM 2799 O O . ILE A 1 350 ? 3.781 7.745 -6.518 1.00 92.56 350 ILE A O 1
ATOM 2803 N N . PHE A 1 351 ? 1.869 7.389 -7.633 1.00 90.81 351 PHE A N 1
ATOM 2804 C CA . PHE A 1 351 ? 1.105 8.390 -6.889 1.00 90.81 351 PHE A CA 1
ATOM 2805 C C . PHE A 1 351 ? 0.825 7.930 -5.460 1.00 90.81 351 PHE A C 1
ATOM 2807 O O . PHE A 1 351 ? 0.802 8.724 -4.522 1.00 90.81 351 PHE A O 1
ATOM 2814 N N . THR A 1 352 ? 0.538 6.639 -5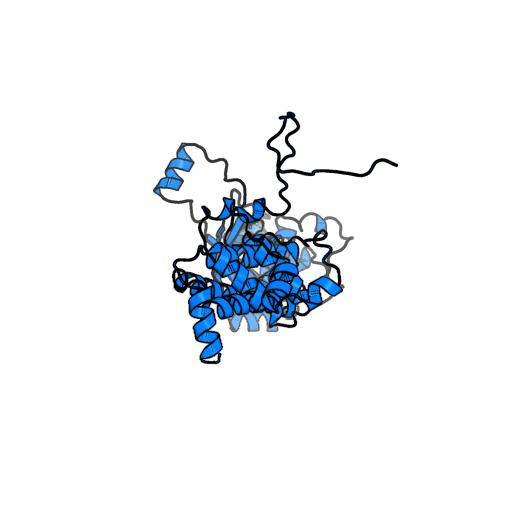.289 1.00 92.50 352 THR A N 1
ATOM 2815 C CA . THR A 1 352 ? 0.181 6.034 -4.003 1.00 92.50 352 THR A CA 1
ATOM 2816 C C . THR A 1 352 ? 0.412 4.528 -4.064 1.00 92.50 352 THR A C 1
ATOM 2818 O O . THR A 1 352 ? 0.145 3.899 -5.087 1.00 92.50 352 THR A O 1
ATOM 2821 N N . ALA A 1 353 ? 0.867 3.932 -2.962 1.00 95.69 353 ALA A N 1
ATOM 2822 C CA . ALA A 1 353 ? 0.930 2.484 -2.797 1.00 95.69 353 ALA A CA 1
ATOM 2823 C C . ALA A 1 353 ? 0.026 2.027 -1.642 1.00 95.69 353 ALA A C 1
ATOM 2825 O O . ALA A 1 353 ? 0.168 2.473 -0.499 1.00 95.69 353 ALA A O 1
ATOM 2826 N N . TYR A 1 354 ? -0.886 1.102 -1.928 1.00 96.56 354 TYR A N 1
ATOM 2827 C CA . TYR A 1 354 ? -1.822 0.541 -0.961 1.00 96.56 354 TYR A CA 1
ATOM 2828 C C . TYR A 1 354 ? -1.385 -0.837 -0.461 1.00 96.56 354 TYR A C 1
ATOM 2830 O O . TYR A 1 354 ? -0.768 -1.628 -1.176 1.00 96.56 354 TYR A O 1
ATOM 2838 N N . SER A 1 355 ? -1.715 -1.115 0.803 1.00 97.12 355 SER A N 1
ATOM 2839 C CA . SER A 1 355 ? -1.428 -2.391 1.470 1.00 97.12 355 SER A CA 1
ATOM 2840 C C . SER A 1 355 ? -2.179 -3.559 0.823 1.00 97.12 355 SER A C 1
ATOM 2842 O O . SER A 1 355 ? -3.220 -3.390 0.178 1.00 97.12 355 SER A O 1
ATOM 2844 N N . SER A 1 356 ? -1.679 -4.773 1.056 1.00 97.06 356 SER A N 1
ATOM 2845 C CA . SER A 1 356 ? -2.360 -6.016 0.682 1.00 97.06 356 SER A CA 1
ATOM 2846 C C . SER A 1 356 ? -3.811 -6.076 1.178 1.00 97.06 356 SER A C 1
ATOM 2848 O O . SER A 1 356 ? -4.688 -6.537 0.449 1.00 97.06 356 SER A O 1
ATOM 2850 N N . ILE A 1 357 ? -4.076 -5.510 2.359 1.00 97.12 357 ILE A N 1
ATOM 2851 C CA . ILE A 1 357 ? -5.384 -5.467 3.031 1.00 97.12 357 ILE A CA 1
ATOM 2852 C C . ILE A 1 357 ? -6.145 -4.146 2.824 1.00 97.12 357 ILE A C 1
ATOM 2854 O O . ILE A 1 357 ? -7.028 -3.814 3.618 1.00 97.12 357 ILE A O 1
ATOM 2858 N N . TYR A 1 358 ? -5.805 -3.379 1.783 1.00 96.88 358 TYR A N 1
ATOM 2859 C CA . TYR A 1 358 ? -6.512 -2.142 1.451 1.00 96.88 358 TYR A CA 1
ATOM 2860 C C . TYR A 1 358 ? -8.019 -2.359 1.339 1.00 96.88 358 TYR A C 1
ATOM 2862 O O . TYR A 1 358 ? -8.477 -3.273 0.655 1.00 96.88 358 TYR A O 1
ATOM 2870 N N . THR A 1 359 ? -8.780 -1.535 2.057 1.00 94.81 359 THR A N 1
ATOM 2871 C CA . THR A 1 359 ? -10.239 -1.617 2.116 1.00 94.81 359 THR A CA 1
ATOM 2872 C C . THR A 1 359 ? -10.811 -0.212 2.069 1.00 94.81 359 THR A C 1
ATOM 2874 O O . THR A 1 359 ? -10.517 0.604 2.940 1.00 94.81 359 THR A O 1
ATOM 2877 N N . VAL A 1 360 ? -11.646 0.046 1.068 1.00 92.50 360 VAL A N 1
ATOM 2878 C CA . VAL A 1 360 ? -12.395 1.297 0.937 1.00 92.50 360 VAL A CA 1
ATOM 2879 C C . VAL A 1 360 ? -13.588 1.250 1.880 1.00 92.50 360 VAL A C 1
ATOM 2881 O O . VAL A 1 360 ? -14.359 0.289 1.850 1.00 92.50 360 VAL A O 1
ATOM 2884 N N . LEU A 1 361 ? -13.763 2.288 2.696 1.00 92.69 361 LEU A N 1
ATOM 2885 C CA . LEU A 1 361 ? -14.936 2.433 3.552 1.00 92.69 361 LEU A CA 1
ATOM 2886 C C . LEU A 1 361 ? -15.644 3.753 3.281 1.00 92.69 361 LEU A C 1
ATOM 2888 O O . LEU A 1 361 ? -15.013 4.786 3.078 1.00 92.69 361 LEU A O 1
ATOM 2892 N N . ALA A 1 362 ? -16.973 3.755 3.402 1.00 87.75 362 ALA A N 1
ATOM 2893 C CA . ALA A 1 362 ? -17.761 4.988 3.353 1.00 87.75 362 ALA A CA 1
ATOM 2894 C C . ALA A 1 362 ? -17.339 6.000 4.441 1.00 87.75 362 ALA A C 1
ATOM 2896 O O . ALA A 1 362 ? -17.550 7.201 4.287 1.00 87.75 362 ALA A O 1
ATOM 2897 N N . ASN A 1 363 ? -16.695 5.531 5.514 1.00 87.69 363 ASN A N 1
ATOM 2898 C CA . ASN A 1 363 ? -16.093 6.355 6.560 1.00 87.69 363 ASN A CA 1
ATOM 2899 C C . ASN A 1 363 ? -15.080 7.367 6.000 1.00 87.69 363 ASN A C 1
ATOM 2901 O O . ASN A 1 363 ? -14.987 8.469 6.539 1.00 87.69 363 ASN A O 1
ATOM 2905 N N . ASP A 1 364 ? -14.392 7.046 4.897 1.00 84.25 364 ASP A N 1
ATOM 2906 C CA . ASP A 1 364 ? -13.480 7.971 4.212 1.00 84.25 364 ASP A CA 1
ATOM 2907 C C . ASP A 1 364 ? -14.218 9.232 3.716 1.00 84.25 364 ASP A C 1
ATOM 2909 O O . ASP A 1 364 ? -13.681 10.337 3.792 1.00 84.25 364 ASP A O 1
ATOM 2913 N N . LEU A 1 365 ? -15.488 9.101 3.308 1.00 82.81 365 LEU A N 1
ATOM 2914 C CA . LEU A 1 365 ? -16.343 10.215 2.868 1.00 82.81 365 LEU A CA 1
ATOM 2915 C C . LEU A 1 365 ? -16.897 11.046 4.035 1.00 82.81 365 LEU A C 1
ATOM 2917 O O . LEU A 1 365 ? -17.307 12.192 3.850 1.00 82.81 365 LEU A O 1
ATOM 2921 N N . MET A 1 366 ? -16.920 10.476 5.241 1.00 79.69 366 MET A N 1
ATOM 2922 C CA . MET A 1 366 ? -17.451 11.134 6.439 1.00 79.69 366 MET A CA 1
ATOM 2923 C C . MET A 1 366 ? -16.413 12.017 7.139 1.00 79.69 366 MET A C 1
ATOM 2925 O O . MET A 1 366 ? -16.745 12.777 8.054 1.00 79.69 366 MET A O 1
ATOM 2929 N N . VAL A 1 367 ? -15.153 11.965 6.705 1.00 68.38 367 VAL A N 1
ATOM 2930 C CA . VAL A 1 367 ? -14.075 12.800 7.234 1.00 68.38 367 VAL A CA 1
ATOM 2931 C C . VAL A 1 367 ? -14.385 14.276 6.987 1.00 68.38 367 VAL A C 1
ATOM 2933 O O . VAL A 1 367 ? -14.392 14.759 5.860 1.00 68.38 367 VAL A O 1
ATOM 2936 N N . GLY A 1 368 ? -14.621 15.028 8.063 1.00 63.94 368 GLY A N 1
ATOM 2937 C CA . GLY A 1 368 ? -14.924 16.461 7.974 1.00 63.94 368 GLY A CA 1
ATOM 2938 C C . GLY A 1 368 ? -16.345 16.780 7.502 1.00 63.94 368 GLY A C 1
ATOM 2939 O O . GLY A 1 368 ? -16.677 17.961 7.361 1.00 63.94 368 GLY A O 1
ATOM 2940 N N . TRP A 1 369 ? -17.193 15.764 7.315 1.00 73.69 369 TRP A N 1
ATOM 2941 C CA . TRP A 1 369 ? -18.606 15.961 7.031 1.00 73.69 369 TRP A CA 1
ATOM 2942 C C . TRP A 1 369 ? -19.279 16.701 8.191 1.00 73.69 369 TRP A C 1
ATOM 2944 O O . TRP A 1 369 ? -19.078 16.395 9.368 1.00 73.69 369 TRP A O 1
ATOM 2954 N N . LYS A 1 370 ? -20.084 17.706 7.850 1.00 69.88 370 LYS A N 1
ATOM 2955 C CA . LYS A 1 370 ? -20.908 18.453 8.800 1.00 69.88 370 LYS A CA 1
ATOM 2956 C C . LYS A 1 370 ? -22.351 18.311 8.370 1.00 69.88 370 LYS A C 1
ATOM 2958 O O . LYS A 1 370 ? -22.659 18.554 7.203 1.00 69.88 370 LYS A O 1
ATOM 2963 N N . LYS A 1 371 ? -23.226 17.986 9.324 1.00 74.69 371 LYS A N 1
ATOM 2964 C CA . LYS A 1 371 ? -24.667 17.953 9.082 1.00 74.69 371 LYS A CA 1
ATOM 2965 C C . LYS A 1 371 ? -25.091 19.287 8.450 1.00 74.69 371 LYS A C 1
ATOM 2967 O O . LYS A 1 371 ? -24.783 20.338 9.029 1.00 74.69 371 LYS A O 1
ATOM 2972 N N . PRO A 1 372 ? -25.735 19.275 7.268 1.00 78.31 372 PRO A N 1
ATOM 2973 C CA . PRO A 1 372 ? -26.214 20.494 6.638 1.00 78.31 372 PRO A CA 1
ATOM 2974 C C . PRO A 1 372 ? -27.100 21.266 7.614 1.00 78.31 372 PRO A C 1
ATOM 2976 O O . PRO A 1 372 ? -27.975 20.684 8.259 1.00 78.31 372 PRO A O 1
ATOM 2979 N N . LYS A 1 373 ? -26.870 22.575 7.744 1.00 77.25 373 LYS A N 1
ATOM 2980 C CA . LYS A 1 373 ? -27.779 23.428 8.512 1.00 77.25 373 LYS A CA 1
ATOM 2981 C C . LYS A 1 373 ? -29.084 23.517 7.736 1.00 77.25 373 LYS A C 1
ATOM 2983 O O . LYS A 1 373 ? -29.071 23.908 6.570 1.00 77.25 373 LYS A O 1
ATOM 2988 N N . ASN A 1 374 ? -30.191 23.147 8.370 1.00 71.81 374 ASN A N 1
ATOM 2989 C CA . ASN A 1 374 ? -31.491 23.342 7.756 1.00 71.81 374 ASN A CA 1
ATOM 2990 C C . ASN A 1 374 ? -31.748 24.854 7.665 1.00 71.81 374 ASN A C 1
ATOM 2992 O O . ASN A 1 374 ? -31.792 25.546 8.680 1.00 71.81 374 ASN A O 1
ATOM 2996 N N . HIS A 1 375 ? -31.809 25.381 6.443 1.00 66.88 375 HIS A N 1
ATOM 2997 C CA . HIS A 1 375 ? -32.108 26.792 6.180 1.00 66.88 375 HIS A CA 1
ATOM 2998 C C . HIS A 1 375 ? -33.602 27.032 5.938 1.00 66.88 375 HIS A C 1
ATOM 3000 O O . HIS A 1 375 ? -34.026 28.179 5.803 1.00 66.88 375 HIS A O 1
ATOM 3006 N N . LEU A 1 376 ? -34.394 25.961 5.896 1.00 61.22 376 LEU A N 1
ATOM 3007 C CA . LEU A 1 376 ? -35.841 26.023 5.978 1.00 61.22 376 LEU A CA 1
ATOM 3008 C C . LEU A 1 376 ? -36.150 26.011 7.473 1.00 61.22 376 LEU A C 1
ATOM 3010 O O . LEU A 1 376 ? -35.904 25.016 8.148 1.00 61.22 376 LEU A O 1
ATOM 3014 N N . GLY A 1 377 ? -36.516 27.177 8.003 1.00 54.09 377 GLY A N 1
ATOM 3015 C CA . GLY A 1 377 ? -36.848 27.311 9.411 1.00 54.09 377 GLY A CA 1
ATOM 3016 C C . GLY A 1 377 ? -38.023 26.407 9.736 1.00 54.09 377 GLY A C 1
ATOM 3017 O O . GLY A 1 377 ? -39.095 26.613 9.182 1.00 54.09 377 GLY A O 1
ATOM 3018 N N . ASP A 1 378 ? -37.798 25.455 10.630 1.00 48.75 378 ASP A N 1
ATOM 3019 C CA . ASP A 1 378 ? -38.873 24.840 11.385 1.00 48.75 378 ASP A CA 1
ATOM 3020 C C . ASP A 1 378 ? -38.701 25.247 12.843 1.00 48.75 378 ASP A C 1
ATOM 3022 O O . ASP A 1 378 ? -37.619 25.171 13.437 1.00 48.75 378 ASP A O 1
ATOM 3026 N N . GLU A 1 379 ? -39.798 25.804 13.335 1.00 48.41 379 GLU A N 1
ATOM 3027 C CA . GLU A 1 379 ? -40.089 26.103 14.719 1.00 48.41 379 GLU A CA 1
ATOM 3028 C C . GLU A 1 379 ? -39.986 24.814 15.548 1.00 48.41 379 GLU A C 1
ATOM 3030 O O . GLU A 1 379 ? -40.554 23.795 15.180 1.00 48.41 379 GLU A O 1
ATOM 3035 N N . ASP A 1 380 ? -39.258 24.915 16.659 1.00 45.12 380 ASP A N 1
ATOM 3036 C CA . ASP A 1 380 ? -39.509 24.239 17.936 1.00 45.12 380 ASP A CA 1
ATOM 3037 C C . ASP A 1 380 ? -39.726 22.708 17.938 1.00 45.12 380 ASP A C 1
ATOM 3039 O O . ASP A 1 380 ? -40.826 22.215 17.723 1.00 45.12 380 ASP A O 1
ATOM 3043 N N . ASP A 1 381 ? -38.692 21.975 18.361 1.00 37.66 381 ASP A N 1
ATOM 3044 C CA . ASP A 1 381 ? -38.868 20.870 19.311 1.00 37.66 381 ASP A CA 1
ATOM 3045 C C . ASP A 1 381 ? -37.948 21.164 20.503 1.00 37.66 381 ASP A C 1
ATOM 3047 O O . ASP A 1 381 ? -36.740 20.905 20.493 1.00 37.66 381 ASP A O 1
ATOM 3051 N N . GLY A 1 382 ? -38.526 21.841 21.493 1.00 37.53 382 GLY A N 1
ATOM 3052 C CA . GLY A 1 382 ? -37.843 22.363 22.661 1.00 37.53 382 GLY A CA 1
ATOM 3053 C C . GLY A 1 382 ? -37.278 21.302 23.609 1.00 37.53 382 GLY A C 1
ATOM 3054 O O . GLY A 1 382 ? -37.890 20.275 23.896 1.00 37.53 382 GLY A O 1
ATOM 3055 N N . ALA A 1 383 ? -36.130 21.643 24.191 1.00 33.19 383 ALA A N 1
ATOM 3056 C CA . ALA A 1 383 ? -35.719 21.205 25.519 1.00 33.19 383 ALA A CA 1
ATOM 3057 C C . ALA A 1 383 ? -35.011 22.379 26.222 1.00 33.19 383 ALA A C 1
ATOM 3059 O O . ALA A 1 383 ? -33.802 22.555 26.125 1.00 33.19 383 ALA A O 1
ATOM 3060 N N . GLU A 1 384 ? -35.852 23.214 26.835 1.00 33.19 384 GLU A N 1
ATOM 3061 C CA . GLU A 1 384 ? -35.651 24.030 28.042 1.00 33.19 384 GLU A CA 1
ATOM 3062 C C . GLU A 1 384 ? -34.275 24.682 28.289 1.00 33.19 384 GLU A C 1
ATOM 3064 O O . GLU A 1 384 ? -33.478 24.206 29.093 1.00 33.19 384 GLU A O 1
ATOM 3069 N N . ASP A 1 385 ? -34.088 25.887 27.743 1.00 31.83 385 ASP A N 1
ATOM 3070 C CA . ASP A 1 385 ? -33.327 26.944 28.422 1.00 31.83 385 ASP A CA 1
ATOM 3071 C C . ASP A 1 385 ? -34.333 27.850 29.152 1.00 31.83 385 ASP A C 1
ATOM 3073 O O . ASP A 1 385 ? -34.901 28.784 28.578 1.00 31.83 385 ASP A O 1
ATOM 3077 N N . SER A 1 386 ? -34.608 27.550 30.425 1.00 33.16 386 SER A N 1
ATOM 3078 C CA . SER A 1 386 ? -35.371 28.447 31.295 1.00 33.16 386 SER A CA 1
ATOM 3079 C C . SER A 1 386 ? -34.432 29.383 32.058 1.00 33.16 386 SER A C 1
ATOM 3081 O O . SER A 1 386 ? -33.668 28.929 32.905 1.00 33.16 386 SER A O 1
ATOM 3083 N N . ASP A 1 387 ? -34.582 30.679 31.772 1.00 33.62 387 ASP A N 1
ATOM 3084 C CA . ASP A 1 387 ? -34.368 31.852 32.631 1.00 33.62 387 ASP A CA 1
ATOM 3085 C C . ASP A 1 387 ? -33.036 31.972 33.402 1.00 33.62 387 ASP A C 1
ATOM 3087 O O . ASP A 1 387 ? -32.683 31.192 34.273 1.00 33.62 387 ASP A O 1
ATOM 3091 N N . GLY A 1 388 ? -32.262 33.044 33.278 1.00 31.52 388 GLY A N 1
ATOM 3092 C CA . GLY A 1 388 ? -32.587 34.388 32.835 1.00 31.52 388 GLY A CA 1
ATOM 3093 C C . GLY A 1 388 ? -31.797 35.374 33.695 1.00 31.52 388 GLY A C 1
ATOM 3094 O O . GLY A 1 388 ? -31.568 35.135 34.881 1.00 31.52 388 GLY A O 1
ATOM 3095 N N . LYS A 1 389 ? -31.391 36.511 33.125 1.00 27.67 389 LYS A N 1
ATOM 3096 C CA . LYS A 1 389 ? -31.237 37.749 33.901 1.00 27.67 389 LYS A CA 1
ATOM 3097 C C . LYS A 1 389 ? -31.224 38.972 32.998 1.00 27.67 389 LYS A C 1
ATOM 3099 O O . LYS A 1 389 ? -30.298 39.212 32.231 1.00 27.67 389 LYS A O 1
ATOM 3104 N N . LYS A 1 390 ? -32.298 39.748 33.141 1.00 33.38 390 LYS A N 1
ATOM 3105 C CA . LYS A 1 390 ? -32.327 41.181 32.873 1.00 33.38 390 LYS A CA 1
ATOM 3106 C C . LYS A 1 390 ? -31.581 41.926 33.987 1.00 33.38 390 LYS A C 1
ATOM 3108 O O . LYS A 1 390 ? -31.764 41.596 35.159 1.00 33.38 390 LYS A O 1
ATOM 3113 N N . VAL A 1 391 ? -30.934 43.005 33.538 1.00 33.53 391 VAL A N 1
ATOM 3114 C CA . VAL A 1 391 ? -30.278 44.127 34.243 1.00 33.53 391 VAL A CA 1
ATOM 3115 C C . VAL A 1 391 ? -28.901 43.839 34.819 1.00 33.53 391 VAL A C 1
ATOM 3117 O O . VAL A 1 391 ? -28.796 43.078 35.804 1.00 33.53 391 VAL A O 1
#

Solvent-accessible surface area (backbone atoms only — not comparable to full-atom values): 22371 Å² total; per-residue (Å²): 133,54,76,67,57,51,55,52,37,53,66,64,25,34,82,90,51,62,66,66,60,26,51,48,55,49,52,53,52,55,54,72,78,40,92,65,52,72,68,59,42,53,49,50,50,49,51,40,40,59,67,62,32,45,71,53,77,66,85,77,73,83,70,53,78,71,57,59,71,74,44,53,84,62,55,52,48,62,72,67,46,42,63,49,67,61,75,86,55,70,82,53,86,89,53,58,30,61,42,44,27,21,39,63,45,48,51,42,51,70,75,66,54,67,89,44,63,66,53,45,44,48,48,30,51,54,53,36,51,50,52,50,47,40,62,75,56,47,38,53,67,95,45,48,71,44,43,52,48,20,42,51,48,28,60,51,47,49,58,38,52,50,27,26,51,54,38,39,75,58,45,48,35,72,48,14,46,22,45,16,41,73,46,53,58,87,44,26,67,59,58,76,43,98,77,71,92,63,65,36,93,91,45,73,85,48,60,87,39,76,70,54,20,53,49,44,48,52,50,44,32,73,55,63,42,52,73,68,39,44,52,43,40,53,55,29,58,76,68,74,59,73,47,50,43,74,57,74,99,51,48,23,32,29,27,66,43,77,43,73,51,49,73,68,32,47,47,49,28,59,77,75,37,69,93,57,75,48,36,19,42,39,31,27,31,64,28,70,59,88,83,48,87,76,80,95,62,54,76,65,56,46,55,46,32,75,73,75,45,73,87,82,48,74,46,58,31,60,34,33,48,89,51,49,78,43,59,53,63,46,27,30,42,31,29,57,40,31,42,33,82,39,83,43,39,43,40,43,65,39,80,44,48,35,36,60,67,52,44,84,50,74,52,70,72,51,66,87,63,68,84,79,79,76,84,70,85,74,83,80,88,83,83,83,89,78,84,83,83,86,133

Secondary structure (DSSP, 8-state):
--HHHHHHHHHHT-TTS-HHHHHHHHHHHHHHHS---HHHHHHHHHHHHHTT-B----TT----HHHHTTS-TTHHHHHT---B--GGGGGS---HHHHHHHIIIIIHHHHH---SHHHHHHHHHHHHHHHHHHHHTTS-GGGHHHHHHHHHHHHHHHHHHHHHHHHHHHTT-HHHHHHHHHHSSTTTGGGTSSS-----SS-TT----HHHHHHHHHHHHHHHS-HHHHHHHHHHHHTT---EEEPPS-SEEEEEEEEPPPHHHHHHHHHH-TTSPPEEEEEEEEE--TTSPPP---HHHHHHHHHH-S---EEEEEEEHHHHTT--TT-EEEEEEEEETTTEEEEEEEEEEE-TT----THHHHTT--PPP--S---------------

Radius of gyration: 27.92 Å; Cα contacts (8 Å, |Δi|>4): 536; chains: 1; bounding box: 72×58×84 Å

Sequence (391 aa):
MTPAEYAEDQELYHVSRPIIHRIEDAILRYQKNRRIVTERGQVFMKYLSYGGVSVTQKMFAGVDDREMQNMDSEQIMMHRAQTSIEDDRSELPVDFDAVVRGFLTSYFPYFFNPETEDMVHLATVTIRNFLSYLLYHDVCPEHTANIHQARTSCDIAGKDLWNNQQLTSQGPGDFNMACSTLFGGVYFDASADDSNQWVNTKDPSVRMTCTIARKVVKFALAGSGSDAQAVQFQELANEDGLRALRVEDIDGFEVTAVQPPDPDVREFYTVHAPDLRPVGKVFGKAYNDPGKPGLDLSPEERAEWERDGPPVQEFEFFLEESLLRFCYPGMKAMTSVFELNCGMHFFDEIFTAYSSIYTVLANDLMVGWKKPKNHLGDEDDGAEDSDGKKV

pLDDT: mean 83.75, std 17.19, range [27.67, 98.56]

Mean predicted aligned error: 9.96 Å

Foldseek 3Di:
DDPVLLVVLCVLQPPVDQLQSLVLLLVLVVPVVDPQDPLLVVLVLVLCVLQQKQQAAPPPPPDDPVNCVVDDPVRVSVSRRRIHHDPVCSPPDDALQLSLQCCLFPVCCVPVVDPDLVSLVSNLVSSLVSLVSCVVSVNDVVCVVRSVNNNVSSVQSSQQVVLQSVLQVQDDALQLLLCCCAAHDPNVVVQVDPDDDDADPVGRPDDNHNVNSVVSNLLQCVQENDPLLNVLCVVCVVVVNKHKDWDPQAQFWFWADFFAGDPVQVVSCVPPPVVDARKYKTKTKGHHDPVDDHDPDDPVQVVCCVVPNDDIDMAIAIHGNVSSVSDDGQKTFGFIKMAIPSGHIHTDNGPGIGGSSNHDDCSVVCVVDDDDDPPPDDDDPDDDPDDDDDD

Nearest PDB structures (foldseek):
  3lb2-assembly2_B-2  TM=2.280E-01  e=2.272E+00  Amphitrite ornata
  4nrh-assembly2_C  TM=3.012E-01  e=4.959E+00  Chlamydia pneumoniae
  5o1k-assembly1_A  TM=2.920E-01  e=8.789E+00  Mus musculus
  4p40-assembly1_A  TM=3.074E-01  e=8.344E+00  Chlamydia pneumoniae